Protein AF-A0A3C1ESV6-F1 (afdb_monomer_lite)

Secondary structure (DSSP, 8-state):
--HHHHHHHHHHHHHHHS-S-----TT-S---SS--SS--TTSB--TTSTT-PPTTHHHHHHHHHHHTEEEETTEEEETTSSSTTT-BPBHHHHHHHHHHHHHHHHHHHHHHHHHSPPPHHHHHHHHHHHHHHGGGS-HHHHHHHHHT--S------TTSS-----PPPPP-PPPPHHHHHHHHHHTTEEE-S-HHHHHHHHHHHHHHHTSHHHHHHHHHHHHHT--EEEEEE--TT-EEEEETTEEEEES--EEEEE-SSSEEEEEEGGGGGS-HHHHHHHHHHHHIIIIIIIIHHHHHHHHTT-HHIIIIIBTHHHHHHHHHHHHHHHHTT-----HHHHHHHH-HHHHHHHHHHH-HHHHH-B-TTTGGGHHHHHHHHHHHHHHHHHHHHHHHHHHHHHHHHHHHHHHTS---GGGGHHHHHHHHIIIIIIHHHHHHHHHHHHHHHHHHHHHHHSHHHHHHHHHHHHHHTSHHHHHHHHHHHHHHHHHHHHTTTS----TTHHHHHHHHHHHHHHHHHHHH-THHHH-HHHHHHHHHHHHTT-

Radius of gyration: 28.33 Å; chains: 1; bounding box: 72×69×82 Å

Foldseek 3Di:
DDPVVVVVVVVVVVVLVPFDPPLFFPPLLDDPPDPPPDFDQFHFDFQLPPPHDDPPLVVQVCPPPNRQWDDDPGWTFRNPDPDRVPDTDGPNRSLVSVAVVLVVLLVVLVVVVVVHQDDPVSLVVLVCCLVGVVVVDDPVSNVSSVVSCVPPPDPPDPPPDDDDDDDDDDDDDDDDPLVVLLVLLVVQEAEDDDPVSSVLLSVLLSLLCVFPLSVVLSVVCSVLSAHEYEYEDADSRWDWDADPNWTDIRHDQWAWDDDPRHIYIYGHNCLVVTDPVNSSLQNSLSCQLHCRQQVSLLSVCVVLVQNCLLPQAAPLSNLSSNLRSLSSNLRSVHDNQDPLLVCCLVPVVVSLLVCLLQRLRSLQHDALVCLVVSLVSLVVSLVVLVVLLVCLVVVLVVLVVVLLLLLLCCPVVVDDNVLCPVSVVVSCCSNVPVSVSSNVSSVSNNVSSVVLSVQCPDPNVVVVSVVSNVSSPDCSSVVSVVSSVVSSVSSCVSCVPPPPVNVCVVVVVSVVVSVVVSVVCCVVPVVSPPDPVNSVVSVVVVVVVD

Sequence (546 aa):
MGRRLRRLLSGIALAALCGAPGRGCGLCQAPPKFPPLELGPDDPFDARTPPGFLPGELDDLLLADDRRYRRQVCYFLDTKAPDPHKHLATTARIQGLLRDRAQHVISSLREKLKSGPISAEDRKHGLLLYWFRGPMLENAERDFLASLNRAKPSMPSLSALGETKQTALPAPVQPSPGEQLAERFLRQVELAGDAGQQAELQASIRLMLLTPTGEKLAKEFIASGVKARIAFIPFANSMLIEQNGKKMFNGTGGHCVWTKDRLEIGVNQDYLRTDRDYRLSRLPSTLGHELLGHGLGDFNANKAGVLDAYVNYYRGNEANAGLVGWSIAAELGSEMTDFLMWSYLKDPEDYYRQEQLIRPYYAQTLSPETIKDASSILEERLERSQSALMEIPRRIAAWENWRDIIAHFIVVHKMNSQSFDTRIADIDVMVKRSLPAQSAQLKTVIAGLEKNIAYLRGKDGAAELKRIEKQFRDDFFKRQAVQIEARRAHLESVIRDMSLDIPNRSNLAAWRELQEMYRKDREEFPEHWSQTENISLRRAAARDLL

pLDDT: mean 82.0, std 19.34, range [23.25, 98.44]

Structure (mmCIF, N/CA/C/O backbone):
data_AF-A0A3C1ESV6-F1
#
_entry.id   AF-A0A3C1ESV6-F1
#
loop_
_atom_site.group_PDB
_atom_site.id
_atom_site.type_symbol
_atom_site.label_atom_id
_atom_site.label_alt_id
_atom_site.label_comp_id
_atom_site.label_asym_id
_atom_site.label_entity_id
_atom_site.label_seq_id
_atom_site.pdbx_PDB_ins_code
_atom_site.Cartn_x
_atom_site.Cartn_y
_atom_site.Cartn_z
_atom_site.occupancy
_atom_site.B_iso_or_equiv
_atom_site.auth_seq_id
_atom_site.auth_comp_id
_atom_site.auth_asym_id
_atom_site.auth_atom_id
_atom_site.pdbx_PDB_model_num
ATOM 1 N N . MET A 1 1 ? -15.900 13.576 -36.404 1.00 48.88 1 MET A N 1
ATOM 2 C CA . MET A 1 1 ? -14.855 12.757 -35.736 1.00 48.88 1 MET A CA 1
ATOM 3 C C . MET A 1 1 ? -15.265 11.286 -35.763 1.00 48.88 1 MET A C 1
ATOM 5 O O . MET A 1 1 ? -16.229 10.918 -35.103 1.00 48.88 1 MET A O 1
ATOM 9 N N . GLY A 1 2 ? -14.616 10.459 -36.589 1.00 51.28 2 GLY A N 1
ATOM 10 C CA . GLY A 1 2 ? -15.068 9.088 -36.869 1.00 51.28 2 GLY A CA 1
ATOM 11 C C . GLY A 1 2 ? -14.866 8.106 -35.706 1.00 51.28 2 GLY A C 1
ATOM 12 O O . GLY A 1 2 ? -13.895 8.210 -34.956 1.00 51.28 2 GLY A O 1
ATOM 13 N N . ARG A 1 3 ? -15.752 7.101 -35.587 1.00 36.59 3 ARG A N 1
ATOM 14 C CA . ARG A 1 3 ? -15.688 6.028 -34.564 1.00 36.59 3 ARG A CA 1
ATOM 15 C C . ARG A 1 3 ? -14.326 5.316 -34.500 1.00 36.59 3 ARG A C 1
ATOM 17 O O . ARG A 1 3 ? -13.934 4.877 -33.424 1.00 36.59 3 ARG A O 1
ATOM 24 N N . ARG A 1 4 ? -13.588 5.232 -35.616 1.00 38.75 4 ARG A N 1
ATOM 25 C CA . ARG A 1 4 ? -12.229 4.659 -35.660 1.00 38.75 4 ARG A CA 1
ATOM 26 C C . ARG A 1 4 ? -11.187 5.540 -34.963 1.00 38.75 4 ARG A C 1
ATOM 28 O O . ARG A 1 4 ? -10.369 5.006 -34.228 1.00 38.75 4 ARG A O 1
ATOM 35 N N . LEU A 1 5 ? -11.279 6.865 -35.093 1.00 36.62 5 LEU A N 1
ATOM 36 C CA . LEU A 1 5 ? -10.363 7.805 -34.436 1.00 36.62 5 LEU A CA 1
ATOM 37 C C . LEU A 1 5 ? -10.620 7.879 -32.920 1.00 36.62 5 LEU A C 1
ATOM 39 O O . LEU A 1 5 ? -9.674 7.942 -32.146 1.00 36.62 5 LEU A O 1
ATOM 43 N N . ARG A 1 6 ? -11.885 7.758 -32.474 1.00 40.19 6 ARG A N 1
ATOM 44 C CA . ARG A 1 6 ? -12.205 7.604 -31.038 1.00 40.19 6 ARG A CA 1
ATOM 45 C C . ARG A 1 6 ? -11.648 6.301 -30.455 1.00 40.19 6 ARG A C 1
ATOM 47 O O . ARG A 1 6 ? -11.086 6.339 -29.374 1.00 40.19 6 ARG A O 1
ATOM 54 N N . ARG A 1 7 ? -11.729 5.172 -31.172 1.00 40.81 7 ARG A N 1
ATOM 55 C CA . ARG A 1 7 ? -11.145 3.892 -30.716 1.00 40.81 7 ARG A CA 1
ATOM 56 C C . ARG A 1 7 ? -9.613 3.912 -30.687 1.00 40.81 7 ARG A C 1
ATOM 58 O O . ARG A 1 7 ? -9.033 3.349 -29.766 1.00 40.81 7 ARG A O 1
ATOM 65 N N . LEU A 1 8 ? -8.972 4.589 -31.644 1.00 37.97 8 LEU A N 1
ATOM 66 C CA . LEU A 1 8 ? -7.515 4.757 -31.660 1.00 37.97 8 LEU A CA 1
ATOM 67 C C . LEU A 1 8 ? -7.041 5.640 -30.493 1.00 37.97 8 LEU A C 1
ATOM 69 O O . LEU A 1 8 ? -6.106 5.277 -29.788 1.00 37.97 8 LEU A O 1
ATOM 73 N N . LEU A 1 9 ? -7.738 6.751 -30.229 1.00 35.66 9 LEU A N 1
ATOM 74 C CA . LEU A 1 9 ? -7.409 7.668 -29.132 1.00 35.66 9 LEU A CA 1
ATOM 75 C C . LEU A 1 9 ? -7.723 7.074 -27.746 1.00 35.66 9 LEU A C 1
ATOM 77 O O . LEU A 1 9 ? -6.945 7.272 -26.817 1.00 35.66 9 LEU A O 1
ATOM 81 N N . SER A 1 10 ? -8.784 6.269 -27.607 1.00 39.06 10 SER A N 1
ATOM 82 C CA . SER A 1 10 ? -9.041 5.490 -26.385 1.00 39.06 10 SER A CA 1
ATOM 83 C C . SER A 1 10 ? -8.002 4.382 -26.165 1.00 39.06 10 SER A C 1
ATOM 85 O O . SER A 1 10 ? -7.639 4.116 -25.024 1.00 39.06 10 SER A O 1
ATOM 87 N N . GLY A 1 11 ? -7.471 3.774 -27.233 1.00 35.06 11 GLY A N 1
ATOM 88 C CA . GLY A 1 11 ? -6.372 2.804 -27.152 1.00 35.06 11 GLY A CA 1
ATOM 89 C C . GLY A 1 11 ? -5.031 3.433 -26.755 1.00 35.06 11 GLY A C 1
ATOM 90 O O . GLY A 1 11 ? -4.278 2.834 -25.992 1.00 35.06 11 GLY A O 1
ATOM 91 N N . ILE A 1 12 ? -4.759 4.662 -27.206 1.00 36.22 12 ILE A N 1
ATOM 92 C CA . ILE A 1 12 ? -3.539 5.420 -26.875 1.00 36.22 12 ILE A CA 1
ATOM 93 C C . ILE A 1 12 ? -3.591 5.974 -25.443 1.00 36.22 12 ILE A C 1
ATOM 95 O O . ILE A 1 12 ? -2.578 5.943 -24.745 1.00 36.22 12 ILE A O 1
ATOM 99 N N . ALA A 1 13 ? -4.765 6.391 -24.956 1.00 37.34 13 ALA A N 1
ATOM 100 C CA . ALA A 1 13 ? -4.952 6.730 -23.544 1.00 37.34 13 ALA A CA 1
ATOM 101 C C . ALA A 1 13 ? -4.756 5.504 -22.630 1.00 37.34 13 ALA A C 1
ATOM 103 O O . ALA A 1 13 ? -4.118 5.624 -21.588 1.00 37.34 13 ALA A O 1
ATOM 104 N N . LEU A 1 14 ? -5.204 4.311 -23.051 1.00 36.47 14 LEU A N 1
ATOM 105 C CA . LEU A 1 14 ? -4.972 3.061 -22.316 1.00 36.47 14 LEU A CA 1
ATOM 106 C C . LEU A 1 14 ? -3.497 2.623 -22.344 1.00 36.47 14 LEU A C 1
ATOM 108 O O . LEU A 1 14 ? -2.987 2.140 -21.339 1.00 36.47 14 LEU A O 1
ATOM 112 N N . ALA A 1 15 ? -2.792 2.806 -23.465 1.00 37.72 15 ALA A N 1
ATOM 113 C CA . ALA A 1 15 ? -1.379 2.439 -23.592 1.00 37.72 15 ALA A CA 1
ATOM 114 C C . ALA A 1 15 ? -0.441 3.402 -22.838 1.00 37.72 15 ALA A C 1
ATOM 116 O O . ALA A 1 15 ? 0.538 2.957 -22.247 1.00 37.72 15 ALA A O 1
ATOM 117 N N . ALA A 1 16 ? -0.771 4.698 -22.775 1.00 36.91 16 ALA A N 1
ATOM 118 C CA . ALA A 1 16 ? -0.017 5.690 -22.004 1.00 36.91 16 ALA A CA 1
ATOM 119 C C . ALA A 1 16 ? -0.262 5.609 -20.481 1.00 36.91 16 ALA A C 1
ATOM 121 O O . ALA A 1 16 ? 0.538 6.133 -19.709 1.00 36.91 16 ALA A O 1
ATOM 122 N N . LEU A 1 17 ? -1.330 4.928 -20.044 1.00 39.59 17 LEU A N 1
ATOM 123 C CA . LEU A 1 17 ? -1.610 4.612 -18.635 1.00 39.59 17 LEU A CA 1
ATOM 124 C C . LEU A 1 17 ? -1.023 3.257 -18.187 1.00 39.59 17 LEU A C 1
ATOM 126 O O . LEU A 1 17 ? -0.941 2.994 -16.994 1.00 39.59 17 LEU A O 1
ATOM 130 N N . CYS A 1 18 ? -0.560 2.411 -19.116 1.00 41.47 18 CYS A N 1
ATOM 131 C CA . CYS A 1 18 ? 0.005 1.083 -18.821 1.00 41.47 18 CYS A CA 1
ATOM 132 C C . CYS A 1 18 ? 1.541 1.069 -18.660 1.00 41.47 18 CYS A C 1
ATOM 134 O O . CYS A 1 18 ? 2.143 -0.001 -18.703 1.00 41.47 18 CYS A O 1
ATOM 136 N N . GLY A 1 19 ? 2.179 2.234 -18.515 1.00 30.75 19 GLY A N 1
ATOM 137 C CA . GLY A 1 19 ? 3.637 2.383 -18.592 1.00 30.75 19 GLY A CA 1
ATOM 138 C C . GLY A 1 19 ? 4.401 2.466 -17.269 1.00 30.75 19 GLY A C 1
ATOM 139 O O . GLY A 1 19 ? 5.618 2.577 -17.318 1.00 30.75 19 GLY A O 1
ATOM 140 N N . ALA A 1 20 ? 3.759 2.427 -16.098 1.00 36.12 20 ALA A N 1
ATOM 141 C CA . ALA A 1 20 ? 4.468 2.346 -14.816 1.00 36.12 20 ALA A CA 1
ATOM 142 C C . ALA A 1 20 ? 4.534 0.882 -14.346 1.00 36.12 20 ALA A C 1
ATOM 144 O O . ALA A 1 20 ? 3.509 0.196 -14.403 1.00 36.12 20 ALA A O 1
ATOM 145 N N . PRO A 1 21 ? 5.682 0.373 -13.857 1.00 34.34 21 PRO A N 1
ATOM 146 C CA . PRO A 1 21 ? 5.718 -0.921 -13.197 1.00 34.34 21 PRO A CA 1
ATOM 147 C C . PRO A 1 21 ? 4.883 -0.817 -11.921 1.00 34.34 21 PRO A C 1
ATOM 149 O O . PRO A 1 21 ? 5.357 -0.361 -10.881 1.00 34.34 21 PRO A O 1
ATOM 152 N N . GLY A 1 22 ? 3.623 -1.239 -12.001 1.00 33.34 22 GLY A N 1
ATOM 153 C CA . GLY A 1 22 ? 2.805 -1.489 -10.831 1.00 33.34 22 GLY A CA 1
ATOM 154 C C . GLY A 1 22 ? 3.498 -2.561 -10.000 1.00 33.34 22 GLY A C 1
ATOM 155 O O . GLY A 1 22 ? 3.372 -3.754 -10.273 1.00 33.34 22 GLY A O 1
ATOM 156 N N . ARG A 1 23 ? 4.252 -2.148 -8.978 1.00 36.72 23 ARG A N 1
ATOM 157 C CA . ARG A 1 23 ? 4.621 -3.014 -7.857 1.00 36.72 23 ARG A CA 1
ATOM 158 C C . ARG A 1 23 ? 3.343 -3.259 -7.057 1.00 36.72 23 ARG A C 1
ATOM 160 O O . ARG A 1 23 ? 3.108 -2.658 -6.017 1.00 36.72 23 ARG A O 1
ATOM 167 N N . GLY A 1 24 ? 2.480 -4.111 -7.605 1.00 33.50 24 GLY A N 1
ATOM 168 C CA . GLY A 1 24 ? 1.341 -4.660 -6.892 1.00 33.50 24 GLY A CA 1
ATOM 169 C C . GLY A 1 24 ? 1.841 -5.477 -5.703 1.00 33.50 24 GLY A C 1
ATOM 170 O O . GLY A 1 24 ? 2.791 -6.252 -5.822 1.00 33.50 24 GLY A O 1
ATOM 171 N N . CYS A 1 25 ? 1.208 -5.277 -4.551 1.00 32.78 25 CYS A N 1
ATOM 172 C CA . CYS A 1 25 ? 1.482 -6.007 -3.322 1.00 32.78 25 CYS A CA 1
ATOM 173 C C . CYS A 1 25 ? 1.368 -7.526 -3.552 1.00 32.78 25 CYS A C 1
ATOM 175 O O . CYS A 1 25 ? 0.292 -8.044 -3.850 1.00 32.78 25 CYS A O 1
ATOM 177 N N . GLY A 1 26 ? 2.474 -8.251 -3.359 1.00 33.94 26 GLY A N 1
ATOM 178 C CA . GLY A 1 26 ? 2.529 -9.714 -3.453 1.00 33.94 26 GLY A CA 1
ATOM 179 C C . GLY A 1 26 ? 1.804 -10.484 -2.333 1.00 33.94 26 GLY A C 1
ATOM 180 O O . GLY A 1 26 ? 1.956 -11.698 -2.274 1.00 33.94 26 GLY A O 1
ATOM 181 N N . LEU A 1 27 ? 1.040 -9.822 -1.444 1.00 32.16 27 LEU A N 1
ATOM 182 C CA . LEU A 1 27 ? 0.295 -10.456 -0.332 1.00 32.16 27 LEU A CA 1
ATOM 183 C C . LEU A 1 27 ? -1.214 -10.198 -0.315 1.00 32.16 27 LEU A C 1
ATOM 185 O O . LEU A 1 27 ? -1.898 -10.702 0.570 1.00 32.16 27 LEU A O 1
ATOM 189 N N . CYS A 1 28 ? -1.792 -9.515 -1.303 1.00 33.75 28 CYS A N 1
ATOM 190 C CA . CYS A 1 28 ? -3.253 -9.390 -1.368 1.00 33.75 28 CYS A CA 1
ATOM 191 C C . CYS A 1 28 ? -3.967 -10.686 -1.834 1.00 33.75 28 CYS A C 1
ATOM 193 O O . CYS A 1 28 ? -5.144 -10.636 -2.169 1.00 33.75 28 CYS A O 1
ATOM 195 N N . GLN A 1 29 ? -3.298 -11.851 -1.835 1.00 38.47 29 GLN A N 1
ATOM 196 C CA . GLN A 1 29 ? -3.867 -13.166 -2.187 1.00 38.47 29 GLN A CA 1
ATOM 197 C C . GLN A 1 29 ? -4.445 -13.950 -0.985 1.00 38.47 29 GLN A C 1
ATOM 199 O O . GLN A 1 29 ? -4.507 -15.172 -1.027 1.00 38.47 29 GLN A O 1
ATOM 204 N N . ALA A 1 30 ? -4.930 -13.241 0.042 1.00 32.12 30 ALA A N 1
ATOM 205 C CA . ALA A 1 30 ? -5.476 -13.763 1.303 1.00 32.12 30 ALA A CA 1
ATOM 206 C C . ALA A 1 30 ? -4.426 -14.392 2.248 1.00 32.12 30 ALA A C 1
ATOM 208 O O . ALA A 1 30 ? -4.078 -15.563 2.093 1.00 32.12 30 ALA A O 1
ATOM 209 N N . PRO A 1 31 ? -3.951 -13.674 3.286 1.00 26.86 31 PRO A N 1
ATOM 210 C CA . PRO A 1 31 ? -3.431 -14.363 4.459 1.00 26.86 31 PRO A CA 1
ATOM 211 C C . PRO A 1 31 ? -4.584 -15.135 5.137 1.00 26.86 31 PRO A C 1
ATOM 213 O O . PRO A 1 31 ? -5.741 -14.699 5.055 1.00 26.86 31 PRO A O 1
ATOM 216 N N . PRO A 1 32 ? -4.323 -16.271 5.814 1.00 23.25 32 PRO A N 1
ATOM 217 C CA . PRO A 1 32 ? -5.284 -16.807 6.772 1.00 23.25 32 PRO A CA 1
ATOM 218 C C . PRO A 1 32 ? -5.683 -15.685 7.739 1.00 23.25 32 PRO A C 1
ATOM 220 O O . PRO A 1 32 ? -4.877 -14.812 8.056 1.00 23.25 32 PRO A O 1
ATOM 223 N N . LYS A 1 33 ? -6.947 -15.690 8.179 1.00 29.34 33 LYS A N 1
ATOM 224 C CA . LYS A 1 33 ? -7.558 -14.620 8.996 1.00 29.34 33 LYS A CA 1
ATOM 225 C C . LYS A 1 33 ? -6.808 -14.305 10.305 1.00 29.34 33 LYS A C 1
ATOM 227 O O . LYS A 1 33 ? -7.142 -13.330 10.960 1.00 29.34 33 LYS A O 1
ATOM 232 N N . PHE A 1 34 ? -5.802 -15.101 10.650 1.00 26.48 34 PHE A N 1
ATOM 233 C CA . PHE A 1 34 ? -4.822 -14.930 11.713 1.00 26.48 34 PHE A CA 1
ATOM 234 C C . PHE A 1 34 ? -3.541 -15.659 11.255 1.00 26.48 34 PHE A C 1
ATOM 236 O O . PHE A 1 34 ? -3.671 -16.631 10.500 1.00 26.48 34 PHE A O 1
ATOM 243 N N . PRO A 1 35 ? -2.316 -15.326 11.709 1.00 30.09 35 PRO A N 1
ATOM 244 C CA . PRO A 1 35 ? -1.342 -16.404 11.839 1.00 30.09 35 PRO A CA 1
ATOM 245 C C . PRO A 1 35 ? -1.990 -17.454 12.760 1.00 30.09 35 PRO A C 1
ATOM 247 O O . PRO A 1 35 ? -2.574 -17.057 13.775 1.00 30.09 35 PRO A O 1
ATOM 250 N N . PRO A 1 36 ? -1.953 -18.767 12.466 1.00 29.27 36 PRO A N 1
ATOM 251 C CA . PRO A 1 36 ? -2.100 -19.709 13.560 1.00 29.27 36 PRO A CA 1
ATOM 252 C C . PRO A 1 36 ? -1.001 -19.324 14.550 1.00 29.27 36 PRO A C 1
ATOM 254 O O . PRO A 1 36 ? 0.185 -19.356 14.218 1.00 29.27 36 PRO A O 1
ATOM 257 N N . LEU A 1 37 ? -1.405 -18.845 15.729 1.00 42.25 37 LEU A N 1
ATOM 258 C CA . LEU A 1 37 ? -0.461 -18.526 16.796 1.00 42.25 37 LEU A CA 1
ATOM 259 C C . LEU A 1 37 ? 0.332 -19.784 17.199 1.00 42.25 37 LEU A C 1
ATOM 261 O O . LEU A 1 37 ? 1.387 -19.659 17.807 1.00 42.25 37 LEU A O 1
ATOM 265 N N . GLU A 1 38 ? -0.132 -20.970 16.793 1.00 46.31 38 GLU A N 1
ATOM 266 C CA . GLU A 1 38 ? 0.547 -22.253 16.909 1.00 46.31 38 GLU A CA 1
ATOM 267 C C . GLU A 1 38 ? 0.218 -23.089 15.657 1.00 46.31 38 GLU A C 1
ATOM 269 O O . GLU A 1 38 ? -0.929 -23.490 15.469 1.00 46.31 38 GLU A O 1
ATOM 274 N N . LEU A 1 39 ? 1.193 -23.319 14.766 1.00 56.91 39 LEU A N 1
ATOM 275 C CA . LEU A 1 39 ? 1.079 -24.411 13.792 1.00 56.91 39 LEU A CA 1
ATOM 276 C C . LEU A 1 39 ? 1.155 -25.720 14.578 1.00 56.91 39 LEU A C 1
ATOM 278 O O . LEU A 1 39 ? 2.118 -25.944 15.317 1.00 56.91 39 LEU A O 1
ATOM 282 N N . GLY A 1 40 ? 0.147 -26.570 14.425 1.00 68.06 40 GLY A N 1
ATOM 283 C CA . GLY A 1 40 ? 0.162 -27.912 14.974 1.00 68.06 40 GLY A CA 1
ATOM 284 C C . GLY A 1 40 ? 1.300 -28.740 14.365 1.00 68.06 40 GLY A C 1
ATOM 285 O O . GLY A 1 40 ? 1.740 -28.478 13.241 1.00 68.06 40 GLY A O 1
ATOM 286 N N . PRO A 1 41 ? 1.789 -29.772 15.072 1.00 76.62 41 PRO A N 1
ATOM 287 C CA . PRO A 1 41 ? 2.863 -30.636 14.577 1.00 76.62 41 PRO A CA 1
ATOM 288 C C . PRO A 1 41 ? 2.543 -31.274 13.214 1.00 76.62 41 PRO A C 1
ATOM 290 O O . PRO A 1 41 ? 3.452 -31.471 12.405 1.00 76.62 41 PRO A O 1
ATOM 293 N N . ASP A 1 42 ? 1.265 -31.530 12.936 1.00 83.06 42 ASP A N 1
ATOM 294 C CA . ASP A 1 42 ? 0.793 -32.168 11.704 1.00 83.06 42 ASP A CA 1
ATOM 295 C C . ASP A 1 42 ? 0.422 -31.175 10.591 1.00 83.06 42 ASP A C 1
ATOM 297 O O . ASP A 1 42 ? 0.146 -31.590 9.464 1.00 83.06 42 ASP A O 1
ATOM 301 N N . ASP A 1 43 ? 0.453 -29.865 10.859 1.00 81.56 43 ASP A N 1
ATOM 302 C CA . ASP A 1 43 ? 0.151 -28.857 9.842 1.00 81.56 43 ASP A CA 1
ATOM 303 C C . ASP A 1 43 ? 1.252 -28.810 8.773 1.00 81.56 43 ASP A C 1
ATOM 305 O O . ASP A 1 43 ? 2.435 -28.941 9.110 1.00 81.56 43 ASP A O 1
ATOM 309 N N . PRO A 1 44 ? 0.918 -28.568 7.490 1.00 84.81 44 PRO A N 1
ATOM 310 C CA . PRO A 1 44 ? 1.911 -28.405 6.437 1.00 84.81 44 PRO A CA 1
ATOM 311 C C . PRO A 1 44 ? 2.942 -27.330 6.779 1.00 84.81 44 PRO A C 1
ATOM 313 O O . PRO A 1 44 ? 2.593 -26.191 7.094 1.00 84.81 44 PRO A O 1
ATOM 316 N N . PHE A 1 45 ? 4.223 -27.673 6.659 1.00 84.81 45 PHE A N 1
ATOM 317 C CA . PHE A 1 45 ? 5.293 -26.716 6.891 1.00 84.81 45 PHE A CA 1
ATOM 318 C C . PHE A 1 45 ? 5.335 -25.683 5.762 1.00 84.81 45 PHE A C 1
ATOM 320 O O . PHE A 1 45 ? 5.689 -25.994 4.620 1.00 84.81 45 PHE A O 1
ATOM 327 N N . ASP A 1 46 ? 5.000 -24.439 6.092 1.00 83.38 46 ASP A N 1
ATOM 328 C CA . ASP A 1 46 ? 5.132 -23.304 5.186 1.00 83.38 46 ASP A CA 1
ATOM 329 C C . ASP A 1 46 ? 6.544 -22.707 5.297 1.00 83.38 46 ASP A C 1
ATOM 331 O O . ASP A 1 46 ? 6.917 -22.136 6.322 1.00 83.38 46 ASP A O 1
ATOM 335 N N . ALA A 1 47 ? 7.317 -22.796 4.214 1.00 79.44 47 ALA A N 1
ATOM 336 C CA . ALA A 1 47 ? 8.659 -22.230 4.057 1.00 79.44 47 ALA A CA 1
ATOM 337 C C . ALA A 1 47 ? 8.722 -20.706 4.255 1.00 79.44 47 ALA A C 1
ATOM 339 O O . ALA A 1 47 ? 9.813 -20.143 4.350 1.00 79.44 47 ALA A O 1
ATOM 340 N N . ARG A 1 48 ? 7.571 -20.024 4.257 1.00 72.19 48 ARG A N 1
ATOM 341 C CA . ARG A 1 48 ? 7.449 -18.586 4.521 1.00 72.19 48 ARG A CA 1
ATOM 342 C C . ARG A 1 48 ? 7.283 -18.279 6.008 1.00 72.19 48 ARG A C 1
ATOM 344 O O . ARG A 1 48 ? 7.385 -17.110 6.375 1.00 72.19 48 ARG A O 1
ATOM 351 N N . THR A 1 49 ? 7.018 -19.283 6.848 1.00 62.19 49 THR A N 1
ATOM 352 C CA . THR A 1 49 ? 6.875 -19.098 8.296 1.00 62.19 49 THR A CA 1
ATOM 353 C C . THR A 1 49 ? 8.189 -18.564 8.866 1.00 62.19 49 THR A C 1
ATOM 355 O O . THR A 1 49 ? 9.231 -19.204 8.689 1.00 62.19 49 THR A O 1
ATOM 358 N N . PRO A 1 50 ? 8.183 -17.397 9.538 1.00 50.78 50 PRO A N 1
ATOM 359 C CA . PRO A 1 50 ? 9.379 -16.866 10.168 1.00 50.78 50 PRO A CA 1
ATOM 360 C C . PRO A 1 50 ? 9.981 -17.878 11.156 1.00 50.78 50 PRO A C 1
ATOM 362 O O . PRO A 1 50 ? 9.239 -18.550 11.870 1.00 50.78 50 PRO A O 1
ATOM 365 N N . PRO A 1 51 ? 11.315 -17.992 11.226 1.00 54.53 51 PRO A N 1
ATOM 366 C CA . PRO A 1 51 ? 12.305 -17.138 10.567 1.00 54.53 51 PRO A CA 1
ATOM 367 C C . PRO A 1 51 ? 12.739 -17.602 9.161 1.00 54.53 51 PRO A 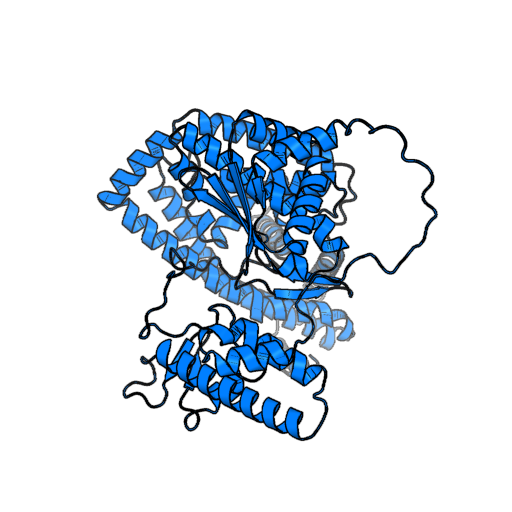C 1
ATOM 369 O O . PRO A 1 51 ? 13.715 -17.077 8.631 1.00 54.53 51 PRO A O 1
ATOM 372 N N . GLY A 1 52 ? 12.042 -18.562 8.544 1.00 75.06 52 GLY A N 1
ATOM 373 C CA . GLY A 1 52 ? 12.449 -19.167 7.272 1.00 75.06 52 GLY A CA 1
ATOM 374 C C . GLY A 1 52 ? 13.704 -20.039 7.404 1.00 75.06 52 GLY A C 1
ATOM 375 O O . GLY A 1 52 ? 14.074 -20.442 8.510 1.00 75.06 52 GLY A O 1
ATOM 376 N N . PHE A 1 53 ? 14.353 -20.344 6.275 1.00 85.25 53 PHE A N 1
ATOM 377 C CA . PHE A 1 53 ? 15.597 -21.124 6.216 1.00 85.25 53 PHE A CA 1
ATOM 378 C C . PHE A 1 53 ? 16.837 -20.243 6.419 1.00 85.25 53 PHE A C 1
ATOM 380 O O . PHE A 1 53 ? 16.963 -19.181 5.807 1.00 85.25 53 PHE A O 1
ATOM 387 N N . LEU A 1 54 ? 17.774 -20.711 7.240 1.00 83.38 54 LEU A N 1
ATOM 388 C CA . LEU A 1 54 ? 19.133 -20.184 7.328 1.00 83.38 54 LEU A CA 1
ATOM 389 C C . LEU A 1 54 ? 19.951 -20.614 6.094 1.00 83.38 54 LEU A C 1
ATOM 391 O O . LEU A 1 54 ? 19.551 -21.540 5.380 1.00 83.38 54 LEU A O 1
ATOM 395 N N . PRO A 1 55 ? 21.095 -19.959 5.810 1.00 80.38 55 PRO A N 1
ATOM 396 C CA . PRO A 1 55 ? 21.937 -20.317 4.670 1.00 80.38 55 PRO A CA 1
ATOM 397 C C . PRO A 1 55 ? 22.273 -21.817 4.633 1.00 80.38 55 PRO A C 1
ATOM 399 O O . PRO A 1 55 ? 22.788 -22.363 5.605 1.00 80.38 55 PRO A O 1
ATOM 402 N N . GLY A 1 56 ? 21.975 -22.469 3.506 1.00 83.75 56 GLY A N 1
ATOM 403 C CA . GLY A 1 56 ? 22.230 -23.896 3.271 1.00 83.75 56 GLY A CA 1
ATOM 404 C C . GLY A 1 56 ? 21.137 -24.857 3.753 1.00 83.75 56 GLY A C 1
ATOM 405 O O . GLY A 1 56 ? 21.020 -25.944 3.200 1.00 83.75 56 GLY A O 1
ATOM 406 N N . GLU A 1 57 ? 20.267 -24.468 4.694 1.00 89.56 57 GLU A N 1
ATOM 407 C CA . GLU A 1 57 ? 19.269 -25.398 5.254 1.00 89.56 57 GLU A CA 1
ATOM 408 C C . GLU A 1 57 ? 18.232 -25.870 4.230 1.00 89.56 57 GLU A C 1
ATOM 410 O O . GLU A 1 57 ? 17.764 -27.002 4.309 1.00 89.56 57 GLU A O 1
ATOM 415 N N . LEU A 1 58 ? 17.860 -25.018 3.268 1.00 89.62 58 LEU A N 1
ATOM 416 C CA . LEU A 1 58 ? 16.946 -25.423 2.201 1.00 89.62 58 LEU A CA 1
ATOM 417 C C . LEU A 1 58 ? 17.583 -26.494 1.309 1.00 89.62 58 LEU A C 1
ATOM 419 O O . LEU A 1 58 ? 16.921 -27.471 0.969 1.00 89.62 58 LEU A O 1
ATOM 423 N N . ASP A 1 59 ? 18.847 -26.311 0.934 1.00 89.00 59 ASP A N 1
ATOM 424 C CA . ASP A 1 59 ? 19.558 -27.262 0.082 1.00 89.00 59 ASP A CA 1
ATOM 425 C C . ASP A 1 59 ? 19.754 -28.588 0.821 1.00 89.00 59 ASP A C 1
ATOM 427 O O . ASP A 1 59 ? 19.461 -29.649 0.273 1.00 89.00 59 ASP A O 1
ATOM 431 N N . ASP A 1 60 ? 20.131 -28.527 2.100 1.00 86.69 60 ASP A N 1
ATOM 432 C CA . ASP A 1 60 ? 20.249 -29.701 2.965 1.00 86.69 60 ASP A CA 1
ATOM 433 C C . ASP A 1 60 ? 18.911 -30.438 3.096 1.00 86.69 60 ASP A C 1
ATOM 435 O O . ASP A 1 60 ? 18.865 -31.660 2.976 1.00 86.69 60 ASP A O 1
ATOM 439 N N . LEU A 1 61 ? 17.804 -29.711 3.273 1.00 90.44 61 LEU A N 1
ATOM 440 C CA . LEU A 1 61 ? 16.468 -30.297 3.358 1.00 90.44 61 LEU A CA 1
ATOM 441 C C . LEU A 1 61 ? 16.053 -30.989 2.052 1.00 90.44 61 LEU A C 1
ATOM 443 O O . LEU A 1 61 ? 15.459 -32.066 2.084 1.00 90.44 61 LEU A O 1
ATOM 447 N N . LEU A 1 62 ? 16.360 -30.388 0.901 1.00 88.69 62 LEU A N 1
ATOM 448 C CA . LEU A 1 62 ? 16.073 -30.975 -0.412 1.00 88.69 62 LEU A CA 1
ATOM 449 C C . LEU A 1 62 ? 16.957 -32.193 -0.718 1.00 88.69 62 LEU A C 1
ATOM 451 O O . LEU A 1 62 ? 16.583 -33.033 -1.538 1.00 88.69 62 LEU A O 1
ATOM 455 N N . LEU A 1 63 ? 18.115 -32.301 -0.067 1.00 89.25 63 LEU A N 1
ATOM 456 C CA . LEU A 1 63 ? 19.015 -33.450 -0.159 1.00 89.25 63 LEU A CA 1
ATOM 457 C C . LEU A 1 63 ? 18.743 -34.514 0.918 1.00 89.25 63 LEU A C 1
ATOM 459 O O . LEU A 1 63 ? 19.144 -35.666 0.741 1.00 89.25 63 LEU A O 1
ATOM 463 N N . ALA A 1 64 ? 18.040 -34.160 1.995 1.00 85.38 64 ALA A N 1
ATOM 464 C CA . ALA A 1 64 ? 17.737 -35.042 3.114 1.00 85.38 64 ALA A CA 1
ATOM 465 C C . ALA A 1 64 ? 16.876 -36.250 2.709 1.00 85.38 64 ALA A C 1
ATOM 467 O O . ALA A 1 64 ? 16.099 -36.210 1.748 1.00 85.38 64 ALA A O 1
ATOM 468 N N . ASP A 1 65 ? 17.010 -37.332 3.485 1.00 83.12 65 ASP A N 1
ATOM 469 C CA . ASP A 1 65 ? 16.265 -38.586 3.321 1.00 83.12 65 ASP A CA 1
ATOM 470 C C . ASP A 1 65 ? 16.290 -39.135 1.879 1.00 83.12 65 ASP A C 1
ATOM 472 O O . ASP A 1 65 ? 15.293 -39.678 1.394 1.00 83.12 65 ASP A O 1
ATOM 476 N N . ASP A 1 66 ? 17.423 -38.989 1.180 1.00 88.62 66 ASP A N 1
ATOM 477 C CA . ASP A 1 66 ? 17.571 -39.373 -0.230 1.00 88.62 66 ASP A CA 1
ATOM 478 C C . ASP A 1 66 ? 16.523 -38.658 -1.110 1.00 88.62 66 ASP A C 1
ATOM 480 O O . ASP A 1 66 ? 15.654 -39.261 -1.743 1.00 88.62 66 ASP A O 1
ATOM 484 N N . ARG A 1 67 ? 16.575 -37.316 -1.064 1.00 87.31 67 ARG A N 1
ATOM 485 C CA . ARG A 1 67 ? 15.719 -36.390 -1.831 1.00 87.31 67 ARG A CA 1
ATOM 486 C C . ARG A 1 67 ? 14.220 -36.640 -1.646 1.00 87.31 67 ARG A C 1
ATOM 488 O O . ARG A 1 67 ? 13.420 -36.476 -2.574 1.00 87.31 67 ARG A O 1
ATOM 495 N N . ARG A 1 68 ? 13.828 -37.018 -0.426 1.00 92.00 68 ARG A N 1
ATOM 496 C CA . ARG A 1 68 ? 12.425 -37.254 -0.055 1.00 92.00 68 ARG A CA 1
ATOM 497 C C . ARG A 1 68 ? 11.564 -36.003 -0.196 1.00 92.00 68 ARG A C 1
ATOM 499 O O . ARG A 1 68 ? 10.368 -36.119 -0.429 1.00 92.00 68 ARG A O 1
ATOM 506 N N . TYR A 1 69 ? 12.135 -34.810 -0.061 1.00 92.19 69 TYR A N 1
ATOM 507 C CA . TYR A 1 69 ? 11.359 -33.575 -0.109 1.00 92.19 69 TYR A CA 1
ATOM 508 C C . TYR A 1 69 ? 11.587 -32.826 -1.413 1.00 92.19 69 TYR A C 1
ATOM 510 O O . TYR A 1 69 ? 12.718 -32.562 -1.817 1.00 92.19 69 TYR A O 1
ATOM 518 N N . ARG A 1 70 ? 10.489 -32.422 -2.055 1.00 90.38 70 ARG A N 1
ATOM 519 C CA . ARG A 1 70 ? 10.521 -31.522 -3.212 1.00 90.38 70 ARG A CA 1
ATOM 520 C C . ARG A 1 70 ? 9.760 -30.252 -2.886 1.00 90.38 70 ARG A C 1
ATOM 522 O O . ARG A 1 70 ? 8.576 -30.303 -2.565 1.00 90.38 70 ARG A O 1
ATOM 529 N N . ARG A 1 71 ? 10.409 -29.098 -3.027 1.00 88.00 71 ARG A N 1
ATOM 530 C CA . ARG A 1 71 ? 9.737 -27.809 -2.847 1.00 88.00 71 ARG A CA 1
ATOM 531 C C . ARG A 1 71 ? 8.664 -27.609 -3.922 1.00 88.00 71 ARG A C 1
ATOM 533 O O . ARG A 1 71 ? 8.951 -27.685 -5.115 1.00 88.00 71 ARG A O 1
ATOM 540 N N . GLN A 1 72 ? 7.446 -27.296 -3.494 1.00 81.75 72 GLN A N 1
ATOM 541 C CA . GLN A 1 72 ? 6.349 -26.852 -4.346 1.00 81.75 72 GLN A CA 1
ATOM 542 C C . GLN A 1 72 ? 5.859 -25.497 -3.832 1.00 81.75 72 GLN A C 1
ATOM 544 O O . GLN A 1 72 ? 5.123 -25.402 -2.852 1.00 81.75 72 GLN A O 1
ATOM 549 N N . VAL A 1 73 ? 6.282 -24.428 -4.511 1.00 82.62 73 VAL A N 1
ATOM 550 C CA . VAL A 1 73 ? 6.002 -23.038 -4.120 1.00 82.62 73 VAL A CA 1
ATOM 551 C C . VAL A 1 73 ? 6.561 -22.729 -2.717 1.00 82.62 73 VAL A C 1
ATOM 553 O O . VAL A 1 73 ? 7.765 -22.492 -2.571 1.00 82.62 73 VAL A O 1
ATOM 556 N N . CYS A 1 74 ? 5.706 -22.736 -1.693 1.00 80.81 74 CYS A N 1
ATOM 557 C CA . CYS A 1 74 ? 6.032 -22.450 -0.295 1.00 80.81 74 CYS A CA 1
ATOM 558 C C . CYS A 1 74 ? 5.910 -23.675 0.621 1.00 80.81 74 CYS A C 1
ATOM 560 O O . CYS A 1 74 ? 6.276 -23.573 1.780 1.00 80.81 74 CYS A O 1
ATOM 562 N N . TYR A 1 75 ? 5.474 -24.826 0.111 1.00 88.25 75 TYR A N 1
ATOM 563 C CA . TYR A 1 75 ? 5.418 -26.075 0.871 1.00 88.25 75 TYR A CA 1
ATOM 564 C C . TYR A 1 75 ? 6.433 -27.086 0.331 1.00 88.25 75 TYR A C 1
ATOM 566 O O . TYR A 1 75 ? 7.065 -26.877 -0.712 1.00 88.25 75 TYR A O 1
ATOM 574 N N . PHE A 1 76 ? 6.562 -28.210 1.028 1.00 88.00 76 PHE A N 1
ATOM 575 C CA . PHE A 1 76 ? 7.355 -29.356 0.597 1.00 88.00 76 PHE A CA 1
ATOM 576 C C . PHE A 1 76 ? 6.432 -30.539 0.355 1.00 88.00 76 PHE A C 1
ATOM 578 O O . PHE A 1 76 ? 5.624 -30.862 1.215 1.00 88.00 76 PHE A O 1
ATOM 585 N N . LEU A 1 77 ? 6.553 -31.179 -0.802 1.00 88.62 77 LEU A N 1
ATOM 586 C CA . LEU A 1 77 ? 5.956 -32.484 -1.059 1.00 88.62 77 LEU A CA 1
ATOM 587 C C . LEU A 1 77 ? 6.838 -33.567 -0.442 1.00 88.62 77 LEU A C 1
ATOM 589 O O . LEU A 1 77 ? 8.056 -33.531 -0.636 1.00 88.62 77 LEU A O 1
ATOM 593 N N . ASP A 1 78 ? 6.226 -34.543 0.221 1.00 90.06 78 ASP A N 1
ATOM 594 C CA . ASP A 1 78 ? 6.878 -35.799 0.584 1.00 90.06 78 ASP A CA 1
ATOM 595 C C . ASP A 1 78 ? 6.790 -36.773 -0.601 1.00 90.06 78 ASP A C 1
ATOM 597 O O . ASP A 1 78 ? 5.759 -37.398 -0.853 1.00 90.06 78 ASP A O 1
ATOM 601 N N . THR A 1 79 ? 7.882 -36.892 -1.355 1.00 88.19 79 THR A N 1
ATOM 602 C CA . THR A 1 79 ? 7.962 -37.712 -2.570 1.00 88.19 79 THR A CA 1
ATOM 603 C C . THR A 1 79 ? 7.937 -39.212 -2.294 1.00 88.19 79 THR A C 1
ATOM 605 O O . THR A 1 79 ? 7.727 -39.987 -3.226 1.00 88.19 79 THR A O 1
ATOM 608 N N . LYS A 1 80 ? 8.125 -39.622 -1.033 1.00 86.56 80 LYS A N 1
ATOM 609 C CA . LYS A 1 80 ? 8.106 -41.026 -0.601 1.00 86.56 80 LYS A CA 1
ATOM 610 C C . LYS A 1 80 ? 6.806 -41.403 0.120 1.00 86.56 80 LYS A C 1
ATOM 612 O O . LYS A 1 80 ? 6.672 -42.543 0.562 1.00 86.56 80 LYS A O 1
ATOM 617 N N . ALA A 1 81 ? 5.848 -40.483 0.238 1.00 86.62 81 ALA A N 1
ATOM 618 C CA . ALA A 1 81 ? 4.514 -40.794 0.740 1.00 86.62 81 ALA A CA 1
ATOM 619 C C . ALA A 1 81 ? 3.696 -41.617 -0.284 1.00 86.62 81 ALA A C 1
ATOM 621 O O . ALA A 1 81 ? 3.971 -41.536 -1.481 1.00 86.62 81 ALA A O 1
ATOM 622 N N . PRO A 1 82 ? 2.656 -42.368 0.141 1.00 80.50 82 PRO A N 1
ATOM 623 C CA . PRO A 1 82 ? 1.841 -43.191 -0.764 1.00 80.50 82 PRO A CA 1
ATOM 624 C C . PRO A 1 82 ? 1.169 -42.416 -1.911 1.00 80.50 82 PRO A C 1
ATOM 626 O O . PRO A 1 82 ? 0.966 -42.969 -2.988 1.00 80.50 82 PRO A O 1
ATOM 629 N N . ASP A 1 83 ? 0.846 -41.134 -1.693 1.00 79.06 83 ASP A N 1
ATOM 630 C CA . ASP A 1 83 ? 0.392 -40.200 -2.736 1.00 79.06 83 ASP A CA 1
ATOM 631 C C . ASP A 1 83 ? 1.253 -38.917 -2.687 1.00 79.06 83 ASP A C 1
ATOM 633 O O . ASP A 1 83 ? 0.901 -37.963 -1.979 1.00 79.06 83 ASP A O 1
ATOM 637 N N . PRO A 1 84 ? 2.389 -38.881 -3.412 1.00 72.19 84 PRO A N 1
ATOM 638 C CA . PRO A 1 84 ? 3.353 -37.776 -3.398 1.00 72.19 84 PRO A CA 1
ATOM 639 C C . PRO A 1 84 ? 2.805 -36.412 -3.815 1.00 72.19 84 PRO A C 1
ATOM 641 O O . PRO A 1 84 ? 3.439 -35.390 -3.569 1.00 72.19 84 PRO A O 1
ATOM 644 N N . HIS A 1 85 ? 1.658 -36.378 -4.498 1.00 69.31 85 HIS A N 1
ATOM 645 C CA . HIS A 1 85 ? 1.048 -35.142 -4.985 1.00 69.31 85 HIS A CA 1
ATOM 646 C C . HIS A 1 85 ? 0.075 -34.523 -3.977 1.00 69.31 85 HIS A C 1
ATOM 648 O O . HIS A 1 85 ? -0.342 -33.380 -4.167 1.00 69.31 85 HIS A O 1
ATOM 654 N N . LYS A 1 86 ? -0.280 -35.260 -2.917 1.00 71.25 86 LYS A N 1
ATOM 655 C CA . LYS A 1 86 ? -1.218 -34.820 -1.873 1.00 71.25 86 LYS A CA 1
ATOM 656 C C . LYS A 1 86 ? -0.616 -34.779 -0.471 1.00 71.25 86 LYS A C 1
ATOM 658 O O . LYS A 1 86 ? -1.240 -34.221 0.426 1.00 71.25 86 LYS A O 1
ATOM 663 N N . HIS A 1 87 ? 0.578 -35.335 -0.275 1.00 81.69 87 HIS A N 1
ATOM 664 C CA . HIS A 1 87 ? 1.254 -35.329 1.020 1.00 81.69 87 HIS A CA 1
ATOM 665 C C . HIS A 1 87 ? 2.260 -34.185 1.109 1.00 81.69 87 HIS A C 1
ATOM 667 O O . HIS A 1 87 ? 3.344 -34.230 0.523 1.00 81.69 87 HIS A O 1
ATOM 673 N N . LEU A 1 88 ? 1.883 -33.154 1.863 1.00 88.00 88 LEU A N 1
ATOM 674 C CA . LEU A 1 88 ? 2.791 -32.090 2.269 1.00 88.00 88 LEU A CA 1
ATOM 675 C C . LEU A 1 88 ? 3.595 -32.535 3.492 1.00 88.00 88 LEU A C 1
ATOM 677 O O . LEU A 1 88 ? 3.072 -33.212 4.375 1.00 88.00 88 LEU A O 1
ATOM 681 N N . ALA A 1 89 ? 4.862 -32.139 3.553 1.00 89.06 89 ALA A N 1
ATOM 682 C CA . ALA A 1 89 ? 5.686 -32.345 4.729 1.00 89.06 89 ALA A CA 1
ATOM 683 C C . ALA A 1 89 ? 5.121 -31.531 5.898 1.00 89.06 89 ALA A C 1
ATOM 685 O O . ALA A 1 89 ? 4.823 -30.341 5.756 1.00 89.06 89 ALA A O 1
ATOM 686 N N . THR A 1 90 ? 4.987 -32.179 7.049 1.00 89.75 90 THR A N 1
ATOM 687 C CA . THR A 1 90 ? 4.423 -31.562 8.248 1.00 89.75 90 THR A CA 1
ATOM 688 C C . THR A 1 90 ? 5.445 -30.694 8.973 1.00 89.75 90 THR A C 1
ATOM 690 O O . THR A 1 90 ? 6.663 -30.847 8.816 1.00 89.75 90 THR A O 1
ATOM 693 N N . THR A 1 91 ? 4.944 -29.789 9.807 1.00 85.50 91 THR A N 1
ATOM 694 C CA . THR A 1 91 ? 5.746 -28.876 10.618 1.00 85.50 91 THR A CA 1
ATOM 695 C C . THR A 1 91 ? 6.674 -29.646 11.546 1.00 85.50 91 THR A C 1
ATOM 697 O O . THR A 1 91 ? 7.874 -29.382 11.541 1.00 85.50 91 THR A O 1
ATOM 700 N N . ALA A 1 92 ? 6.179 -30.666 12.251 1.00 88.19 92 ALA A N 1
ATOM 701 C CA . ALA A 1 92 ? 7.006 -31.509 13.110 1.00 88.19 92 ALA A CA 1
ATOM 702 C C . ALA A 1 92 ? 8.135 -32.197 12.336 1.00 88.19 92 ALA A C 1
ATOM 704 O O . ALA A 1 92 ? 9.270 -32.251 12.817 1.00 88.19 92 ALA A O 1
ATOM 705 N N . ARG A 1 93 ? 7.855 -32.687 11.118 1.00 89.81 93 ARG A N 1
ATOM 706 C CA . ARG A 1 93 ? 8.868 -33.377 10.315 1.00 89.81 93 ARG A CA 1
ATOM 707 C C . ARG A 1 93 ? 9.983 -32.432 9.884 1.00 89.81 93 ARG A C 1
ATOM 709 O O . ARG A 1 93 ? 11.153 -32.758 10.073 1.00 89.81 93 ARG A O 1
ATOM 716 N N . ILE A 1 94 ? 9.634 -31.270 9.337 1.00 90.81 94 ILE A N 1
ATOM 717 C CA . ILE A 1 94 ? 10.631 -30.297 8.880 1.00 90.81 94 ILE A CA 1
ATOM 718 C C . ILE A 1 94 ? 11.394 -29.689 10.062 1.00 90.81 94 ILE A C 1
ATOM 720 O O . ILE A 1 94 ? 12.613 -29.561 9.991 1.00 90.81 94 ILE A O 1
ATOM 724 N N . GLN A 1 95 ? 10.725 -29.381 11.177 1.00 89.94 95 GLN A N 1
ATOM 725 C CA . GLN A 1 95 ? 11.398 -28.894 12.385 1.00 89.94 95 GLN A CA 1
ATOM 726 C C . GLN A 1 95 ? 12.389 -29.914 12.957 1.00 89.94 95 GLN A C 1
ATOM 728 O O . GLN A 1 95 ? 13.448 -29.513 13.433 1.00 89.94 95 GLN A O 1
ATOM 733 N N . GLY A 1 96 ? 12.082 -31.215 12.881 1.00 91.81 96 GLY A N 1
ATOM 734 C CA . GLY A 1 96 ? 13.026 -32.278 13.232 1.00 91.81 96 GLY A CA 1
ATOM 735 C C . GLY A 1 96 ? 14.298 -32.219 12.384 1.00 91.81 96 GLY A C 1
ATOM 736 O O . GLY A 1 96 ? 15.393 -32.145 12.927 1.00 91.81 96 GLY A O 1
ATOM 737 N N . LEU A 1 97 ? 14.158 -32.121 11.060 1.00 91.56 97 LEU A N 1
ATOM 738 C CA . LEU A 1 97 ? 15.303 -32.037 10.142 1.00 91.56 97 LEU A CA 1
ATOM 739 C C . LEU A 1 97 ? 16.143 -30.767 10.359 1.00 91.56 97 LEU A C 1
ATOM 741 O O . LEU A 1 97 ? 17.372 -30.812 10.320 1.00 91.56 97 LEU A O 1
ATOM 745 N N . LEU A 1 98 ? 15.491 -29.632 10.626 1.00 92.00 98 LEU A N 1
ATOM 746 C CA . LEU A 1 98 ? 16.174 -28.378 10.956 1.00 92.00 98 LEU A CA 1
ATOM 747 C C . LEU A 1 98 ? 16.921 -28.464 12.292 1.00 92.00 98 LEU A C 1
ATOM 749 O O . LEU A 1 98 ? 18.019 -27.920 12.416 1.00 92.00 98 LEU A O 1
ATOM 753 N N . ARG A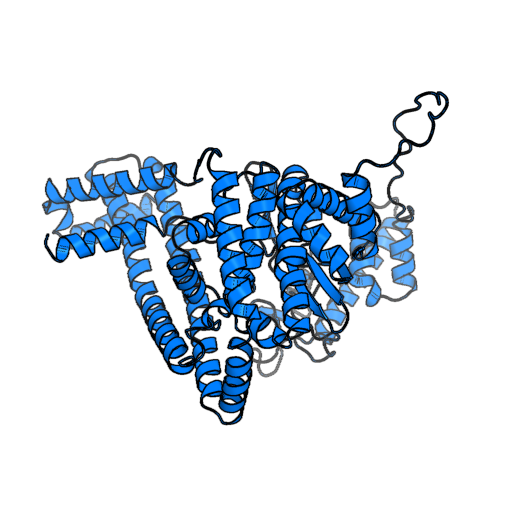 1 99 ? 16.352 -29.161 13.281 1.00 92.75 99 ARG A N 1
ATOM 754 C CA . ARG A 1 99 ? 17.015 -29.431 14.560 1.00 92.75 99 ARG A CA 1
ATOM 755 C C . ARG A 1 99 ? 18.255 -30.293 14.356 1.00 92.75 99 ARG A C 1
ATOM 757 O O . ARG A 1 99 ? 19.330 -29.874 14.773 1.00 92.75 99 ARG A O 1
ATOM 764 N N . ASP A 1 100 ? 18.135 -31.418 13.654 1.00 92.62 100 ASP A N 1
ATOM 765 C CA . ASP A 1 100 ? 19.259 -32.322 13.371 1.00 92.62 100 ASP A CA 1
ATOM 766 C C . ASP A 1 100 ? 20.395 -31.579 12.652 1.00 92.62 100 ASP A C 1
ATOM 768 O O . ASP A 1 100 ? 21.579 -31.708 12.985 1.00 92.62 100 ASP A O 1
ATOM 772 N N . ARG A 1 101 ? 20.035 -30.709 11.700 1.00 91.25 101 ARG A N 1
ATOM 773 C CA . ARG A 1 101 ? 21.000 -29.854 11.011 1.00 91.25 101 ARG A CA 1
ATOM 774 C C . ARG A 1 101 ? 21.677 -28.868 11.957 1.00 91.25 101 ARG A C 1
ATOM 776 O O . ARG A 1 101 ? 22.906 -28.759 11.940 1.00 91.25 101 ARG A O 1
ATOM 783 N N . ALA A 1 102 ? 20.909 -28.167 12.786 1.00 92.06 102 ALA A N 1
ATOM 784 C CA . ALA A 1 102 ? 21.454 -27.244 13.771 1.00 92.06 102 ALA A CA 1
ATOM 785 C C . ALA A 1 102 ? 22.436 -27.957 14.719 1.00 92.06 102 ALA A C 1
ATOM 787 O O . ALA A 1 102 ? 23.531 -27.444 14.951 1.00 92.06 102 ALA A O 1
ATOM 788 N N . GLN A 1 103 ? 22.114 -29.170 15.176 1.00 94.19 103 GLN A N 1
ATOM 789 C CA . GLN A 1 103 ? 22.993 -29.993 16.015 1.00 94.19 103 GLN A CA 1
ATOM 790 C C . GLN A 1 103 ? 24.295 -30.384 15.309 1.00 94.19 103 GLN A C 1
ATOM 792 O O . GLN A 1 103 ? 25.378 -30.320 15.904 1.00 94.19 103 GLN A O 1
ATOM 797 N N . HIS A 1 104 ? 24.224 -30.730 14.022 1.00 93.25 104 HIS A N 1
ATOM 798 C CA . HIS A 1 104 ? 25.410 -31.023 13.222 1.00 93.25 104 HIS A CA 1
ATOM 799 C C . HIS A 1 104 ? 26.326 -29.797 13.095 1.00 93.25 104 HIS A C 1
ATOM 801 O O . HIS A 1 104 ? 27.536 -29.892 13.312 1.00 93.25 104 HIS A O 1
ATOM 807 N N . VAL A 1 105 ? 25.759 -28.622 12.803 1.00 92.50 105 VAL A N 1
ATOM 808 C CA . VAL A 1 105 ? 26.538 -27.376 12.716 1.00 92.50 105 VAL A CA 1
ATOM 809 C C . VAL A 1 105 ? 27.135 -27.012 14.078 1.00 92.50 105 VAL A C 1
ATOM 811 O O . VAL A 1 105 ? 28.311 -26.663 14.152 1.00 92.50 105 VAL A O 1
ATOM 814 N N . ILE A 1 106 ? 26.381 -27.162 15.169 1.00 95.75 106 ILE A N 1
ATOM 815 C CA . ILE A 1 106 ? 26.871 -26.951 16.541 1.00 95.75 106 ILE A CA 1
ATOM 816 C C . ILE A 1 106 ? 28.056 -27.866 16.854 1.00 95.75 106 ILE A C 1
ATOM 818 O O . ILE A 1 106 ? 29.051 -27.411 17.420 1.00 95.75 106 ILE A O 1
ATOM 822 N N . SER A 1 107 ? 27.980 -29.135 16.459 1.00 95.75 107 SER A N 1
ATOM 823 C CA . SER A 1 107 ? 29.064 -30.104 16.643 1.00 95.75 107 SER A CA 1
ATOM 824 C C . SER A 1 107 ? 30.320 -29.688 15.876 1.00 95.75 107 SER A C 1
ATOM 826 O O . SER A 1 107 ? 31.400 -29.623 16.464 1.00 95.75 107 SER A O 1
ATOM 828 N N . SER A 1 108 ? 30.169 -29.270 14.616 1.00 95.62 108 SER A N 1
ATOM 829 C CA . SER A 1 108 ? 31.277 -28.726 13.822 1.00 95.62 108 SER A CA 1
ATOM 830 C C . SER A 1 108 ? 31.885 -27.468 14.460 1.00 95.62 108 SER A C 1
ATOM 832 O O . SER A 1 108 ? 33.105 -27.345 14.558 1.00 95.62 108 SER A O 1
ATOM 834 N N . LEU A 1 109 ? 31.060 -26.550 14.974 1.00 95.12 109 LEU A N 1
ATOM 835 C CA . LEU A 1 109 ? 31.533 -25.358 15.687 1.00 95.12 109 LEU A CA 1
ATOM 836 C C . LEU A 1 109 ? 32.303 -25.719 16.968 1.00 95.12 109 LEU A C 1
ATOM 838 O O . LEU A 1 109 ? 33.311 -25.077 17.269 1.00 95.12 109 LEU A O 1
ATOM 842 N N . ARG A 1 110 ? 31.873 -26.752 17.710 1.00 96.81 110 ARG A N 1
ATOM 843 C CA . ARG A 1 110 ? 32.590 -27.264 18.894 1.00 96.81 110 ARG A CA 1
ATOM 844 C C . ARG A 1 110 ? 33.958 -27.823 18.520 1.00 96.81 110 ARG A C 1
ATOM 846 O O . ARG A 1 110 ? 34.932 -27.546 19.215 1.00 96.81 110 ARG A O 1
ATOM 853 N N . GLU A 1 111 ? 34.044 -28.595 17.444 1.00 95.81 111 GLU A N 1
ATOM 854 C CA . GLU A 1 111 ? 35.310 -29.150 16.953 1.00 95.81 111 GLU A CA 1
ATOM 855 C C . GLU A 1 111 ? 36.266 -28.055 16.484 1.00 95.81 111 GLU A C 1
ATOM 857 O O . GLU A 1 111 ? 37.420 -28.025 16.916 1.00 95.81 111 GLU A O 1
ATOM 862 N N . LYS A 1 112 ? 35.772 -27.093 15.694 1.00 95.62 112 LYS A N 1
ATOM 863 C CA . LYS A 1 112 ? 36.564 -25.931 15.275 1.00 95.62 112 LYS A CA 1
ATOM 864 C C . LYS A 1 112 ? 37.095 -25.161 16.481 1.00 95.62 112 LYS A C 1
ATOM 866 O O . LYS A 1 112 ? 38.281 -24.849 16.520 1.00 95.62 112 LYS A O 1
ATOM 871 N N . LEU A 1 113 ? 36.257 -24.932 17.495 1.00 93.62 113 LEU A N 1
ATOM 872 C CA . LEU A 1 113 ? 36.662 -24.242 18.720 1.00 93.62 113 LEU A CA 1
ATOM 873 C C . LEU A 1 113 ? 37.723 -25.017 19.521 1.00 93.62 113 LEU A C 1
ATOM 875 O O . LEU A 1 113 ? 38.600 -24.397 20.117 1.00 93.62 113 LEU A O 1
ATOM 879 N N . LYS A 1 114 ? 37.676 -26.358 19.525 1.00 94.56 114 LYS A N 1
ATOM 880 C CA . LYS A 1 114 ? 38.737 -27.197 20.115 1.00 94.56 114 LYS A CA 1
ATOM 881 C C . LYS A 1 114 ? 40.051 -27.090 19.338 1.00 94.56 114 LYS A C 1
ATOM 883 O O . LYS A 1 114 ? 41.112 -27.149 19.948 1.00 94.56 114 LYS A O 1
ATOM 888 N N . SER A 1 115 ? 39.981 -26.939 18.014 1.00 92.12 115 SER A N 1
ATOM 889 C CA . SER A 1 115 ? 41.159 -26.829 17.141 1.00 92.12 115 SER A CA 1
ATOM 890 C C . SER A 1 115 ? 41.813 -25.442 17.133 1.00 92.12 115 SER A C 1
ATOM 892 O O . SER A 1 115 ? 42.955 -25.310 16.701 1.00 92.12 115 SER A O 1
ATOM 894 N N . GLY A 1 116 ? 41.117 -24.406 17.614 1.00 90.19 116 GLY A N 1
ATOM 895 C CA . GLY A 1 116 ? 41.620 -23.036 17.631 1.00 90.19 116 GLY A CA 1
ATOM 896 C C . GLY A 1 116 ? 40.505 -21.984 17.665 1.00 90.19 116 GLY A C 1
ATOM 897 O O . GLY A 1 116 ? 39.331 -22.304 17.857 1.00 90.19 116 GLY A O 1
ATOM 898 N N . PRO A 1 117 ? 40.842 -20.693 17.498 1.00 89.88 117 PRO A N 1
ATOM 899 C CA . PRO A 1 117 ? 39.838 -19.639 17.426 1.00 89.88 117 PRO A CA 1
ATOM 900 C C . PRO A 1 117 ? 38.949 -19.814 16.186 1.00 89.88 117 PRO A C 1
ATOM 902 O O . PRO A 1 117 ? 39.438 -19.933 15.066 1.00 89.88 117 PRO A O 1
ATOM 905 N N . ILE A 1 118 ? 37.631 -19.777 16.381 1.00 90.75 118 ILE A N 1
ATOM 906 C CA . ILE A 1 118 ? 36.657 -19.828 15.282 1.00 90.75 118 ILE A CA 1
ATOM 907 C C . ILE A 1 118 ? 36.564 -18.491 14.531 1.00 90.75 118 ILE A C 1
ATOM 909 O O . ILE A 1 118 ? 36.731 -17.416 15.127 1.00 90.75 118 ILE A O 1
ATOM 913 N N . SER A 1 119 ? 36.252 -18.562 13.235 1.00 89.19 119 SER A N 1
ATOM 914 C CA . SER A 1 119 ? 36.172 -17.401 12.340 1.00 8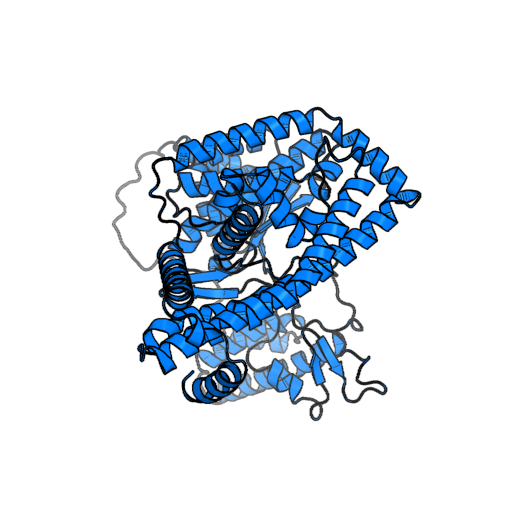9.19 119 SER A CA 1
ATOM 915 C C . SER A 1 119 ? 34.977 -16.480 12.644 1.00 89.19 119 SER A C 1
ATOM 917 O O . SER A 1 119 ? 34.047 -16.843 13.367 1.00 89.19 119 SER A O 1
ATOM 919 N N . ALA A 1 120 ? 34.975 -15.269 12.076 1.00 79.00 120 ALA A N 1
ATOM 920 C CA . ALA A 1 120 ? 33.831 -14.355 12.176 1.00 79.00 120 ALA A CA 1
ATOM 921 C C . ALA A 1 120 ? 32.566 -14.922 11.500 1.00 79.00 120 ALA A C 1
ATOM 923 O O . ALA A 1 120 ? 31.463 -14.742 12.015 1.00 79.00 120 ALA A O 1
ATOM 924 N N . GLU A 1 121 ? 32.733 -15.653 10.394 1.00 79.31 121 GLU A N 1
ATOM 925 C CA . GLU A 1 121 ? 31.653 -16.353 9.687 1.00 79.31 121 GLU A CA 1
ATOM 926 C C . GLU A 1 121 ? 31.036 -17.444 10.579 1.00 79.31 121 GLU A C 1
ATOM 928 O O . GLU A 1 121 ? 29.817 -17.514 10.726 1.00 79.31 121 GLU A O 1
ATOM 933 N N . ASP A 1 122 ? 31.875 -18.232 11.263 1.00 87.75 122 ASP A N 1
ATOM 934 C CA . ASP A 1 122 ? 31.438 -19.270 12.207 1.00 87.75 122 ASP A CA 1
ATOM 935 C C . ASP A 1 122 ? 30.671 -18.674 13.398 1.00 87.75 122 ASP A C 1
ATOM 937 O O . ASP A 1 122 ? 29.648 -19.215 13.821 1.00 87.75 122 ASP A O 1
ATOM 941 N N . ARG A 1 123 ? 31.119 -17.524 13.921 1.00 82.31 123 ARG A N 1
ATOM 942 C CA . ARG A 1 123 ? 30.412 -16.798 14.994 1.00 82.31 123 ARG A CA 1
ATOM 943 C C . ARG A 1 123 ? 29.063 -16.266 14.530 1.00 82.31 123 ARG A C 1
ATOM 945 O O . ARG A 1 123 ? 28.074 -16.417 15.243 1.00 82.31 123 ARG A O 1
ATOM 952 N N . LYS A 1 124 ? 29.006 -15.684 13.329 1.00 78.12 124 LYS A N 1
ATOM 953 C CA . LYS A 1 124 ? 27.759 -15.226 12.702 1.00 78.12 124 LYS A CA 1
ATOM 954 C C . LYS A 1 124 ? 26.787 -16.390 12.518 1.00 78.12 124 LYS A C 1
ATOM 956 O O . LYS A 1 124 ? 25.617 -16.251 12.857 1.00 78.12 124 LYS A O 1
ATOM 961 N N . HIS A 1 125 ? 27.265 -17.541 12.050 1.00 82.31 125 HIS A N 1
ATOM 962 C CA . HIS A 1 125 ? 26.444 -18.742 11.911 1.00 82.31 125 HIS A CA 1
ATOM 963 C C . HIS A 1 125 ? 25.933 -19.229 13.279 1.00 82.31 125 HIS A C 1
ATOM 965 O O . HIS A 1 125 ? 24.737 -19.460 13.442 1.00 82.31 125 HIS A O 1
ATOM 971 N N . GLY A 1 126 ? 26.800 -19.283 14.295 1.00 83.62 126 GLY A N 1
ATOM 972 C CA . GLY A 1 126 ? 26.403 -19.616 15.666 1.00 83.62 126 GLY A CA 1
ATOM 973 C C . GLY A 1 126 ? 25.353 -18.658 16.243 1.00 83.62 126 GLY A C 1
ATOM 974 O O . GLY A 1 126 ? 24.404 -19.095 16.891 1.00 83.62 126 GLY A O 1
ATOM 975 N N . LEU A 1 127 ? 25.466 -17.357 15.958 1.00 78.81 127 LEU A N 1
ATOM 976 C CA . LEU A 1 127 ? 24.484 -16.350 16.362 1.00 78.81 127 LEU A CA 1
ATOM 977 C C . LEU A 1 127 ? 23.129 -16.551 15.664 1.00 78.81 127 LEU A C 1
ATOM 979 O O . LEU A 1 127 ? 22.088 -16.466 16.311 1.00 78.81 127 LEU A O 1
ATOM 983 N N . LEU A 1 128 ? 23.128 -16.852 14.362 1.00 74.88 128 LEU A N 1
ATOM 984 C CA . LEU A 1 128 ? 21.900 -17.153 13.620 1.00 74.88 128 LEU A CA 1
ATOM 985 C C . LEU A 1 128 ? 21.202 -18.402 14.176 1.00 74.88 128 LEU A C 1
ATOM 987 O O . LEU A 1 128 ? 19.994 -18.370 14.400 1.00 74.88 128 LEU A O 1
ATOM 991 N N . LEU A 1 129 ? 21.952 -19.469 14.471 1.00 82.81 129 LEU A N 1
ATOM 992 C CA . LEU A 1 129 ? 21.405 -20.670 15.110 1.00 82.81 129 LEU A CA 1
ATOM 993 C C . LEU A 1 129 ? 20.822 -20.360 16.491 1.00 82.81 129 LEU A C 1
ATOM 995 O O . LEU A 1 129 ? 19.722 -20.810 16.802 1.00 82.81 129 LEU A O 1
ATOM 999 N N . TYR A 1 130 ? 21.512 -19.547 17.296 1.00 81.50 130 TYR A N 1
ATOM 1000 C CA . TYR A 1 130 ? 21.038 -19.163 18.625 1.00 81.50 130 TYR A CA 1
ATOM 1001 C C . TYR A 1 130 ? 19.668 -18.479 18.567 1.00 81.50 130 TYR A C 1
ATOM 1003 O O . TYR A 1 130 ? 18.754 -18.862 19.295 1.00 81.50 130 TYR A O 1
ATOM 1011 N N . TRP A 1 131 ? 19.508 -17.501 17.673 1.00 66.12 131 TRP A N 1
ATOM 1012 C CA . TRP A 1 131 ? 18.270 -16.727 17.570 1.00 66.12 131 TRP A CA 1
ATOM 1013 C C . TRP A 1 131 ? 17.136 -17.485 16.890 1.00 66.12 131 TRP A C 1
ATOM 1015 O O . TRP A 1 131 ? 15.993 -17.409 17.334 1.00 66.12 131 TRP A O 1
ATOM 1025 N N . PHE A 1 132 ? 17.438 -18.211 15.815 1.00 75.88 132 PHE A N 1
ATOM 1026 C CA . PHE A 1 132 ? 16.413 -18.752 14.924 1.00 75.88 132 PHE A CA 1
ATOM 1027 C C . PHE A 1 132 ? 16.143 -20.244 15.115 1.00 75.88 132 PHE A C 1
ATOM 1029 O O . PHE A 1 132 ? 15.090 -20.729 14.697 1.00 75.88 132 PHE A O 1
ATOM 1036 N N . ARG A 1 133 ? 17.066 -20.978 15.740 1.00 87.62 133 ARG A N 1
ATOM 1037 C CA . ARG A 1 133 ? 16.911 -22.403 16.078 1.00 87.62 133 ARG A CA 1
ATOM 1038 C C . ARG A 1 133 ? 16.950 -22.659 17.579 1.00 87.62 133 ARG A C 1
ATOM 1040 O O . ARG A 1 133 ? 16.528 -23.726 17.996 1.00 87.62 133 ARG A O 1
ATOM 1047 N N . GLY A 1 134 ? 17.349 -21.679 18.394 1.00 79.06 134 GLY A N 1
ATOM 1048 C CA . GLY A 1 134 ? 17.396 -21.770 19.856 1.00 79.06 134 GLY A CA 1
ATOM 1049 C C . GLY A 1 134 ? 16.175 -22.429 20.512 1.00 79.06 134 GLY A C 1
ATOM 1050 O O . GLY A 1 134 ? 16.376 -23.311 21.337 1.00 79.06 134 GLY A O 1
ATOM 1051 N N . PRO A 1 135 ? 14.924 -22.090 20.141 1.00 82.50 135 PRO A N 1
ATOM 1052 C CA . PRO A 1 135 ? 13.734 -22.736 20.707 1.00 82.50 135 PRO A CA 1
ATOM 1053 C C . PRO A 1 135 ? 13.609 -24.248 20.439 1.00 82.50 135 PRO A C 1
ATOM 1055 O O . PRO A 1 135 ? 12.842 -24.918 21.119 1.00 82.50 135 PRO A O 1
ATOM 1058 N N . MET A 1 136 ? 14.332 -24.784 19.451 1.00 83.31 136 MET A N 1
ATOM 1059 C CA . MET A 1 136 ? 14.326 -26.203 19.070 1.00 83.31 136 MET A CA 1
ATOM 1060 C C . MET A 1 136 ? 15.477 -27.002 19.697 1.00 83.31 136 MET A C 1
ATOM 1062 O O . MET A 1 136 ? 15.528 -28.215 19.509 1.00 83.31 136 MET A O 1
ATOM 1066 N N . LEU A 1 137 ? 16.408 -26.327 20.374 1.00 86.75 137 LEU A N 1
ATOM 1067 C CA . LEU A 1 137 ? 17.665 -26.887 20.869 1.00 86.75 137 LEU A CA 1
ATOM 1068 C C . LEU A 1 137 ? 17.625 -27.118 22.382 1.00 86.75 137 LEU A C 1
ATOM 1070 O O . LEU A 1 137 ? 16.908 -26.434 23.116 1.00 86.75 137 LEU A O 1
ATOM 1074 N N . GLU A 1 138 ? 18.452 -28.044 22.858 1.00 89.31 138 GLU A N 1
ATOM 1075 C CA . GLU A 1 138 ? 18.632 -28.286 24.287 1.00 89.31 138 GLU A CA 1
ATOM 1076 C C . GLU A 1 138 ? 19.392 -27.134 24.965 1.00 89.31 138 GLU A C 1
ATOM 1078 O O . GLU A 1 138 ? 20.173 -26.410 24.340 1.00 89.31 138 GLU A O 1
ATOM 1083 N N . ASN A 1 139 ? 19.225 -26.972 26.283 1.00 86.56 139 ASN A N 1
ATOM 1084 C CA . ASN A 1 139 ? 19.873 -25.885 27.032 1.00 86.56 139 ASN A CA 1
ATOM 1085 C C . ASN A 1 139 ? 21.402 -25.880 26.856 1.00 86.56 139 ASN A C 1
ATOM 1087 O O . ASN A 1 139 ? 21.980 -24.829 26.607 1.00 86.56 139 ASN A O 1
ATOM 1091 N N . ALA A 1 140 ? 22.053 -27.049 26.863 1.00 91.94 140 ALA A N 1
ATOM 1092 C CA . ALA A 1 140 ? 23.503 -27.153 26.673 1.00 91.94 140 ALA A CA 1
ATOM 1093 C C . ALA A 1 140 ? 23.978 -26.685 25.281 1.00 91.94 140 ALA A C 1
ATOM 1095 O O . ALA A 1 140 ? 25.106 -26.211 25.113 1.00 91.94 140 ALA A O 1
ATOM 1096 N N . GLU A 1 141 ? 23.140 -26.832 24.258 1.00 93.62 141 GLU A N 1
ATOM 1097 C CA . GLU A 1 141 ? 23.410 -26.370 22.896 1.00 93.62 141 GLU A CA 1
ATOM 1098 C C . GLU A 1 141 ? 23.226 -24.856 22.797 1.00 93.62 141 GLU A C 1
ATOM 1100 O O . GLU A 1 141 ? 24.081 -24.159 22.247 1.00 93.62 141 GLU A O 1
ATOM 1105 N N . ARG A 1 142 ? 22.154 -24.337 23.403 1.00 86.19 142 ARG A N 1
ATOM 1106 C CA . ARG A 1 142 ? 21.883 -22.899 23.489 1.00 86.19 142 ARG A CA 1
ATOM 1107 C C . ARG A 1 142 ? 22.965 -22.158 24.268 1.00 86.19 142 ARG A C 1
ATOM 1109 O O . ARG A 1 142 ? 23.443 -21.131 23.790 1.00 86.19 142 ARG A O 1
ATOM 1116 N N . ASP A 1 143 ? 23.386 -22.692 25.410 1.00 86.88 143 ASP A N 1
ATOM 1117 C CA . ASP A 1 143 ? 24.448 -22.127 26.247 1.00 86.88 143 ASP A CA 1
ATOM 1118 C C . ASP A 1 143 ? 25.784 -22.117 25.503 1.00 86.88 143 ASP A C 1
ATOM 1120 O O . ASP A 1 143 ? 26.518 -21.126 25.525 1.00 86.88 143 ASP A O 1
ATOM 1124 N N . PHE A 1 144 ? 26.081 -23.194 24.769 1.00 94.62 144 PHE A N 1
ATOM 1125 C CA . PHE A 1 144 ? 27.246 -23.235 23.897 1.00 94.62 144 PHE A CA 1
ATOM 1126 C C . PHE A 1 144 ? 27.187 -22.138 22.825 1.00 94.62 144 PHE A C 1
ATOM 1128 O O . PHE A 1 144 ? 28.141 -21.371 22.701 1.00 94.62 144 PHE A O 1
ATOM 1135 N N . LEU A 1 145 ? 26.078 -22.011 22.091 1.00 88.69 145 LEU A N 1
ATOM 1136 C CA . LEU A 1 145 ? 25.915 -20.980 21.060 1.00 88.69 145 LEU A CA 1
ATOM 1137 C C . LEU A 1 145 ? 25.988 -19.554 21.633 1.00 88.69 145 LEU A C 1
ATOM 1139 O O . LEU A 1 145 ? 26.592 -18.669 21.021 1.00 88.69 145 LEU A O 1
ATOM 1143 N N . ALA A 1 146 ? 25.442 -19.337 22.832 1.00 81.25 146 ALA A N 1
ATOM 1144 C CA . ALA A 1 146 ? 25.591 -18.085 23.565 1.00 81.25 146 ALA A CA 1
ATOM 1145 C C . ALA A 1 146 ? 27.067 -17.809 23.911 1.00 81.25 146 ALA A C 1
ATOM 1147 O O . ALA A 1 146 ? 27.542 -16.687 23.744 1.00 81.25 146 ALA A O 1
ATOM 1148 N N . SER A 1 147 ? 27.831 -18.834 24.312 1.00 87.75 147 SER A N 1
ATOM 1149 C CA . SER A 1 147 ? 29.254 -18.706 24.671 1.00 87.75 147 SER A CA 1
ATOM 1150 C C . SER A 1 147 ? 30.163 -18.312 23.496 1.00 87.75 147 SER A C 1
ATOM 1152 O O . SER A 1 147 ? 31.204 -17.683 23.711 1.00 87.75 147 SER A O 1
ATOM 1154 N N . LEU A 1 148 ? 29.768 -18.618 22.250 1.00 82.75 148 LEU A N 1
ATOM 1155 C CA . LEU A 1 148 ? 30.483 -18.170 21.043 1.00 82.75 148 LEU A CA 1
ATOM 1156 C C . LEU A 1 148 ? 30.401 -16.648 20.860 1.00 82.75 148 LEU A C 1
ATOM 1158 O O . LEU A 1 148 ? 31.234 -16.048 20.177 1.00 82.75 148 LEU A O 1
ATOM 1162 N N . ASN A 1 149 ? 29.438 -16.019 21.531 1.00 72.69 149 ASN A N 1
ATOM 1163 C CA . ASN A 1 149 ? 29.149 -14.599 21.483 1.00 72.69 149 ASN A CA 1
ATOM 1164 C C . ASN A 1 149 ? 29.452 -13.967 22.854 1.00 72.69 149 ASN A C 1
ATOM 1166 O O . ASN A 1 149 ? 28.569 -13.464 23.538 1.00 72.69 149 ASN A O 1
ATOM 1170 N N . ARG A 1 150 ? 30.731 -13.999 23.275 1.00 53.56 150 ARG A N 1
ATOM 1171 C CA . ARG A 1 150 ? 31.202 -13.474 24.584 1.00 53.56 150 ARG A CA 1
ATOM 1172 C C . ARG A 1 150 ? 30.891 -11.994 24.837 1.00 53.56 150 ARG A C 1
ATOM 1174 O O . ARG A 1 150 ? 30.941 -11.554 25.984 1.00 53.56 150 ARG A O 1
ATOM 1181 N N . ALA A 1 151 ? 30.558 -11.235 23.799 1.00 44.94 151 ALA A N 1
ATOM 1182 C CA . ALA A 1 151 ? 29.822 -10.001 23.988 1.00 44.94 151 ALA A CA 1
ATOM 1183 C C . ALA A 1 151 ? 28.366 -10.384 24.275 1.00 44.94 151 ALA A C 1
ATOM 1185 O O . ALA A 1 151 ? 27.622 -10.703 23.348 1.00 44.94 151 ALA A O 1
ATOM 1186 N N . LYS A 1 152 ? 27.938 -10.298 25.549 1.00 36.16 152 LYS A N 1
ATOM 1187 C CA . LYS A 1 152 ? 26.528 -9.973 25.831 1.00 36.16 152 LYS A CA 1
ATOM 1188 C C . LYS A 1 152 ? 26.130 -8.922 24.788 1.00 36.16 152 LYS A C 1
ATOM 1190 O O . LYS A 1 152 ? 26.896 -7.965 24.653 1.00 36.16 152 LYS A O 1
ATOM 1195 N N . PRO A 1 153 ? 25.028 -9.057 24.037 1.00 33.38 153 PRO A N 1
ATOM 1196 C CA . PRO A 1 153 ? 24.586 -7.985 23.164 1.00 33.38 153 PRO A CA 1
ATOM 1197 C C . PRO A 1 153 ? 24.096 -6.833 24.051 1.00 33.38 153 PRO A C 1
ATOM 1199 O O . PRO A 1 153 ? 22.909 -6.639 24.272 1.00 33.38 153 PRO A O 1
ATOM 1202 N N . SER A 1 154 ? 25.029 -6.086 24.629 1.00 30.67 154 SER A N 1
ATOM 1203 C CA . SER A 1 154 ? 24.870 -4.669 24.859 1.00 30.67 154 SER A CA 1
ATOM 1204 C C . SER A 1 154 ? 25.063 -4.008 23.503 1.00 30.67 154 SER A C 1
ATOM 1206 O O . SER A 1 154 ? 26.048 -4.284 22.813 1.00 30.67 154 SER A O 1
ATOM 1208 N N . MET A 1 155 ? 24.128 -3.135 23.134 1.00 28.02 155 MET A N 1
ATOM 1209 C CA . MET A 1 155 ? 24.345 -2.121 22.104 1.00 28.02 155 MET A CA 1
ATOM 1210 C C . MET A 1 155 ? 25.764 -1.533 22.239 1.00 28.02 155 MET A C 1
ATOM 1212 O O . MET A 1 155 ? 26.199 -1.304 23.374 1.00 28.02 155 MET A O 1
ATOM 1216 N N . PRO A 1 156 ? 26.495 -1.279 21.139 1.00 27.12 156 PRO A N 1
ATOM 1217 C CA . PRO A 1 156 ? 27.755 -0.556 21.232 1.00 27.12 156 PRO A CA 1
ATOM 1218 C C . PRO A 1 156 ? 27.480 0.795 21.902 1.00 27.12 156 PRO A C 1
ATOM 1220 O O . PRO A 1 156 ? 26.648 1.569 21.425 1.00 27.12 156 PRO A O 1
ATOM 1223 N N . SER A 1 157 ? 28.122 1.055 23.045 1.00 27.36 157 SER A N 1
ATOM 1224 C CA . SER A 1 157 ? 27.981 2.341 23.719 1.00 27.36 157 SER A CA 1
ATOM 1225 C C . SER A 1 157 ? 28.678 3.413 22.882 1.00 27.36 157 SER A C 1
ATOM 1227 O O . SER A 1 157 ? 29.831 3.275 22.472 1.00 27.36 157 SER A O 1
ATOM 1229 N N . LEU A 1 158 ? 27.959 4.507 22.644 1.00 33.19 158 LEU A N 1
ATOM 1230 C CA . LEU A 1 158 ? 28.416 5.742 22.001 1.00 33.19 158 LEU A CA 1
ATOM 1231 C C . LEU A 1 158 ? 29.370 6.554 22.903 1.00 33.19 158 LEU A C 1
ATOM 1233 O O . LEU A 1 158 ? 29.308 7.777 22.937 1.00 33.19 158 LEU A O 1
ATOM 1237 N N . SER A 1 159 ? 30.228 5.896 23.684 1.00 31.50 159 SER A N 1
ATOM 1238 C CA . SER A 1 159 ? 31.104 6.566 24.662 1.00 31.50 159 SER A CA 1
ATOM 1239 C C . SER A 1 159 ? 32.555 6.684 24.197 1.00 31.50 159 SER A C 1
ATOM 1241 O O . SER A 1 159 ? 33.354 7.340 24.853 1.00 31.50 159 SER A O 1
ATOM 1243 N N . ALA A 1 160 ? 32.908 6.076 23.065 1.00 31.75 160 ALA A N 1
ATOM 1244 C CA . ALA A 1 160 ? 34.246 6.150 22.495 1.00 31.75 160 ALA A CA 1
ATOM 1245 C C . ALA A 1 160 ? 34.220 6.968 21.202 1.00 31.75 160 ALA A C 1
ATOM 1247 O O . ALA A 1 160 ? 34.409 6.408 20.134 1.00 31.75 160 ALA A O 1
ATOM 1248 N N . LEU A 1 161 ? 33.913 8.265 21.310 1.00 27.98 161 LEU A N 1
ATOM 1249 C CA . LEU A 1 161 ? 34.265 9.328 20.357 1.00 27.98 161 LEU A CA 1
ATOM 1250 C C . LEU A 1 161 ? 33.860 10.678 20.980 1.00 27.98 161 LEU A C 1
ATOM 1252 O O . LEU A 1 161 ? 32.691 11.053 20.961 1.00 27.98 161 LEU A O 1
ATOM 1256 N N . GLY A 1 162 ? 34.841 11.399 21.533 1.00 28.17 162 GLY A N 1
ATOM 1257 C CA . GLY A 1 162 ? 34.715 12.817 21.886 1.00 28.17 162 GLY A CA 1
ATOM 1258 C C . GLY A 1 162 ? 34.769 13.137 23.379 1.00 28.17 162 GLY A C 1
ATOM 1259 O O . GLY A 1 162 ? 33.765 13.534 23.963 1.00 28.17 162 GLY A O 1
ATOM 1260 N N . GLU A 1 163 ? 35.959 13.083 23.983 1.00 31.73 163 GLU A N 1
ATOM 1261 C CA . GLU A 1 163 ? 36.247 13.925 25.147 1.00 31.73 163 GLU A CA 1
ATOM 1262 C C . GLU A 1 163 ? 36.148 15.395 24.713 1.00 31.73 163 GLU A C 1
ATOM 1264 O O . GLU A 1 163 ? 37.072 15.971 24.142 1.00 31.73 163 GLU A O 1
ATOM 1269 N N . THR A 1 164 ? 35.001 16.014 24.973 1.00 30.08 164 THR A N 1
ATOM 1270 C CA . THR A 1 164 ? 34.895 17.469 25.059 1.00 30.08 164 THR A CA 1
ATOM 1271 C C . THR A 1 164 ? 34.677 17.826 26.517 1.00 30.08 164 THR A C 1
ATOM 1273 O O . THR A 1 164 ? 33.766 17.329 27.176 1.00 30.08 164 THR A O 1
ATOM 1276 N N . LYS A 1 165 ? 35.588 18.655 27.033 1.00 31.03 165 LYS A N 1
ATOM 1277 C CA . LYS A 1 165 ? 35.569 19.213 28.385 1.00 31.03 165 LYS A CA 1
ATOM 1278 C C . LYS A 1 165 ? 34.162 19.693 28.747 1.00 31.03 165 LYS A C 1
ATOM 1280 O O . LYS A 1 165 ? 33.636 20.601 28.106 1.00 31.03 165 LYS A O 1
ATOM 1285 N N . GLN A 1 166 ? 33.611 19.115 29.815 1.00 30.28 166 GLN A N 1
ATOM 1286 C CA . GLN A 1 166 ? 32.456 19.637 30.537 1.00 30.28 166 GLN A CA 1
ATOM 1287 C C . GLN A 1 166 ? 32.710 21.103 30.897 1.00 30.28 166 GLN A C 1
ATOM 1289 O O . GLN A 1 166 ? 33.480 21.426 31.800 1.00 30.28 166 GLN A O 1
ATOM 1294 N N . THR A 1 167 ? 32.059 21.992 30.160 1.00 33.12 167 THR A N 1
ATOM 1295 C CA . THR A 1 167 ? 31.727 23.335 30.626 1.00 33.12 167 THR A CA 1
ATOM 1296 C C . THR A 1 167 ? 30.332 23.261 31.238 1.00 33.12 167 THR A C 1
ATOM 1298 O O . THR A 1 167 ? 29.504 22.450 30.823 1.00 33.12 167 THR A O 1
ATOM 1301 N N . ALA A 1 168 ? 30.127 24.024 32.310 1.00 37.16 168 ALA A N 1
ATOM 1302 C CA . ALA A 1 168 ? 28.961 23.938 33.178 1.00 37.16 168 ALA A CA 1
ATOM 1303 C C . ALA A 1 168 ? 27.637 23.989 32.392 1.00 37.16 168 ALA A C 1
ATOM 1305 O O . ALA A 1 168 ? 27.472 24.814 31.493 1.00 37.16 168 ALA A O 1
ATOM 1306 N N . LEU A 1 169 ? 26.704 23.100 32.752 1.00 34.12 169 LEU A N 1
ATOM 1307 C CA . LEU A 1 169 ? 25.379 23.009 32.140 1.00 34.12 169 LEU A CA 1
ATOM 1308 C C . LEU A 1 169 ? 24.620 24.338 32.312 1.00 34.12 169 LEU A C 1
ATOM 1310 O O . LEU A 1 169 ? 24.443 24.782 33.451 1.00 34.12 169 LEU A O 1
ATOM 1314 N N . PRO A 1 170 ? 24.136 24.965 31.225 1.00 42.72 170 PRO A N 1
ATOM 1315 C CA . PRO A 1 170 ? 23.139 26.017 31.334 1.00 42.72 170 PRO A CA 1
ATOM 1316 C C . PRO A 1 170 ? 21.827 25.440 31.890 1.00 42.72 170 PRO A C 1
ATOM 1318 O O . PRO A 1 170 ? 21.557 24.241 31.787 1.00 42.72 170 PRO A O 1
ATOM 1321 N N . ALA A 1 171 ? 21.023 26.308 32.506 1.00 47.78 171 ALA A N 1
ATOM 1322 C CA . ALA A 1 171 ? 19.717 25.977 33.074 1.00 47.78 171 ALA A CA 1
ATOM 1323 C C . ALA A 1 171 ? 18.828 25.189 32.082 1.00 47.78 171 ALA A C 1
ATOM 1325 O O . ALA A 1 171 ? 18.955 25.392 30.872 1.00 47.78 171 ALA A O 1
ATOM 1326 N N . PRO A 1 172 ? 17.919 24.315 32.565 1.00 52.19 172 PRO A N 1
ATOM 1327 C CA . PRO A 1 172 ? 17.064 23.501 31.705 1.00 52.19 172 PRO A CA 1
ATOM 1328 C C . PRO A 1 172 ? 16.265 24.390 30.747 1.00 52.19 172 PRO A C 1
ATOM 1330 O O . PRO A 1 172 ? 15.378 25.141 31.157 1.00 52.19 172 PRO A O 1
ATOM 1333 N N . VAL A 1 173 ? 16.611 24.313 29.461 1.00 62.66 173 VAL A N 1
ATOM 1334 C CA . VAL A 1 173 ? 15.879 24.968 28.379 1.00 62.66 173 VAL A CA 1
ATOM 1335 C C . VAL A 1 173 ? 14.508 24.306 28.311 1.00 62.66 173 VAL A C 1
ATOM 1337 O O . VAL A 1 173 ? 14.409 23.083 28.218 1.00 62.66 173 VAL A O 1
ATOM 1340 N N . GLN A 1 174 ? 13.449 25.108 28.415 1.00 70.75 174 GLN A N 1
ATOM 1341 C CA . GLN A 1 174 ? 12.085 24.614 28.249 1.00 70.75 174 GLN A CA 1
ATOM 1342 C C . GLN A 1 174 ? 11.958 23.947 26.871 1.00 70.75 174 GLN A C 1
ATOM 1344 O O . GLN A 1 174 ? 12.381 24.558 25.884 1.00 70.75 174 GLN A O 1
ATOM 1349 N N . PRO A 1 175 ? 11.393 22.729 26.781 1.00 78.94 175 PRO A N 1
ATOM 1350 C CA . PRO A 1 175 ? 11.218 22.053 25.504 1.00 78.94 175 PRO A CA 1
ATOM 1351 C C . PRO A 1 175 ? 10.390 22.932 24.568 1.00 78.94 175 PRO A C 1
ATOM 1353 O O . PRO A 1 175 ? 9.403 23.552 24.981 1.00 78.94 175 PRO A O 1
ATOM 1356 N N . SER A 1 176 ? 10.792 22.988 23.302 1.00 85.31 176 SER A N 1
ATOM 1357 C CA . SER A 1 176 ? 10.057 23.696 22.256 1.00 85.31 176 SER A CA 1
ATOM 1358 C C . SER A 1 176 ? 8.606 23.188 22.165 1.00 85.31 176 SER A C 1
ATOM 1360 O O . SER A 1 176 ? 8.327 22.040 22.528 1.00 85.31 176 SER A O 1
ATOM 1362 N N . PRO A 1 177 ? 7.651 23.987 21.650 1.00 85.88 177 PRO A N 1
ATOM 1363 C CA . PRO A 1 177 ? 6.266 23.536 21.488 1.00 85.88 177 PRO A CA 1
ATOM 1364 C C . PRO A 1 177 ? 6.128 22.199 20.735 1.00 85.88 177 PRO A C 1
ATOM 1366 O O . PRO A 1 177 ? 5.280 21.377 21.087 1.00 85.88 177 PRO A O 1
ATOM 1369 N N . GLY A 1 178 ? 6.992 21.945 19.744 1.00 84.44 178 GLY A N 1
ATOM 1370 C CA . GLY A 1 178 ? 7.040 20.674 19.014 1.00 84.44 178 GLY A CA 1
ATOM 1371 C C . GLY A 1 178 ? 7.532 19.499 19.867 1.00 84.44 178 GLY A C 1
ATOM 1372 O O . GLY A 1 178 ? 6.962 18.410 19.807 1.00 84.44 178 GLY A O 1
ATOM 1373 N N . GLU A 1 179 ? 8.535 19.710 20.723 1.00 88.44 179 GLU A N 1
ATOM 1374 C CA . GLU A 1 179 ? 9.003 18.686 21.667 1.00 88.44 179 GLU A CA 1
ATOM 1375 C C . GLU A 1 179 ? 7.938 18.349 22.711 1.00 88.44 179 GLU A C 1
ATOM 1377 O O . GLU A 1 179 ? 7.701 17.171 22.976 1.00 88.44 179 GLU A O 1
ATOM 1382 N N . GLN A 1 180 ? 7.224 19.356 23.223 1.00 93.75 180 GLN A N 1
ATOM 1383 C CA . GLN A 1 180 ? 6.098 19.145 24.137 1.00 93.75 180 GLN A CA 1
ATOM 1384 C C . GLN A 1 180 ? 4.970 18.341 23.478 1.00 93.75 180 GLN A C 1
ATOM 1386 O O . GLN A 1 180 ? 4.375 17.466 24.114 1.00 93.75 180 GLN A O 1
ATOM 1391 N N . LEU A 1 181 ? 4.665 18.609 22.201 1.00 95.38 181 LEU A N 1
ATOM 1392 C CA . LEU A 1 181 ? 3.685 17.824 21.452 1.00 95.38 181 LEU A CA 1
ATOM 1393 C C . LEU A 1 181 ? 4.140 16.369 21.306 1.00 95.38 181 LEU A C 1
ATOM 1395 O O . LEU A 1 181 ? 3.357 15.465 21.591 1.00 95.38 181 LEU A O 1
ATOM 1399 N N . ALA A 1 182 ? 5.396 16.142 20.914 1.00 95.19 182 ALA A N 1
ATOM 1400 C CA . ALA A 1 182 ? 5.949 14.801 20.753 1.00 95.19 182 ALA A CA 1
ATOM 1401 C C . ALA A 1 182 ? 5.935 14.003 22.061 1.00 95.19 182 ALA A C 1
ATOM 1403 O O . ALA A 1 182 ? 5.540 12.841 22.062 1.00 95.19 182 ALA A O 1
ATOM 1404 N N . GLU A 1 183 ? 6.296 14.619 23.186 1.00 96.31 183 GLU A N 1
ATOM 1405 C CA . GLU A 1 183 ? 6.230 13.971 24.498 1.00 96.31 183 GLU A CA 1
ATOM 1406 C C . GLU A 1 183 ? 4.800 13.599 24.887 1.00 96.31 183 GLU A C 1
ATOM 1408 O O . GLU A 1 183 ? 4.549 12.482 25.341 1.00 96.31 183 GLU A O 1
ATOM 1413 N N . ARG A 1 184 ? 3.839 14.510 24.694 1.00 97.38 184 ARG A N 1
ATOM 1414 C CA . ARG A 1 184 ? 2.423 14.232 24.977 1.00 97.38 184 ARG A CA 1
ATOM 1415 C C . ARG A 1 184 ? 1.867 13.132 24.082 1.00 97.38 184 ARG A C 1
ATOM 1417 O O . ARG A 1 184 ? 1.109 12.300 24.570 1.00 97.38 184 ARG A O 1
ATOM 1424 N N . PHE A 1 185 ? 2.253 13.126 22.809 1.00 97.75 185 PHE A N 1
ATOM 1425 C CA . PHE A 1 185 ? 1.871 12.095 21.853 1.00 97.75 185 PHE A CA 1
ATOM 1426 C C . PHE A 1 185 ? 2.430 10.731 22.270 1.00 97.75 185 PHE A C 1
ATOM 1428 O O . PHE A 1 185 ? 1.680 9.771 22.416 1.00 97.75 185 PHE A O 1
ATOM 1435 N N . LEU A 1 186 ? 3.730 10.659 22.572 1.00 97.81 186 LEU A N 1
ATOM 1436 C CA . LEU A 1 186 ? 4.407 9.423 22.973 1.00 97.81 186 LEU A CA 1
ATOM 1437 C C . LEU A 1 186 ? 3.891 8.848 24.303 1.00 97.81 186 LEU A C 1
ATOM 1439 O O . LEU A 1 186 ? 3.971 7.645 24.507 1.00 97.81 186 LEU A O 1
ATOM 1443 N N . ARG A 1 187 ? 3.277 9.647 25.188 1.00 97.81 187 ARG A N 1
ATOM 1444 C CA . ARG A 1 187 ? 2.588 9.114 26.386 1.00 97.81 187 ARG A CA 1
ATOM 1445 C C . ARG A 1 187 ? 1.367 8.246 26.064 1.00 97.81 187 ARG A C 1
ATOM 1447 O O . ARG A 1 187 ? 0.925 7.495 26.928 1.00 97.81 187 ARG A O 1
ATOM 1454 N N . GLN A 1 188 ? 0.803 8.366 24.863 1.00 97.88 188 GLN A N 1
ATOM 1455 C CA . GLN A 1 188 ? -0.321 7.549 24.394 1.00 97.88 188 GLN A CA 1
ATOM 1456 C C . GLN A 1 188 ? 0.117 6.419 23.450 1.00 97.88 188 GLN A C 1
ATOM 1458 O O . GLN A 1 188 ? -0.724 5.642 22.992 1.00 97.88 188 GLN A O 1
ATOM 1463 N N . VAL A 1 189 ? 1.420 6.314 23.167 1.00 98.12 189 VAL A N 1
ATOM 1464 C CA . VAL A 1 189 ? 1.979 5.366 22.204 1.00 98.12 189 VAL A CA 1
ATOM 1465 C C . VAL A 1 189 ? 3.023 4.479 22.881 1.00 98.12 189 VAL A C 1
ATOM 1467 O O . VAL A 1 189 ? 4.090 4.934 23.278 1.00 98.12 189 VAL A O 1
ATOM 1470 N N . GLU A 1 190 ? 2.735 3.186 22.973 1.00 98.12 190 GLU A N 1
ATOM 1471 C CA . GLU A 1 190 ? 3.699 2.164 23.375 1.00 98.12 190 GLU A CA 1
ATOM 1472 C C . GLU A 1 190 ? 4.615 1.829 22.185 1.00 98.12 190 GLU A C 1
ATOM 1474 O O . GLU A 1 190 ? 4.146 1.359 21.148 1.00 98.12 190 GLU A O 1
ATOM 1479 N N . LEU A 1 191 ? 5.926 2.050 22.318 1.00 98.31 191 LEU A N 1
ATOM 1480 C CA . LEU A 1 191 ? 6.915 1.630 21.319 1.00 98.31 191 LEU A CA 1
ATOM 1481 C C . LEU A 1 191 ? 7.494 0.271 21.718 1.00 98.31 191 LEU A C 1
ATOM 1483 O O . LEU A 1 191 ? 8.178 0.158 22.733 1.00 98.31 191 LEU A O 1
ATOM 1487 N N . ALA A 1 192 ? 7.227 -0.759 20.920 1.00 97.31 192 ALA A N 1
ATOM 1488 C CA . ALA A 1 192 ? 7.739 -2.105 21.138 1.00 97.31 192 ALA A CA 1
ATOM 1489 C C . ALA A 1 192 ? 9.012 -2.368 20.316 1.00 97.31 192 ALA A C 1
ATOM 1491 O O . ALA A 1 192 ? 9.233 -1.768 19.263 1.00 97.31 192 ALA A O 1
ATOM 1492 N N . GLY A 1 193 ? 9.831 -3.308 20.794 1.00 96.25 193 GLY A N 1
ATOM 1493 C CA . GLY A 1 193 ? 11.113 -3.674 20.186 1.00 96.25 193 GLY A CA 1
ATOM 1494 C C . GLY A 1 193 ? 12.302 -3.395 21.101 1.00 96.25 193 GLY A C 1
ATOM 1495 O O . GLY A 1 193 ? 12.126 -3.001 22.256 1.00 96.25 193 GLY A O 1
ATOM 1496 N N . ASP A 1 194 ? 13.512 -3.616 20.591 1.00 96.94 194 ASP A N 1
ATOM 1497 C CA . ASP A 1 194 ? 14.745 -3.253 21.295 1.00 96.94 194 ASP A CA 1
ATOM 1498 C C . ASP A 1 194 ? 14.969 -1.726 21.341 1.00 96.94 194 ASP A C 1
ATOM 1500 O O . ASP A 1 194 ? 14.250 -0.942 20.717 1.00 96.94 194 ASP A O 1
ATOM 1504 N N . ALA A 1 195 ? 15.980 -1.278 22.092 1.00 95.44 195 ALA A N 1
ATOM 1505 C CA . ALA A 1 195 ? 16.266 0.148 22.264 1.00 95.44 195 ALA A CA 1
ATOM 1506 C C . ALA A 1 195 ? 16.571 0.878 20.940 1.00 95.44 195 ALA A C 1
ATOM 1508 O O . ALA A 1 195 ? 16.239 2.055 20.802 1.00 95.44 195 ALA A O 1
ATOM 1509 N N . GLY A 1 196 ? 17.184 0.202 19.964 1.00 94.62 196 GLY A N 1
ATOM 1510 C CA . GLY A 1 196 ? 17.467 0.781 18.650 1.00 94.62 196 GLY A CA 1
ATOM 1511 C C . GLY A 1 196 ? 16.195 0.950 17.823 1.00 94.62 196 GLY A C 1
ATOM 1512 O O . GLY A 1 196 ? 15.971 2.005 17.232 1.00 94.62 196 GLY A O 1
ATOM 1513 N N . GLN A 1 197 ? 15.324 -0.058 17.843 1.00 96.62 197 GLN A N 1
ATOM 1514 C CA . GLN A 1 197 ? 14.008 -0.018 17.205 1.00 96.62 197 GLN A CA 1
ATOM 1515 C C . GLN A 1 197 ? 13.124 1.090 17.786 1.00 96.62 197 GLN A C 1
ATOM 1517 O O . GLN A 1 197 ? 12.563 1.891 17.036 1.00 96.62 197 GLN A O 1
ATOM 1522 N N . GLN A 1 198 ? 13.041 1.179 19.115 1.00 98.00 198 GLN A N 1
ATOM 1523 C CA . GLN A 1 198 ? 12.284 2.228 19.801 1.00 98.00 198 GLN A CA 1
ATOM 1524 C C . GLN A 1 198 ? 12.828 3.622 19.473 1.00 98.00 198 GLN A C 1
ATOM 1526 O O . GLN A 1 198 ? 12.047 4.529 19.187 1.00 98.00 198 GLN A O 1
ATOM 1531 N N . ALA A 1 199 ? 14.154 3.792 19.450 1.00 94.81 199 ALA A N 1
ATOM 1532 C CA . ALA A 1 199 ? 14.780 5.060 19.084 1.00 94.81 199 ALA A CA 1
ATOM 1533 C C . ALA A 1 199 ? 14.454 5.475 17.639 1.00 94.81 199 ALA A C 1
ATOM 1535 O O . ALA A 1 199 ? 14.169 6.646 17.388 1.00 94.81 199 ALA A O 1
ATOM 1536 N N . GLU A 1 200 ? 14.442 4.531 16.694 1.00 96.31 200 GLU A N 1
ATOM 1537 C CA . GLU A 1 200 ? 14.100 4.803 15.293 1.00 96.31 200 GLU A CA 1
ATOM 1538 C C . GLU A 1 200 ? 12.618 5.177 15.121 1.00 96.31 200 GLU A C 1
ATOM 1540 O O . GLU A 1 200 ? 12.300 6.138 14.411 1.00 96.31 200 GLU A O 1
ATOM 1545 N N . LEU A 1 201 ? 11.706 4.478 15.810 1.00 97.94 201 LEU A N 1
ATOM 1546 C CA . LEU A 1 201 ? 10.284 4.836 15.830 1.00 97.94 201 LEU A CA 1
ATOM 1547 C C . LEU A 1 201 ? 10.075 6.219 16.452 1.00 97.94 201 LEU A C 1
ATOM 1549 O O . LEU A 1 201 ? 9.376 7.051 15.879 1.00 97.94 201 LEU A O 1
ATOM 1553 N N . GLN A 1 202 ? 10.723 6.502 17.583 1.00 97.69 202 GLN A N 1
ATOM 1554 C CA . GLN A 1 202 ? 10.649 7.804 18.241 1.00 97.69 202 GLN A CA 1
ATOM 1555 C C . GLN A 1 202 ? 11.168 8.930 17.337 1.00 97.69 202 GLN A C 1
ATOM 1557 O O . GLN A 1 202 ? 10.535 9.984 17.252 1.00 97.69 202 GLN A O 1
ATOM 1562 N N . ALA A 1 203 ? 12.298 8.727 16.654 1.00 92.62 203 ALA A N 1
ATOM 1563 C CA . ALA A 1 203 ? 12.840 9.699 15.710 1.00 92.62 203 ALA A CA 1
ATOM 1564 C C . ALA A 1 203 ? 11.875 9.945 14.539 1.00 92.62 203 ALA A C 1
ATOM 1566 O O . ALA A 1 203 ? 11.607 11.093 14.186 1.00 92.62 203 ALA A O 1
ATOM 1567 N N . SER A 1 204 ? 11.290 8.880 13.991 1.00 97.12 204 SER A N 1
ATOM 1568 C CA . SER A 1 204 ? 10.353 8.967 12.866 1.00 97.12 204 SER A CA 1
ATOM 1569 C C . SER A 1 204 ? 9.026 9.624 13.246 1.00 97.12 204 SER A C 1
ATOM 1571 O O . SER A 1 204 ? 8.504 10.428 12.477 1.00 97.12 204 SER A O 1
ATOM 1573 N N . ILE A 1 205 ? 8.508 9.354 14.449 1.00 98.00 205 ILE A N 1
ATOM 1574 C CA . ILE A 1 205 ? 7.344 10.058 15.005 1.00 98.00 205 ILE A CA 1
ATOM 1575 C C . ILE A 1 205 ? 7.660 11.544 15.142 1.00 98.00 205 ILE A C 1
ATOM 1577 O O . ILE A 1 205 ? 6.864 12.371 14.721 1.00 98.00 205 ILE A O 1
ATOM 1581 N N . ARG A 1 206 ? 8.828 11.914 15.677 1.00 95.69 206 ARG A N 1
ATOM 1582 C CA . ARG A 1 206 ? 9.198 13.332 15.798 1.00 95.69 206 ARG A CA 1
ATOM 1583 C C . ARG A 1 206 ? 9.227 14.024 14.439 1.00 95.69 206 ARG A C 1
ATOM 1585 O O . ARG A 1 206 ? 8.639 15.089 14.325 1.00 95.69 206 ARG A O 1
ATOM 1592 N N . LEU A 1 207 ? 9.814 13.402 13.414 1.00 92.50 207 LEU A N 1
ATOM 1593 C CA . LEU A 1 207 ? 9.793 13.935 12.046 1.00 92.50 207 LEU A CA 1
ATOM 1594 C C . LEU A 1 207 ? 8.370 14.085 11.505 1.00 92.50 207 LEU A C 1
ATOM 1596 O O . LEU A 1 207 ? 8.030 15.141 10.985 1.00 92.50 207 LEU A O 1
ATOM 1600 N N . MET A 1 208 ? 7.523 13.070 11.685 1.00 97.12 208 MET A N 1
ATOM 1601 C CA . MET A 1 208 ? 6.108 13.140 11.318 1.00 97.12 208 MET A CA 1
ATOM 1602 C C . MET A 1 208 ? 5.422 14.347 11.979 1.00 97.12 208 MET A C 1
ATOM 1604 O O . MET A 1 208 ? 4.690 15.074 11.315 1.00 97.12 208 MET A O 1
ATOM 1608 N N . LEU A 1 209 ? 5.684 14.599 13.263 1.00 95.94 209 LEU A N 1
ATOM 1609 C CA . LEU A 1 209 ? 5.082 15.694 14.031 1.00 95.94 209 LEU A CA 1
ATOM 1610 C C . LEU A 1 209 ? 5.622 17.091 13.692 1.00 95.94 209 LEU A C 1
ATOM 1612 O O . LEU A 1 209 ? 4.991 18.070 14.079 1.00 95.94 209 LEU A O 1
ATOM 1616 N N . LEU A 1 210 ? 6.749 17.200 12.979 1.00 90.44 210 LEU A N 1
ATOM 1617 C CA . LEU A 1 210 ? 7.234 18.483 12.448 1.00 90.44 210 LEU A CA 1
ATOM 1618 C C . LEU A 1 210 ? 6.415 18.969 11.246 1.00 90.44 210 LEU A C 1
ATOM 1620 O O . LEU A 1 210 ? 6.531 20.126 10.850 1.00 90.44 210 LEU A O 1
ATOM 1624 N N . THR A 1 211 ? 5.613 18.089 10.649 1.00 94.44 211 THR A N 1
ATOM 1625 C CA . THR A 1 211 ? 4.792 18.417 9.485 1.00 94.44 211 THR A CA 1
ATOM 1626 C C . THR A 1 211 ? 3.460 19.049 9.910 1.00 94.44 211 THR A C 1
ATOM 1628 O O . THR A 1 211 ? 2.885 18.608 10.911 1.00 94.44 211 THR A O 1
ATOM 1631 N N . PRO A 1 212 ? 2.914 20.040 9.176 1.00 95.69 212 PRO A N 1
ATOM 1632 C CA . PRO A 1 212 ? 1.603 20.618 9.485 1.00 95.69 212 PRO A CA 1
ATOM 1633 C C . PRO A 1 212 ? 0.480 19.575 9.604 1.00 95.69 212 PRO A C 1
ATOM 1635 O O . PRO A 1 212 ? -0.370 19.667 10.499 1.00 95.69 212 PRO A O 1
ATOM 1638 N N . THR A 1 213 ? 0.481 18.557 8.738 1.00 97.69 213 THR A N 1
ATOM 1639 C CA . THR A 1 213 ? -0.501 17.468 8.776 1.00 97.69 213 THR A CA 1
ATOM 1640 C C . THR A 1 213 ? -0.324 16.607 10.024 1.00 97.69 213 THR A C 1
ATOM 1642 O O . THR A 1 213 ? -1.297 16.358 10.746 1.00 97.69 213 THR A O 1
ATOM 1645 N N . GLY A 1 214 ? 0.909 16.178 10.310 1.00 97.69 214 GLY A N 1
ATOM 1646 C CA . GLY A 1 214 ? 1.226 15.366 11.481 1.00 97.69 214 GLY A CA 1
ATOM 1647 C C . GLY A 1 214 ? 0.935 16.091 12.793 1.00 97.69 214 GLY A C 1
ATOM 1648 O O . GLY A 1 214 ? 0.312 15.510 13.678 1.00 97.69 214 GLY A O 1
ATOM 1649 N N . GLU A 1 215 ? 1.287 17.374 12.903 1.00 97.75 215 GLU A N 1
ATOM 1650 C CA . GLU A 1 215 ? 1.012 18.204 14.079 1.00 97.75 215 GLU A CA 1
ATOM 1651 C C . GLU A 1 215 ? -0.497 18.296 14.365 1.00 97.75 215 GLU A C 1
ATOM 1653 O O . GLU A 1 215 ? -0.950 18.058 15.491 1.00 97.75 215 GLU A O 1
ATOM 1658 N N . LYS A 1 216 ? -1.295 18.617 13.337 1.00 97.94 216 LYS A N 1
ATOM 1659 C CA . LYS A 1 216 ? -2.753 18.750 13.451 1.00 97.94 216 LYS A CA 1
ATOM 1660 C C . LYS A 1 216 ? -3.402 17.444 13.904 1.00 97.94 216 LYS A C 1
ATOM 1662 O O . LYS A 1 216 ? -4.188 17.448 14.853 1.00 97.94 216 LYS A O 1
ATOM 1667 N N . LEU A 1 217 ? -3.080 16.336 13.239 1.00 98.31 217 LEU A N 1
ATOM 1668 C CA . LEU A 1 217 ? -3.691 15.038 13.530 1.00 98.31 217 LEU A CA 1
ATOM 1669 C C . LEU A 1 217 ? -3.191 14.444 14.849 1.00 98.31 217 LEU A C 1
ATOM 1671 O O . LEU A 1 217 ? -3.954 13.779 15.540 1.00 98.31 217 LEU A O 1
ATOM 1675 N N . ALA A 1 218 ? -1.960 14.739 15.265 1.00 98.25 218 ALA A N 1
ATOM 1676 C CA . ALA A 1 218 ? -1.471 14.352 16.582 1.00 98.25 218 ALA A CA 1
ATOM 1677 C C . ALA A 1 218 ? -2.199 15.068 17.720 1.00 98.25 218 ALA A C 1
ATOM 1679 O O . ALA A 1 218 ? -2.476 14.459 18.751 1.00 98.25 218 ALA A O 1
ATOM 1680 N N . LYS A 1 219 ? -2.562 16.344 17.541 1.00 98.25 219 LYS A N 1
ATOM 1681 C CA . LYS A 1 219 ? -3.416 17.052 18.507 1.00 98.25 219 LYS A CA 1
ATOM 1682 C C . LYS A 1 219 ? -4.796 16.401 18.611 1.00 98.25 219 LYS A C 1
ATOM 1684 O O . LYS A 1 219 ? -5.297 16.251 19.723 1.00 98.25 219 LYS A O 1
ATOM 1689 N N . GLU A 1 220 ? -5.380 15.985 17.486 1.00 97.69 220 GLU A N 1
ATOM 1690 C CA . GLU A 1 220 ? -6.650 15.246 17.463 1.00 97.69 220 GLU A CA 1
ATOM 1691 C C . GLU A 1 220 ? -6.520 13.883 18.156 1.00 97.69 220 GLU A C 1
ATOM 1693 O O . GLU A 1 220 ? -7.320 13.571 19.036 1.00 97.69 220 GLU A O 1
ATOM 1698 N N . PHE A 1 221 ? -5.467 13.123 17.843 1.00 97.94 221 PHE A N 1
ATOM 1699 C CA . PHE A 1 221 ? -5.135 11.856 18.494 1.00 97.94 221 PHE A CA 1
ATOM 1700 C C . PHE A 1 221 ? -5.057 12.035 20.017 1.00 97.94 221 PHE A C 1
ATOM 1702 O O . PHE A 1 221 ? -5.816 11.404 20.752 1.00 97.94 221 PHE A O 1
ATOM 1709 N N . ILE A 1 222 ? -4.259 12.999 20.492 1.00 97.75 222 ILE A N 1
ATOM 1710 C CA . ILE A 1 222 ? -4.114 13.297 21.924 1.00 97.75 222 ILE A CA 1
ATOM 1711 C C . ILE A 1 222 ? -5.453 13.658 22.569 1.00 97.75 222 ILE A C 1
ATOM 1713 O O . ILE A 1 222 ? -5.770 13.143 23.643 1.00 97.75 222 ILE A O 1
ATOM 1717 N N . ALA A 1 223 ? -6.230 14.537 21.930 1.00 97.50 223 ALA A N 1
ATOM 1718 C CA . ALA A 1 223 ? -7.522 14.994 22.438 1.00 97.50 223 ALA A CA 1
ATOM 1719 C C . ALA A 1 223 ? -8.580 13.880 22.466 1.00 97.50 223 ALA A C 1
ATOM 1721 O O . ALA A 1 223 ? -9.459 13.889 23.326 1.00 97.50 223 ALA A O 1
ATOM 1722 N N . SER A 1 224 ? -8.491 12.917 21.547 1.00 95.06 224 SER A N 1
ATOM 1723 C CA . SER A 1 224 ? -9.407 11.779 21.469 1.00 95.06 224 SER A CA 1
ATOM 1724 C C . SER A 1 224 ? -9.175 10.738 22.572 1.00 95.06 224 SER A C 1
ATOM 1726 O O . SER A 1 224 ? -10.085 9.974 22.891 1.00 95.06 224 SER A O 1
ATOM 1728 N N . GLY A 1 225 ? -7.979 10.728 23.177 1.00 95.19 225 GLY A N 1
ATOM 1729 C CA . GLY A 1 225 ? -7.585 9.760 24.203 1.00 95.19 225 GLY A CA 1
ATOM 1730 C C . GLY A 1 225 ? -7.304 8.356 23.661 1.00 95.19 225 GLY A C 1
ATOM 1731 O O . GLY A 1 225 ? -7.198 7.415 24.450 1.00 95.19 225 GLY A O 1
ATOM 1732 N N . VAL A 1 226 ? -7.200 8.206 22.337 1.00 94.81 226 VAL A N 1
ATOM 1733 C CA . VAL A 1 226 ? -6.816 6.949 21.695 1.00 94.81 226 VAL A CA 1
ATOM 1734 C C . VAL A 1 226 ? -5.418 6.519 22.153 1.00 94.81 226 VAL A C 1
ATOM 1736 O O . VAL A 1 226 ? -4.554 7.339 22.456 1.00 94.81 226 VAL A O 1
ATOM 1739 N N . LYS A 1 227 ? -5.200 5.207 22.233 1.00 97.44 227 LYS A N 1
ATOM 1740 C CA . LYS A 1 227 ? -3.906 4.609 22.565 1.00 97.44 227 LYS A CA 1
ATOM 1741 C C . LYS A 1 227 ? -3.427 3.765 21.401 1.00 97.44 227 LYS A C 1
ATOM 1743 O O . LYS A 1 227 ? -4.248 3.162 20.709 1.00 97.44 227 LYS A O 1
ATOM 1748 N N . ALA A 1 228 ? -2.117 3.684 21.217 1.00 98.12 228 ALA A N 1
ATOM 1749 C CA . ALA A 1 228 ? -1.519 2.836 20.198 1.00 98.12 228 ALA A CA 1
ATOM 1750 C C . ALA A 1 228 ? -0.320 2.059 20.731 1.00 98.12 228 ALA A C 1
ATOM 1752 O O . ALA A 1 228 ? 0.353 2.492 21.664 1.00 98.12 228 ALA A O 1
ATOM 1753 N N . ARG A 1 229 ? -0.031 0.935 20.086 1.00 98.25 229 ARG A N 1
ATOM 1754 C CA . ARG A 1 229 ? 1.218 0.197 20.196 1.00 98.25 229 ARG A CA 1
ATOM 1755 C C . ARG A 1 229 ? 1.830 0.076 18.810 1.00 98.25 229 ARG A C 1
ATOM 1757 O O . ARG A 1 229 ? 1.132 -0.275 17.866 1.00 98.25 229 ARG A O 1
ATOM 1764 N N . ILE A 1 230 ? 3.116 0.386 18.684 1.00 98.44 230 ILE A N 1
ATOM 1765 C CA . ILE A 1 230 ? 3.830 0.396 17.405 1.00 98.44 230 ILE A CA 1
ATOM 1766 C C . ILE A 1 230 ? 5.038 -0.524 17.506 1.00 98.44 230 ILE A C 1
ATOM 1768 O O . ILE A 1 230 ? 5.825 -0.412 18.447 1.00 98.44 230 ILE A O 1
ATOM 1772 N N . ALA A 1 231 ? 5.197 -1.418 16.535 1.00 97.69 231 ALA A N 1
ATOM 1773 C CA . ALA A 1 231 ? 6.314 -2.353 16.480 1.00 97.69 231 ALA A CA 1
ATOM 1774 C C . ALA A 1 231 ? 6.845 -2.504 15.054 1.00 97.69 231 ALA A C 1
ATOM 1776 O O . ALA A 1 231 ? 6.074 -2.483 14.094 1.00 97.69 231 ALA A O 1
ATOM 1777 N N . PHE A 1 232 ? 8.149 -2.748 14.917 1.00 97.88 232 PHE A N 1
ATOM 1778 C CA . PHE A 1 232 ? 8.679 -3.330 13.688 1.00 97.88 232 PHE A CA 1
ATOM 1779 C C . PHE A 1 232 ? 8.359 -4.825 13.646 1.00 97.88 232 PHE A C 1
ATOM 1781 O O . PHE A 1 232 ? 8.645 -5.547 14.601 1.00 97.88 232 PHE A O 1
ATOM 1788 N N . ILE A 1 233 ? 7.790 -5.294 12.540 1.00 93.94 233 ILE A N 1
ATOM 1789 C CA . ILE A 1 233 ? 7.398 -6.692 12.345 1.00 93.94 233 ILE A CA 1
ATOM 1790 C C . ILE A 1 233 ? 7.837 -7.207 10.964 1.00 93.94 233 ILE A C 1
ATOM 1792 O O . ILE A 1 233 ? 7.979 -6.417 10.022 1.00 93.94 233 ILE A O 1
ATOM 1796 N N . PRO A 1 234 ? 8.049 -8.524 10.802 1.00 88.94 234 PRO A N 1
ATOM 1797 C CA . PRO A 1 234 ? 8.316 -9.121 9.499 1.00 88.94 234 PRO A CA 1
ATOM 1798 C C . PRO A 1 234 ? 7.088 -9.055 8.584 1.00 88.94 234 PRO A C 1
ATOM 1800 O O . PRO A 1 234 ? 5.988 -9.437 8.976 1.00 88.94 234 PRO A O 1
ATOM 1803 N N . PHE A 1 235 ? 7.299 -8.658 7.327 1.00 77.38 235 PHE A N 1
ATOM 1804 C CA . PHE A 1 235 ? 6.314 -8.794 6.253 1.00 77.38 235 PHE A CA 1
ATOM 1805 C C . PHE A 1 235 ? 6.823 -9.811 5.233 1.00 77.38 235 PHE A C 1
ATOM 1807 O O . PHE A 1 235 ? 7.880 -9.623 4.635 1.00 77.38 235 PHE A O 1
ATOM 1814 N N . ALA A 1 236 ? 6.067 -10.888 5.011 1.00 69.81 236 ALA A N 1
ATOM 1815 C CA . ALA A 1 236 ? 6.515 -12.022 4.196 1.00 69.81 236 ALA A CA 1
ATOM 1816 C C . ALA A 1 236 ? 6.783 -11.685 2.710 1.00 69.81 236 ALA A C 1
ATOM 1818 O O . ALA A 1 236 ? 7.487 -12.428 2.035 1.00 69.81 236 ALA A O 1
ATOM 1819 N N . ASN A 1 237 ? 6.235 -10.582 2.187 1.00 64.75 237 ASN A N 1
ATOM 1820 C CA . ASN A 1 237 ? 6.496 -10.077 0.829 1.00 64.75 237 ASN A CA 1
ATOM 1821 C C . ASN A 1 237 ? 7.505 -8.940 0.767 1.00 64.75 237 ASN A C 1
ATOM 1823 O O . ASN A 1 237 ? 7.690 -8.369 -0.309 1.00 64.75 237 ASN A O 1
ATOM 1827 N N . SER A 1 238 ? 8.101 -8.566 1.892 1.00 75.44 238 SER A N 1
ATOM 1828 C CA . SER A 1 238 ? 9.115 -7.535 1.880 1.00 75.44 238 SER A CA 1
ATOM 1829 C C . SER A 1 238 ? 10.410 -8.098 1.312 1.00 75.44 238 SER A C 1
ATOM 1831 O O . SER A 1 238 ? 10.879 -9.165 1.707 1.00 75.44 238 SER A O 1
ATOM 1833 N N . MET A 1 239 ? 10.969 -7.389 0.338 1.00 76.62 239 MET A N 1
ATOM 1834 C CA . MET A 1 239 ? 12.229 -7.739 -0.297 1.00 76.62 239 MET A CA 1
ATOM 1835 C C . MET A 1 239 ? 13.123 -6.511 -0.335 1.00 76.62 239 MET A C 1
ATOM 1837 O O . MET A 1 239 ? 12.767 -5.500 -0.944 1.00 76.62 239 MET A O 1
ATOM 1841 N N . LEU A 1 240 ? 14.305 -6.617 0.268 1.00 85.12 240 LEU A N 1
ATOM 1842 C CA . LEU A 1 240 ? 15.353 -5.626 0.071 1.00 85.12 240 LEU A CA 1
ATOM 1843 C C . LEU A 1 240 ? 15.819 -5.644 -1.378 1.00 85.12 240 LEU A C 1
ATOM 1845 O O . LEU A 1 240 ? 16.063 -6.702 -1.956 1.00 85.12 240 LEU A O 1
ATOM 1849 N N . ILE A 1 241 ? 15.960 -4.457 -1.943 1.00 81.31 241 ILE A N 1
ATOM 1850 C CA . ILE A 1 241 ? 16.485 -4.245 -3.282 1.00 81.31 241 ILE A CA 1
ATOM 1851 C C . ILE A 1 241 ? 17.519 -3.130 -3.236 1.00 81.31 241 ILE A C 1
ATOM 1853 O O . ILE A 1 241 ? 17.480 -2.253 -2.371 1.00 81.31 241 ILE A O 1
ATOM 1857 N N . GLU A 1 242 ? 18.416 -3.150 -4.207 1.00 79.81 242 GLU A N 1
ATOM 1858 C CA . GLU A 1 242 ? 19.337 -2.055 -4.450 1.00 79.81 242 GLU A CA 1
ATOM 1859 C C . GLU A 1 242 ? 18.927 -1.354 -5.743 1.00 79.81 242 GLU A C 1
ATOM 1861 O O . GLU A 1 242 ? 18.743 -1.997 -6.778 1.00 79.81 242 GLU A O 1
ATOM 1866 N N . GLN A 1 243 ? 18.728 -0.042 -5.675 1.00 70.69 243 GLN A N 1
ATOM 1867 C CA . GLN A 1 243 ? 18.375 0.779 -6.826 1.00 70.69 243 GLN A CA 1
ATOM 1868 C C . GLN A 1 243 ? 19.276 2.010 -6.826 1.00 70.69 243 GLN A C 1
ATOM 1870 O O . GLN A 1 243 ? 19.279 2.779 -5.868 1.00 70.69 243 GLN A O 1
ATOM 1875 N N . ASN A 1 244 ? 20.058 2.187 -7.894 1.00 74.88 244 ASN A N 1
ATOM 1876 C CA . ASN A 1 244 ? 21.043 3.268 -8.026 1.00 74.88 244 ASN A CA 1
ATOM 1877 C C . ASN A 1 244 ? 22.038 3.329 -6.847 1.00 74.88 244 ASN A C 1
ATOM 1879 O O . ASN A 1 244 ? 22.322 4.405 -6.326 1.00 74.88 244 ASN A O 1
ATOM 1883 N N . GLY A 1 245 ? 22.517 2.167 -6.385 1.00 76.69 245 GLY A N 1
ATOM 1884 C CA . GLY A 1 245 ? 23.437 2.060 -5.246 1.00 76.69 245 GLY A CA 1
ATOM 1885 C C . GLY A 1 245 ? 22.799 2.315 -3.878 1.00 76.69 245 GLY A C 1
ATOM 1886 O O . GLY A 1 245 ? 23.509 2.325 -2.876 1.00 76.69 245 GLY A O 1
ATOM 1887 N N . LYS A 1 246 ? 21.476 2.533 -3.820 1.00 80.75 246 LYS A N 1
ATOM 1888 C CA . LYS A 1 246 ? 20.742 2.754 -2.572 1.00 80.75 246 LYS A CA 1
ATOM 1889 C C . LYS A 1 246 ? 19.962 1.518 -2.155 1.00 80.75 246 LYS A C 1
ATOM 1891 O O . LYS A 1 246 ? 19.204 0.961 -2.955 1.00 80.75 246 LYS A O 1
ATOM 1896 N N . LYS A 1 247 ? 20.090 1.117 -0.890 1.00 88.50 247 LYS A N 1
ATOM 1897 C CA . LYS A 1 247 ? 19.294 0.030 -0.308 1.00 88.50 247 LYS A CA 1
ATOM 1898 C C . LYS A 1 247 ? 17.919 0.544 0.074 1.00 88.50 247 LYS A C 1
ATOM 1900 O O . LYS A 1 247 ? 17.773 1.436 0.907 1.00 88.50 247 LYS A O 1
ATOM 1905 N N . MET A 1 248 ? 16.901 -0.078 -0.490 1.00 89.00 248 MET A N 1
ATOM 1906 C CA . MET A 1 248 ? 15.496 0.165 -0.184 1.00 89.00 248 MET A CA 1
ATOM 1907 C C . MET A 1 248 ? 14.778 -1.180 -0.049 1.00 89.00 248 MET A C 1
ATOM 1909 O O . MET A 1 248 ? 15.390 -2.234 -0.225 1.00 89.00 248 MET A O 1
ATOM 1913 N N . PHE A 1 249 ? 13.480 -1.176 0.238 1.00 87.38 249 PHE A N 1
ATOM 1914 C CA . PHE A 1 249 ? 12.680 -2.391 0.117 1.00 87.38 249 PHE A CA 1
ATOM 1915 C C . PHE A 1 249 ? 11.517 -2.200 -0.849 1.00 87.38 249 PHE A C 1
ATOM 1917 O O . PHE A 1 249 ? 11.078 -1.090 -1.155 1.00 87.38 249 PHE A O 1
ATOM 1924 N N . ASN A 1 250 ? 11.035 -3.327 -1.350 1.00 78.25 250 ASN A N 1
ATOM 1925 C CA . ASN A 1 250 ? 9.782 -3.454 -2.061 1.00 78.25 250 ASN A CA 1
ATOM 1926 C C . ASN A 1 250 ? 8.851 -4.337 -1.227 1.00 78.25 250 ASN A C 1
ATOM 1928 O O . ASN A 1 250 ? 9.187 -5.488 -0.964 1.00 78.25 250 ASN A O 1
ATOM 1932 N N . GLY A 1 251 ? 7.709 -3.804 -0.804 1.00 80.94 251 GLY A N 1
ATOM 1933 C CA . GLY A 1 251 ? 6.773 -4.494 0.077 1.00 80.94 251 GLY A CA 1
ATOM 1934 C C . GLY A 1 251 ? 5.775 -3.528 0.705 1.00 80.94 251 GLY A C 1
ATOM 1935 O O . GLY A 1 251 ? 5.788 -2.332 0.415 1.00 80.94 251 GLY A O 1
ATOM 1936 N N . THR A 1 252 ? 4.912 -4.055 1.568 1.00 84.56 252 THR A N 1
ATOM 1937 C CA . THR A 1 252 ? 3.997 -3.243 2.380 1.00 84.56 252 THR A CA 1
ATOM 1938 C C . THR A 1 252 ? 4.791 -2.415 3.397 1.00 84.56 252 THR A C 1
ATOM 1940 O O . THR A 1 252 ? 5.752 -2.922 3.971 1.00 84.56 252 THR A O 1
ATOM 1943 N N . GLY A 1 253 ? 4.417 -1.149 3.610 1.00 88.94 253 GLY A N 1
ATOM 1944 C CA . GLY A 1 253 ? 5.086 -0.265 4.576 1.00 88.94 253 GLY A CA 1
ATOM 1945 C C . GLY A 1 253 ? 4.663 -0.530 6.022 1.00 88.94 253 GLY A C 1
ATOM 1946 O O . GLY A 1 253 ? 5.513 -0.588 6.913 1.00 88.94 253 GLY A O 1
ATOM 1947 N N . GLY A 1 254 ? 3.369 -0.748 6.247 1.00 93.31 254 GLY A N 1
ATOM 1948 C CA . GLY A 1 254 ? 2.819 -1.087 7.548 1.00 93.31 254 GLY A CA 1
ATOM 1949 C C . GLY A 1 254 ? 1.400 -1.644 7.457 1.00 93.31 254 GLY A C 1
ATOM 1950 O O . GLY A 1 254 ? 0.916 -1.972 6.375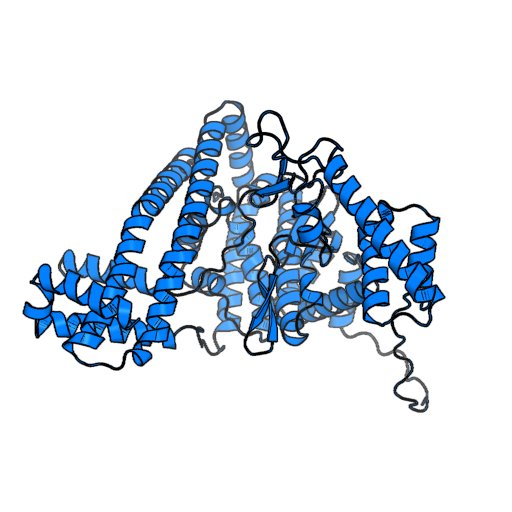 1.00 93.31 254 GLY A O 1
ATOM 1951 N N . HIS A 1 255 ? 0.776 -1.836 8.610 1.00 92.00 255 HIS A N 1
ATOM 1952 C CA . HIS A 1 255 ? -0.653 -2.076 8.727 1.00 92.00 255 HIS A CA 1
ATOM 1953 C C . HIS A 1 255 ? -1.164 -1.549 10.070 1.00 92.00 255 HIS A C 1
ATOM 1955 O O . HIS A 1 255 ? -0.422 -1.513 11.059 1.00 92.00 255 HIS A O 1
ATOM 1961 N N . CYS A 1 256 ? -2.451 -1.227 10.112 1.00 93.62 256 CYS A N 1
ATOM 1962 C CA . CYS A 1 256 ? -3.178 -0.836 11.309 1.00 93.62 256 CYS A CA 1
ATOM 1963 C C . CYS A 1 256 ? -4.280 -1.850 11.624 1.00 93.62 256 CYS A C 1
ATOM 1965 O O . CYS A 1 256 ? -5.017 -2.280 10.737 1.00 93.62 256 CYS A O 1
ATOM 1967 N N . VAL A 1 257 ? -4.408 -2.218 12.900 1.00 90.44 257 VAL A N 1
ATOM 1968 C CA . VAL A 1 257 ? -5.552 -2.980 13.407 1.00 90.44 257 VAL A CA 1
ATOM 1969 C C . VAL A 1 257 ? -6.097 -2.312 14.662 1.00 90.44 257 VAL A C 1
ATOM 1971 O O . VAL A 1 257 ? -5.376 -2.085 15.635 1.00 90.44 257 VAL A O 1
ATOM 1974 N N . TRP A 1 258 ? -7.404 -2.056 14.671 1.00 87.62 258 TRP A N 1
ATOM 1975 C CA . TRP A 1 258 ? -8.124 -1.713 15.889 1.00 87.62 258 TRP A CA 1
ATOM 1976 C C . TRP A 1 258 ? -8.331 -2.956 16.762 1.00 87.62 258 TRP A C 1
ATOM 1978 O O . TRP A 1 258 ? -8.995 -3.917 16.365 1.00 87.62 258 TRP A O 1
ATOM 1988 N N . THR A 1 259 ? -7.794 -2.928 17.979 1.00 88.81 259 THR A N 1
ATOM 1989 C CA . THR A 1 259 ? -8.144 -3.877 19.044 1.00 88.81 259 THR A CA 1
ATOM 1990 C C . THR A 1 259 ? -9.157 -3.234 19.990 1.00 88.81 259 THR A C 1
ATOM 1992 O O . THR A 1 259 ? -9.416 -2.039 19.905 1.00 88.81 259 THR A O 1
ATOM 1995 N N . LYS A 1 260 ? -9.764 -4.010 20.897 1.00 81.69 260 LYS A N 1
ATOM 1996 C CA . LYS A 1 260 ? -10.868 -3.533 21.755 1.00 81.69 260 LYS A CA 1
ATOM 1997 C C . LYS A 1 260 ? -10.571 -2.213 22.485 1.00 81.69 260 LYS A C 1
ATOM 1999 O O . LYS A 1 260 ? -11.501 -1.438 22.695 1.00 81.69 260 LYS A O 1
ATOM 2004 N N . ASP A 1 261 ? -9.322 -1.971 22.875 1.00 88.38 261 ASP A N 1
ATOM 2005 C CA . ASP A 1 261 ? -8.911 -0.834 23.703 1.00 88.38 261 ASP A CA 1
ATOM 2006 C C . ASP A 1 261 ? -7.770 0.019 23.118 1.00 88.38 261 ASP A C 1
ATOM 2008 O O . ASP A 1 261 ? -7.494 1.098 23.651 1.00 88.38 261 ASP A O 1
ATOM 2012 N N . ARG A 1 262 ? -7.113 -0.417 22.034 1.00 93.31 262 ARG A N 1
ATOM 2013 C CA . ARG A 1 262 ? -5.998 0.320 21.415 1.00 93.31 262 ARG A CA 1
ATOM 2014 C C . ARG A 1 262 ? -5.771 -0.024 19.944 1.00 93.31 262 ARG A C 1
ATOM 2016 O O . ARG A 1 262 ? -6.207 -1.060 19.448 1.00 93.31 262 ARG A O 1
ATOM 2023 N N . LEU A 1 263 ? -5.004 0.821 19.274 1.00 95.88 263 LEU A N 1
ATOM 2024 C CA . LEU A 1 263 ? -4.452 0.567 17.947 1.00 95.88 263 LEU A CA 1
ATOM 2025 C C . LEU A 1 263 ? -3.203 -0.312 18.042 1.00 95.88 263 LEU A C 1
ATOM 2027 O O . LEU A 1 263 ? -2.325 -0.041 18.858 1.00 95.88 263 LEU A O 1
ATOM 2031 N N . GLU A 1 264 ? -3.087 -1.321 17.186 1.00 96.88 264 GLU A N 1
ATOM 2032 C CA . GLU A 1 264 ? -1.844 -2.064 16.961 1.00 96.88 264 GLU A CA 1
ATOM 2033 C C . GLU A 1 264 ? -1.323 -1.713 15.564 1.00 96.88 264 GLU A C 1
ATOM 2035 O O . GLU A 1 264 ? -1.981 -1.980 14.556 1.00 96.88 264 GLU A O 1
ATOM 2040 N N . ILE A 1 265 ? -0.147 -1.088 15.514 1.00 96.88 265 ILE A N 1
ATOM 2041 C CA . ILE A 1 265 ? 0.511 -0.657 14.282 1.00 96.88 265 ILE A CA 1
ATOM 2042 C C . ILE A 1 265 ? 1.744 -1.525 14.049 1.00 96.88 265 ILE A C 1
ATOM 2044 O O . ILE A 1 265 ? 2.732 -1.465 14.789 1.00 96.88 265 ILE A O 1
ATOM 2048 N N . GLY A 1 266 ? 1.692 -2.320 12.987 1.00 96.44 266 GLY A N 1
ATOM 2049 C CA . GLY A 1 266 ? 2.825 -3.092 12.506 1.00 96.44 266 GLY A CA 1
ATOM 2050 C C . GLY A 1 266 ? 3.550 -2.331 11.408 1.00 96.44 266 GLY A C 1
ATOM 2051 O O . GLY A 1 266 ? 2.985 -2.114 10.345 1.00 96.44 266 GLY A O 1
ATOM 2052 N N . VAL A 1 267 ? 4.806 -1.959 11.626 1.00 97.44 267 VAL A N 1
ATOM 2053 C CA . VAL A 1 267 ? 5.654 -1.308 10.620 1.00 97.44 267 VAL A CA 1
ATOM 2054 C C . VAL A 1 267 ? 6.646 -2.316 10.061 1.00 97.44 267 VAL A C 1
ATOM 2056 O O . VAL A 1 267 ? 7.156 -3.167 10.786 1.00 97.44 267 VAL A O 1
ATOM 2059 N N . ASN A 1 268 ? 6.946 -2.249 8.769 1.00 96.00 268 ASN A N 1
ATOM 2060 C CA . ASN A 1 268 ? 7.833 -3.215 8.142 1.00 96.00 268 ASN A CA 1
ATOM 2061 C C . ASN A 1 268 ? 9.268 -3.129 8.685 1.00 96.00 268 ASN A C 1
ATOM 2063 O O . ASN A 1 268 ? 9.954 -2.120 8.531 1.00 96.00 268 ASN A O 1
ATOM 2067 N N . GLN A 1 269 ? 9.744 -4.213 9.301 1.00 97.31 269 GLN A N 1
ATOM 2068 C CA . GLN A 1 269 ? 11.085 -4.286 9.884 1.00 97.31 269 GLN A CA 1
ATOM 2069 C C . GLN A 1 269 ? 12.213 -4.037 8.874 1.00 97.31 269 GLN A C 1
ATOM 2071 O O . GLN A 1 269 ? 13.306 -3.636 9.273 1.00 97.31 269 GLN A O 1
ATOM 2076 N N . ASP A 1 270 ? 11.977 -4.241 7.573 1.00 95.81 270 ASP A N 1
ATOM 2077 C CA . ASP A 1 270 ? 13.004 -4.021 6.557 1.00 95.81 270 ASP A CA 1
ATOM 2078 C C . ASP A 1 270 ? 13.397 -2.546 6.412 1.00 95.81 270 ASP A C 1
ATOM 2080 O O . ASP A 1 270 ? 14.500 -2.290 5.934 1.00 95.81 270 ASP A O 1
ATOM 2084 N N . TYR A 1 271 ? 12.608 -1.582 6.918 1.00 96.31 271 TYR A N 1
ATOM 2085 C CA . TYR A 1 271 ? 13.059 -0.189 7.079 1.00 96.31 271 TYR A CA 1
ATOM 2086 C C . TYR A 1 271 ? 14.403 -0.101 7.819 1.00 96.31 271 TYR A C 1
ATOM 2088 O O . TYR A 1 271 ? 15.272 0.698 7.470 1.00 96.31 271 TYR A O 1
ATOM 2096 N N . LEU A 1 272 ? 14.625 -0.951 8.822 1.00 96.69 272 LEU A N 1
ATOM 2097 C CA . LEU A 1 272 ? 15.868 -0.959 9.601 1.00 96.69 272 LEU A CA 1
ATOM 2098 C C . LEU A 1 272 ? 17.085 -1.394 8.772 1.00 96.69 272 LEU A C 1
ATOM 2100 O O . LEU A 1 272 ? 18.222 -1.155 9.172 1.00 96.69 272 LEU A O 1
ATOM 2104 N N . ARG A 1 273 ? 16.846 -2.016 7.615 1.00 96.19 273 ARG A N 1
ATOM 2105 C CA . ARG A 1 273 ? 17.861 -2.574 6.716 1.00 96.19 273 ARG A CA 1
ATOM 2106 C C . ARG A 1 273 ? 18.031 -1.756 5.428 1.00 96.19 273 ARG A C 1
ATOM 2108 O O . ARG A 1 273 ? 18.859 -2.127 4.596 1.00 96.19 273 ARG A O 1
ATOM 2115 N N . THR A 1 274 ? 17.271 -0.673 5.254 1.00 93.75 274 THR A N 1
ATOM 2116 C CA . THR A 1 274 ? 17.441 0.282 4.150 1.00 93.75 274 THR A CA 1
ATOM 2117 C C . THR A 1 274 ? 18.440 1.374 4.500 1.00 93.75 274 THR A C 1
ATOM 2119 O O . THR A 1 274 ? 18.781 1.580 5.668 1.00 93.75 274 THR A O 1
ATOM 2122 N N . ASP A 1 275 ? 18.843 2.140 3.492 1.00 90.62 275 ASP A N 1
ATOM 2123 C CA . ASP A 1 275 ? 19.617 3.352 3.712 1.00 90.62 275 ASP A CA 1
ATOM 2124 C C . ASP A 1 275 ? 18.833 4.361 4.548 1.00 90.62 275 ASP A C 1
ATOM 2126 O O . ASP A 1 275 ? 17.597 4.437 4.501 1.00 90.62 275 ASP A O 1
ATOM 2130 N N . ARG A 1 276 ? 19.582 5.159 5.313 1.00 87.88 276 ARG A N 1
ATOM 2131 C CA . ARG A 1 276 ? 19.024 6.144 6.238 1.00 87.88 276 ARG A CA 1
ATOM 2132 C C . ARG A 1 276 ? 18.124 7.144 5.513 1.00 87.88 276 ARG A C 1
ATOM 2134 O O . ARG A 1 276 ? 17.009 7.358 5.965 1.00 87.88 276 ARG A O 1
ATOM 2141 N N . ASP A 1 277 ? 18.548 7.686 4.376 1.00 84.38 277 ASP A N 1
ATOM 2142 C CA . ASP A 1 277 ? 17.769 8.689 3.632 1.00 84.38 277 ASP A CA 1
ATOM 2143 C C . ASP A 1 277 ? 16.432 8.131 3.118 1.00 84.38 277 ASP A C 1
ATOM 2145 O O . ASP A 1 277 ? 15.395 8.797 3.177 1.00 84.38 277 ASP A O 1
ATOM 2149 N N . TYR A 1 278 ? 16.429 6.873 2.661 1.00 87.75 278 TYR A N 1
ATOM 2150 C CA . TYR A 1 278 ? 15.194 6.191 2.273 1.00 87.75 278 TYR A CA 1
ATOM 2151 C C . TYR A 1 278 ? 14.264 6.027 3.478 1.00 87.75 278 TYR A C 1
ATOM 2153 O O . TYR A 1 278 ? 13.072 6.320 3.398 1.00 87.75 278 TYR A O 1
ATOM 2161 N N . ARG A 1 279 ? 14.809 5.597 4.620 1.00 92.00 279 ARG A N 1
ATOM 2162 C CA . ARG A 1 279 ? 14.022 5.424 5.841 1.00 92.00 279 ARG A CA 1
ATOM 2163 C C . ARG A 1 279 ? 13.448 6.749 6.340 1.00 92.00 279 ARG A C 1
ATOM 2165 O O . ARG A 1 279 ? 12.248 6.813 6.582 1.00 92.00 279 ARG A O 1
ATOM 2172 N N . LEU A 1 280 ? 14.260 7.802 6.437 1.00 83.38 280 LEU A N 1
ATOM 2173 C CA . LEU A 1 280 ? 13.832 9.114 6.936 1.00 83.38 280 LEU A CA 1
ATOM 2174 C C . LEU A 1 280 ? 12.743 9.756 6.064 1.00 83.38 280 LEU A C 1
ATOM 2176 O O . LEU A 1 280 ? 11.895 10.464 6.595 1.00 83.38 280 LEU A O 1
ATOM 2180 N N . SER A 1 281 ? 12.726 9.483 4.757 1.00 81.69 281 SER A N 1
ATOM 2181 C CA . SER A 1 281 ? 11.687 9.997 3.849 1.00 81.69 281 SER A CA 1
ATOM 2182 C C . SER A 1 281 ? 10.395 9.169 3.852 1.00 81.69 281 SER A C 1
ATOM 2184 O O . SER A 1 281 ? 9.310 9.704 3.640 1.00 81.69 281 SER A O 1
ATOM 2186 N N . ARG A 1 282 ? 10.469 7.854 4.094 1.00 91.19 282 ARG A N 1
ATOM 2187 C CA . ARG A 1 282 ? 9.324 6.938 3.913 1.00 91.19 282 ARG A CA 1
ATOM 2188 C C . ARG A 1 282 ? 8.673 6.470 5.211 1.00 91.19 282 ARG A C 1
ATOM 2190 O O . ARG A 1 282 ? 7.459 6.263 5.239 1.00 91.19 282 ARG A O 1
ATOM 2197 N N . LEU A 1 283 ? 9.449 6.293 6.275 1.00 96.25 283 LEU A N 1
ATOM 2198 C CA . LEU A 1 283 ? 8.947 5.774 7.545 1.00 96.25 283 LEU A CA 1
ATOM 2199 C C . LEU A 1 283 ? 7.981 6.754 8.245 1.00 96.25 283 LEU A C 1
ATOM 2201 O O . LEU A 1 283 ? 6.907 6.305 8.643 1.00 96.25 283 LEU A O 1
ATOM 2205 N N . PRO A 1 284 ? 8.247 8.076 8.331 1.00 96.75 284 PRO A N 1
ATOM 2206 C CA . PRO A 1 284 ? 7.286 9.025 8.906 1.00 96.75 284 PRO A CA 1
ATOM 2207 C C . PRO A 1 284 ? 5.949 9.068 8.153 1.00 96.75 284 PRO A C 1
ATOM 2209 O O . PRO A 1 284 ? 4.889 9.092 8.770 1.00 96.75 284 PRO A O 1
ATOM 2212 N N . SER A 1 285 ? 5.997 9.020 6.818 1.00 96.31 285 SER A N 1
ATOM 2213 C CA . SER A 1 285 ? 4.811 8.957 5.954 1.00 96.31 285 SER A CA 1
ATOM 2214 C C . SER A 1 285 ? 3.994 7.685 6.198 1.00 96.31 285 SER A C 1
ATOM 2216 O O . SER A 1 285 ? 2.776 7.750 6.347 1.00 96.31 285 SER A O 1
ATOM 2218 N N . THR A 1 286 ? 4.671 6.541 6.325 1.00 97.69 286 THR A N 1
ATOM 2219 C CA . THR A 1 286 ? 4.033 5.255 6.644 1.00 97.69 286 THR A CA 1
ATOM 2220 C C . THR A 1 286 ? 3.390 5.281 8.026 1.00 97.69 286 THR A C 1
ATOM 2222 O O . THR A 1 286 ? 2.243 4.882 8.178 1.00 97.69 286 THR A O 1
ATOM 2225 N N . LEU A 1 287 ? 4.083 5.813 9.036 1.00 98.44 287 LEU A N 1
ATOM 2226 C CA . LEU A 1 287 ? 3.502 5.999 10.367 1.00 98.44 287 LEU A CA 1
ATOM 2227 C C . LEU A 1 287 ? 2.273 6.907 10.312 1.00 98.44 287 LEU A C 1
ATOM 2229 O O . LEU A 1 287 ? 1.258 6.579 10.912 1.00 98.44 287 LEU A O 1
ATOM 2233 N N . GLY A 1 288 ? 2.326 8.003 9.558 1.00 98.38 288 GLY A N 1
ATOM 2234 C CA . GLY A 1 288 ? 1.176 8.873 9.337 1.00 98.38 288 GLY A CA 1
ATOM 2235 C C . GLY A 1 288 ? -0.013 8.143 8.717 1.00 98.38 288 GLY A C 1
ATOM 2236 O O . GLY A 1 288 ? -1.130 8.265 9.214 1.00 98.38 288 GLY A O 1
ATOM 2237 N N . HIS A 1 289 ? 0.236 7.357 7.670 1.00 98.31 289 HIS A N 1
ATOM 2238 C CA . HIS A 1 289 ? -0.767 6.541 6.989 1.00 98.31 289 HIS A CA 1
ATOM 2239 C C . HIS A 1 289 ? -1.450 5.558 7.952 1.00 98.31 289 HIS A C 1
ATOM 2241 O O . HIS A 1 289 ? -2.670 5.595 8.106 1.00 98.31 289 HIS A O 1
ATOM 2247 N N . GLU A 1 290 ? -0.672 4.740 8.662 1.00 98.06 290 GLU A N 1
ATOM 2248 C CA . GLU A 1 290 ? -1.221 3.697 9.534 1.00 98.06 290 GLU A CA 1
ATOM 2249 C C . GLU A 1 290 ? -1.810 4.261 10.835 1.00 98.06 290 GLU A C 1
ATOM 2251 O O . GLU A 1 290 ? -2.916 3.911 11.230 1.00 98.06 290 GLU A O 1
ATOM 2256 N N . LEU A 1 291 ? -1.092 5.151 11.523 1.00 98.19 291 LEU A N 1
ATOM 2257 C CA . LEU A 1 291 ? -1.463 5.609 12.865 1.00 98.19 291 LEU A CA 1
ATOM 2258 C C . LEU A 1 291 ? -2.510 6.729 12.838 1.00 98.19 291 LEU A C 1
ATOM 2260 O O . LEU A 1 291 ? -3.476 6.697 13.599 1.00 98.19 291 LEU A O 1
ATOM 2264 N N . LEU A 1 292 ? -2.307 7.741 11.989 1.00 98.25 292 LEU A N 1
ATOM 2265 C CA . LEU A 1 292 ? -3.141 8.951 11.950 1.00 98.25 292 LEU A CA 1
ATOM 2266 C C . LEU A 1 292 ? -4.202 8.897 10.841 1.00 98.25 292 LEU A C 1
ATOM 2268 O O . LEU A 1 292 ? -5.237 9.556 10.939 1.00 98.25 292 LEU A O 1
ATOM 2272 N N . GLY A 1 293 ? -3.943 8.125 9.788 1.00 97.69 293 GLY A N 1
ATOM 2273 C CA . GLY A 1 293 ? -4.861 7.857 8.693 1.00 97.69 293 GLY A CA 1
ATOM 2274 C C . GLY A 1 293 ? -5.882 6.787 9.056 1.00 97.69 293 GLY A C 1
ATOM 2275 O O . GLY A 1 293 ? -7.045 7.113 9.305 1.00 97.69 293 GLY A O 1
ATOM 2276 N N . HIS A 1 294 ? -5.433 5.532 9.109 1.00 96.56 294 HIS A N 1
ATOM 2277 C CA . HIS A 1 294 ? -6.265 4.399 9.510 1.00 96.56 294 HIS A CA 1
ATOM 2278 C C . HIS A 1 294 ? -6.621 4.467 10.991 1.00 96.56 294 HIS A C 1
ATOM 2280 O O . HIS A 1 294 ? -7.796 4.540 11.328 1.00 96.56 294 HIS A O 1
ATOM 2286 N N . GLY A 1 295 ? -5.635 4.529 11.888 1.00 96.69 295 GLY A N 1
ATOM 2287 C CA . GLY A 1 295 ? -5.887 4.336 13.313 1.00 96.69 295 GLY A CA 1
ATOM 2288 C C . GLY A 1 295 ? -6.846 5.349 13.945 1.00 96.69 295 GLY A C 1
ATOM 2289 O O . GLY A 1 295 ? -7.803 4.975 14.625 1.00 96.69 295 GLY A O 1
ATOM 2290 N N . LEU A 1 296 ? -6.652 6.642 13.687 1.00 96.75 296 LEU A N 1
ATOM 2291 C CA . LEU A 1 296 ? -7.587 7.671 14.155 1.00 96.75 296 LEU A CA 1
ATOM 2292 C C . LEU A 1 296 ? -8.969 7.557 13.476 1.00 96.75 296 LEU A C 1
ATOM 2294 O O . LEU A 1 296 ? -9.993 7.814 14.113 1.00 96.75 296 LEU A O 1
ATOM 2298 N N . GLY A 1 297 ? -9.011 7.141 12.206 1.00 96.44 297 GLY A N 1
ATOM 2299 C CA . GLY A 1 297 ? -10.250 6.846 11.480 1.00 96.44 297 GLY A CA 1
ATOM 2300 C C . GLY A 1 297 ? -11.032 5.696 12.117 1.00 96.44 297 GLY A C 1
ATOM 2301 O O . GLY A 1 297 ? -12.210 5.860 12.437 1.00 96.44 297 GLY A O 1
ATOM 2302 N N . ASP A 1 298 ? -10.356 4.581 12.386 1.00 96.19 298 ASP A N 1
ATOM 2303 C CA . ASP A 1 298 ? -10.898 3.388 13.032 1.00 96.19 298 ASP A CA 1
ATOM 2304 C C . ASP A 1 298 ? -11.409 3.712 14.440 1.00 96.19 298 ASP A C 1
ATOM 2306 O O . ASP A 1 298 ? -12.540 3.370 14.785 1.00 96.19 298 ASP A O 1
ATOM 2310 N N . PHE A 1 299 ? -10.636 4.453 15.243 1.00 96.06 299 PHE A N 1
ATOM 2311 C CA . PHE A 1 299 ? -11.078 4.913 16.563 1.00 96.06 299 PHE A CA 1
ATOM 2312 C C . PHE A 1 299 ? -12.387 5.712 16.480 1.00 96.06 299 PHE A C 1
ATOM 2314 O O . PHE A 1 299 ? -13.347 5.448 17.214 1.00 96.06 299 PHE A O 1
ATOM 2321 N N . ASN A 1 300 ? -12.448 6.682 15.566 1.00 96.25 300 ASN A N 1
ATOM 2322 C CA . ASN A 1 300 ? -13.625 7.525 15.387 1.00 96.25 300 ASN A CA 1
ATOM 2323 C C . ASN A 1 300 ? -14.829 6.723 14.860 1.00 96.25 300 ASN A C 1
ATOM 2325 O O . ASN A 1 300 ? -15.957 6.950 15.307 1.00 96.25 300 ASN A O 1
ATOM 2329 N N . ALA A 1 301 ? -14.601 5.756 13.970 1.00 96.69 301 ALA A N 1
ATOM 2330 C CA . ALA A 1 301 ? -15.631 4.849 13.475 1.00 96.69 301 ALA A CA 1
ATOM 2331 C C . ALA A 1 301 ? -16.157 3.927 14.588 1.00 96.69 301 ALA A C 1
ATOM 2333 O O . ALA A 1 301 ? -17.365 3.713 14.699 1.00 96.69 301 ALA A O 1
ATOM 2334 N N . ASN A 1 302 ? -15.275 3.430 15.461 1.00 95.81 302 ASN A N 1
ATOM 2335 C CA . ASN A 1 302 ? -15.642 2.648 16.641 1.00 95.81 302 ASN A CA 1
ATOM 2336 C C . ASN A 1 302 ? -16.504 3.463 17.609 1.00 95.81 302 ASN A C 1
ATOM 2338 O O . ASN A 1 302 ? -17.565 3.000 18.024 1.00 95.81 302 ASN A O 1
ATOM 2342 N N . LYS A 1 303 ? -16.115 4.710 17.896 1.00 95.38 303 LYS A N 1
ATOM 2343 C CA . LYS A 1 303 ? -16.906 5.629 18.729 1.00 95.38 303 LYS A CA 1
ATOM 2344 C C . LYS A 1 303 ? -18.295 5.909 18.143 1.00 95.38 303 LYS A C 1
ATOM 2346 O O . LYS A 1 303 ? -19.251 6.063 18.897 1.00 95.38 303 LYS A O 1
ATOM 2351 N N . ALA A 1 304 ? -18.408 5.963 16.818 1.00 96.75 304 ALA A N 1
ATOM 2352 C CA . ALA A 1 304 ? -19.677 6.131 16.113 1.00 96.75 304 ALA A CA 1
ATOM 2353 C C . ALA A 1 304 ? -20.475 4.817 15.945 1.00 96.75 304 ALA A C 1
ATOM 2355 O O . ALA A 1 304 ? -21.590 4.843 15.436 1.00 96.75 304 ALA A O 1
ATOM 2356 N N . GLY A 1 305 ? -19.941 3.663 16.366 1.00 96.50 305 GLY A N 1
ATOM 2357 C CA . GLY A 1 305 ? -20.611 2.366 16.212 1.00 96.50 305 GLY A CA 1
ATOM 2358 C C . GLY A 1 305 ? -20.664 1.852 14.766 1.00 96.50 305 GLY A C 1
ATOM 2359 O O . GLY A 1 305 ? -21.512 1.019 14.440 1.00 96.50 305 GLY A O 1
ATOM 2360 N N . VAL A 1 306 ? -19.766 2.337 13.902 1.00 97.56 306 VAL A N 1
ATOM 2361 C CA . VAL A 1 306 ? -19.701 2.013 12.463 1.00 97.56 306 VAL A CA 1
ATOM 2362 C C . VAL A 1 306 ? -18.345 1.449 12.022 1.00 97.56 306 VAL A C 1
ATOM 2364 O O . VAL A 1 306 ? -18.069 1.386 10.825 1.00 97.56 306 VAL A O 1
ATOM 2367 N N . LEU A 1 307 ? -17.494 1.037 12.975 1.00 94.69 307 LEU A N 1
ATOM 2368 C CA . LEU A 1 307 ? -16.142 0.513 12.714 1.00 94.69 307 LEU A CA 1
ATOM 2369 C C . LEU A 1 307 ? -16.133 -0.560 11.633 1.00 94.69 307 LEU A C 1
ATOM 2371 O O . LEU A 1 307 ? -15.310 -0.533 10.728 1.00 94.69 307 LEU A O 1
ATOM 2375 N N . ASP A 1 308 ? -17.059 -1.501 11.727 1.00 92.12 308 ASP A N 1
ATOM 2376 C CA . ASP A 1 308 ? -17.074 -2.641 10.833 1.00 92.12 308 ASP A CA 1
ATOM 2377 C C . ASP A 1 308 ? -17.420 -2.245 9.383 1.00 92.12 308 ASP A C 1
ATOM 2379 O O . ASP A 1 308 ? -16.719 -2.652 8.457 1.00 92.12 308 ASP A O 1
ATOM 2383 N N . ALA A 1 309 ? -18.401 -1.355 9.173 1.00 94.56 309 ALA A N 1
ATOM 2384 C CA . ALA A 1 309 ? -18.639 -0.750 7.861 1.00 94.56 309 ALA A CA 1
ATOM 2385 C C . ALA A 1 309 ? -17.424 0.053 7.362 1.00 94.56 309 ALA A C 1
ATOM 2387 O O . ALA A 1 309 ? -17.086 -0.019 6.181 1.00 94.56 309 ALA A O 1
ATOM 2388 N N . TYR A 1 310 ? -16.746 0.791 8.246 1.00 95.19 310 TYR A N 1
ATOM 2389 C CA . TYR A 1 310 ? -15.594 1.621 7.888 1.00 95.19 310 TYR A CA 1
ATOM 2390 C C . TYR A 1 310 ? -14.365 0.805 7.462 1.00 95.19 310 TYR A C 1
ATOM 2392 O O . TYR A 1 310 ? -13.787 1.069 6.412 1.00 95.19 310 TYR A O 1
ATOM 2400 N N . VAL A 1 311 ? -13.984 -0.206 8.242 1.00 90.75 311 VAL A N 1
ATOM 2401 C CA . VAL A 1 311 ? -12.773 -1.007 8.003 1.00 90.75 311 VAL A CA 1
ATOM 2402 C C . VAL A 1 311 ? -12.967 -1.971 6.837 1.00 90.75 311 VAL A C 1
ATOM 2404 O O . VAL A 1 311 ? -12.127 -2.047 5.938 1.00 90.75 311 VAL A O 1
ATOM 2407 N N . ASN A 1 312 ? -14.087 -2.698 6.828 1.00 87.25 312 ASN A N 1
ATOM 2408 C CA . ASN A 1 312 ? -14.261 -3.838 5.929 1.00 87.25 312 ASN A CA 1
ATOM 2409 C C . ASN A 1 312 ? -14.935 -3.474 4.607 1.00 87.25 312 ASN A C 1
ATOM 2411 O O . ASN A 1 312 ? -14.749 -4.177 3.615 1.00 87.25 312 ASN A O 1
ATOM 2415 N N . TYR A 1 313 ? -15.711 -2.389 4.578 1.00 90.50 313 TYR A N 1
ATOM 2416 C CA . TYR A 1 313 ? -16.538 -2.065 3.422 1.00 90.50 313 TYR A CA 1
ATOM 2417 C C . TYR A 1 313 ? -16.283 -0.671 2.866 1.00 90.50 313 TYR A C 1
ATOM 2419 O O . TYR A 1 313 ? -16.552 -0.473 1.695 1.00 90.50 313 TYR A O 1
ATOM 2427 N N . TYR A 1 314 ? -15.771 0.309 3.606 1.00 93.88 314 TYR A N 1
ATOM 2428 C CA . TYR A 1 314 ? -15.691 1.673 3.084 1.00 93.88 314 TYR A CA 1
ATOM 2429 C C . TYR A 1 314 ? -14.397 1.955 2.316 1.00 93.88 314 TYR A C 1
ATOM 2431 O O . TYR A 1 314 ? -13.316 2.065 2.890 1.00 93.88 314 TYR A O 1
ATOM 2439 N N . ARG A 1 315 ? -14.517 2.209 1.006 1.00 90.38 315 ARG A N 1
ATOM 2440 C CA . ARG A 1 315 ? -13.365 2.543 0.138 1.00 90.38 315 ARG A CA 1
ATOM 2441 C C . ARG A 1 315 ? -12.600 3.807 0.554 1.00 90.38 315 ARG A C 1
ATOM 2443 O O . ARG A 1 315 ? -11.449 3.993 0.162 1.00 90.38 315 ARG A O 1
ATOM 2450 N N . GLY A 1 316 ? -13.250 4.706 1.295 1.00 93.69 316 GLY A N 1
ATOM 2451 C CA . GLY A 1 316 ? -12.651 5.967 1.719 1.00 93.69 316 GLY A CA 1
ATOM 2452 C C . GLY A 1 316 ? -11.648 5.818 2.862 1.00 93.69 316 GLY A C 1
ATOM 2453 O O . GLY A 1 316 ? -10.883 6.750 3.073 1.00 93.69 316 GLY A O 1
ATOM 2454 N N . ASN A 1 317 ? -11.603 4.678 3.564 1.00 94.81 317 ASN A N 1
ATOM 2455 C CA . ASN A 1 317 ? -10.625 4.446 4.633 1.00 94.81 317 ASN A CA 1
ATOM 2456 C C . ASN A 1 317 ? -9.181 4.533 4.095 1.00 94.81 317 ASN A C 1
ATOM 2458 O O . ASN A 1 317 ? -8.380 5.349 4.542 1.00 94.81 317 ASN A O 1
ATOM 2462 N N . GLU A 1 318 ? -8.890 3.792 3.028 1.00 91.94 318 GLU A N 1
ATOM 2463 C CA . GLU A 1 318 ? -7.584 3.821 2.365 1.00 91.94 318 GLU A CA 1
ATOM 2464 C C . GLU A 1 318 ? -7.240 5.180 1.749 1.00 91.94 318 GLU A C 1
ATOM 2466 O O . GLU A 1 318 ? -6.108 5.635 1.857 1.00 91.94 318 GLU A O 1
ATOM 2471 N N . ALA A 1 319 ? -8.198 5.870 1.121 1.00 94.56 319 ALA A N 1
ATOM 2472 C CA . ALA A 1 319 ? -7.926 7.208 0.586 1.00 94.56 319 ALA A CA 1
ATOM 2473 C C . ALA A 1 319 ? -7.627 8.212 1.700 1.00 94.56 319 ALA A C 1
ATOM 2475 O O . ALA A 1 319 ? -6.722 9.034 1.573 1.00 94.56 319 ALA A O 1
ATOM 2476 N N . ASN A 1 320 ? -8.355 8.124 2.813 1.00 97.25 320 ASN A N 1
ATOM 2477 C CA . ASN A 1 320 ? -8.114 8.930 3.998 1.00 97.25 320 ASN A CA 1
ATOM 2478 C C . ASN A 1 320 ? -6.694 8.719 4.542 1.00 97.25 320 ASN A C 1
ATOM 2480 O O . ASN A 1 320 ? -6.019 9.702 4.856 1.00 97.25 320 ASN A O 1
ATOM 2484 N N . ALA A 1 321 ? -6.240 7.465 4.619 1.00 97.12 321 ALA A N 1
ATOM 2485 C CA . ALA A 1 321 ? -4.897 7.115 5.067 1.00 97.12 321 ALA A CA 1
ATOM 2486 C C . ALA A 1 321 ? -3.809 7.491 4.054 1.00 97.12 321 ALA A C 1
ATOM 2488 O O . ALA A 1 321 ? -2.798 8.096 4.421 1.00 97.12 321 ALA A O 1
ATOM 2489 N N . GLY A 1 322 ? -4.039 7.210 2.770 1.00 96.00 322 GLY A N 1
ATOM 2490 C CA . GLY A 1 322 ? -3.174 7.582 1.652 1.00 96.00 322 GLY A CA 1
ATOM 2491 C C . GLY A 1 322 ? -2.889 9.077 1.645 1.00 96.00 322 GLY A C 1
ATOM 2492 O O . GLY A 1 322 ? -1.731 9.476 1.710 1.00 96.00 322 GLY A O 1
ATOM 2493 N N . LEU A 1 323 ? -3.935 9.905 1.690 1.00 98.19 323 LEU A N 1
ATOM 2494 C CA . LEU A 1 323 ? -3.803 11.362 1.723 1.00 98.19 323 LEU A CA 1
ATOM 2495 C C . LEU A 1 323 ? -2.987 11.858 2.923 1.00 98.19 323 LEU A C 1
ATOM 2497 O O . LEU A 1 323 ? -2.178 12.762 2.757 1.00 98.19 323 LEU A O 1
ATOM 2501 N N . VAL A 1 324 ? -3.136 11.255 4.108 1.00 98.44 324 VAL A N 1
ATOM 2502 C CA . VAL A 1 324 ? -2.318 11.623 5.279 1.00 98.44 324 VAL A CA 1
ATOM 2503 C C . VAL A 1 324 ? -0.856 11.267 5.070 1.00 98.44 324 VAL A C 1
ATOM 2505 O O . VAL A 1 324 ? 0.012 12.120 5.256 1.00 98.44 324 VAL A O 1
ATOM 2508 N N . GLY A 1 325 ? -0.578 10.029 4.659 1.00 97.75 325 GLY A N 1
ATOM 2509 C CA . GLY A 1 325 ? 0.785 9.581 4.396 1.00 97.75 325 GLY A CA 1
ATOM 2510 C C . GLY A 1 325 ? 1.462 10.424 3.314 1.00 97.75 325 GLY A C 1
ATOM 2511 O O . GLY A 1 325 ? 2.599 10.865 3.501 1.00 97.75 325 GLY A O 1
ATOM 2512 N N . TRP A 1 326 ? 0.766 10.698 2.209 1.00 96.69 326 TRP A N 1
ATOM 2513 C CA . TRP A 1 326 ? 1.277 11.508 1.105 1.00 96.69 326 TRP A CA 1
ATOM 2514 C C . TRP A 1 326 ? 1.498 12.970 1.502 1.00 96.69 326 TRP A C 1
ATOM 2516 O O . TRP A 1 326 ? 2.532 13.525 1.139 1.00 96.69 326 TRP A O 1
ATOM 2526 N N . SER A 1 327 ? 0.601 13.585 2.285 1.00 97.38 327 SER A N 1
ATOM 2527 C CA . SER A 1 327 ? 0.808 14.949 2.796 1.00 97.38 327 SER A CA 1
ATOM 2528 C C . SER A 1 327 ? 2.036 15.036 3.694 1.00 97.38 327 SER A C 1
ATOM 2530 O O . SER A 1 327 ? 2.862 15.916 3.488 1.00 97.38 327 SER A O 1
ATOM 2532 N N . ILE A 1 328 ? 2.220 14.088 4.617 1.00 95.38 328 ILE A N 1
ATOM 2533 C CA . ILE A 1 328 ? 3.407 14.045 5.485 1.00 95.38 328 ILE A CA 1
ATOM 2534 C C . ILE A 1 328 ? 4.686 13.866 4.656 1.00 95.38 328 ILE A C 1
ATOM 2536 O O . ILE A 1 328 ? 5.682 14.537 4.913 1.00 95.38 328 ILE A O 1
ATOM 2540 N N . ALA A 1 329 ? 4.673 12.996 3.639 1.00 92.81 329 ALA A N 1
ATOM 2541 C CA . ALA A 1 329 ? 5.819 12.828 2.743 1.00 92.81 329 ALA A CA 1
ATOM 2542 C C . ALA A 1 329 ? 6.168 14.134 2.008 1.00 92.81 329 ALA A C 1
ATOM 2544 O O . ALA A 1 329 ? 7.336 14.533 1.992 1.00 92.81 329 ALA A O 1
ATOM 2545 N N . ALA A 1 330 ? 5.161 14.800 1.436 1.00 89.88 330 ALA A N 1
ATOM 2546 C CA . ALA A 1 330 ? 5.328 16.043 0.691 1.00 89.88 330 ALA A CA 1
ATOM 2547 C C . ALA A 1 330 ? 5.817 17.194 1.587 1.00 89.88 330 ALA A C 1
ATOM 2549 O O . ALA A 1 330 ? 6.745 17.909 1.219 1.00 89.88 330 ALA A O 1
ATOM 2550 N N . GLU A 1 331 ? 5.256 17.330 2.791 1.00 90.62 331 GLU A N 1
ATOM 2551 C CA . GLU A 1 331 ? 5.633 18.350 3.782 1.00 90.62 331 GLU A CA 1
ATOM 2552 C C . GLU A 1 331 ? 7.065 18.166 4.313 1.00 90.62 331 GLU A C 1
ATOM 2554 O O . GLU A 1 331 ? 7.712 19.142 4.685 1.00 90.62 331 GLU A O 1
ATOM 2559 N N . LEU A 1 332 ? 7.592 16.937 4.300 1.00 86.56 332 LEU A N 1
ATOM 2560 C CA . LEU A 1 332 ? 9.002 16.645 4.592 1.00 86.56 332 LEU A CA 1
ATOM 2561 C C . LEU A 1 332 ? 9.939 16.885 3.396 1.00 86.56 332 LEU A C 1
ATOM 2563 O O . LEU A 1 332 ? 11.137 16.628 3.503 1.00 86.56 332 LEU A O 1
ATOM 2567 N N . GLY A 1 333 ? 9.418 17.338 2.252 1.00 84.62 333 GLY A N 1
ATOM 2568 C CA . GLY A 1 333 ? 10.199 17.547 1.032 1.00 84.62 333 GLY A CA 1
ATOM 2569 C C . GLY A 1 333 ? 10.620 16.248 0.342 1.00 84.62 333 GLY A C 1
ATOM 2570 O O . GLY A 1 333 ? 11.603 16.237 -0.398 1.00 84.62 333 GLY A O 1
ATOM 2571 N N . SER A 1 334 ? 9.910 15.142 0.589 1.00 84.88 334 SER A N 1
ATOM 2572 C CA . SER A 1 334 ? 10.191 13.877 -0.095 1.00 84.88 334 SER A CA 1
ATOM 2573 C C . SER A 1 334 ? 9.872 13.982 -1.586 1.00 84.88 334 SER A C 1
ATOM 2575 O O . SER A 1 334 ? 8.938 14.669 -1.996 1.00 84.88 334 SER A O 1
ATOM 2577 N N . GLU A 1 335 ? 10.615 13.244 -2.409 1.00 81.00 335 GLU A N 1
ATOM 2578 C CA . GLU A 1 335 ? 10.332 13.159 -3.839 1.00 81.00 335 GLU A CA 1
ATOM 2579 C C . GLU A 1 335 ? 8.998 12.429 -4.079 1.00 81.00 335 GLU A C 1
ATOM 2581 O O . GLU A 1 335 ? 8.835 11.247 -3.744 1.00 81.00 335 GLU A O 1
ATOM 2586 N N . MET A 1 336 ? 8.036 13.129 -4.683 1.00 82.00 336 MET A N 1
ATOM 2587 C CA . MET A 1 336 ? 6.672 12.636 -4.883 1.00 82.00 336 MET A CA 1
ATOM 2588 C C . MET A 1 336 ? 6.573 11.749 -6.130 1.00 82.00 336 MET A C 1
ATOM 2590 O O . MET A 1 336 ? 5.984 12.104 -7.148 1.00 82.00 336 MET A O 1
ATOM 2594 N N . THR A 1 337 ? 7.163 10.559 -6.039 1.00 75.50 337 THR A N 1
ATOM 2595 C CA . THR A 1 337 ? 7.243 9.567 -7.129 1.00 75.50 337 THR A CA 1
ATOM 2596 C C . THR A 1 337 ? 6.124 8.523 -7.112 1.00 75.50 337 THR A C 1
ATOM 2598 O O . THR A 1 337 ? 6.091 7.637 -7.966 1.00 75.50 337 THR A O 1
ATOM 2601 N N . ASP A 1 338 ? 5.209 8.596 -6.142 1.00 81.38 338 ASP A N 1
ATOM 2602 C CA . ASP A 1 338 ? 4.138 7.613 -5.977 1.00 81.38 338 ASP A CA 1
ATOM 2603 C C . ASP A 1 338 ? 3.062 7.767 -7.064 1.00 81.38 338 ASP A C 1
ATOM 2605 O O . ASP A 1 338 ? 2.283 8.721 -7.081 1.00 81.38 338 ASP A O 1
ATOM 2609 N N . PHE A 1 339 ? 3.011 6.800 -7.980 1.00 79.94 339 PHE A N 1
ATOM 2610 C CA . PHE A 1 339 ? 2.020 6.761 -9.052 1.00 79.94 339 PHE A CA 1
ATOM 2611 C C . PHE A 1 339 ? 0.578 6.685 -8.527 1.00 79.94 339 PHE A C 1
ATOM 2613 O O . PHE A 1 339 ? -0.312 7.276 -9.137 1.00 79.94 339 PHE A O 1
ATOM 2620 N N . LEU A 1 340 ? 0.338 5.990 -7.408 1.00 83.31 340 LEU A N 1
ATOM 2621 C CA . LEU A 1 340 ? -1.005 5.829 -6.846 1.00 83.31 340 LEU A CA 1
ATOM 2622 C C . LEU A 1 340 ? -1.555 7.167 -6.362 1.00 83.31 340 LEU A C 1
ATOM 2624 O O . LEU A 1 340 ? -2.695 7.507 -6.675 1.00 83.31 340 LEU A O 1
ATOM 2628 N N . MET A 1 341 ? -0.712 7.964 -5.703 1.00 89.75 341 MET A N 1
ATOM 2629 C CA . MET A 1 341 ? -1.051 9.332 -5.322 1.00 89.75 341 MET A CA 1
ATOM 2630 C C . MET A 1 341 ? -1.448 10.163 -6.542 1.00 89.75 341 MET A C 1
ATOM 2632 O O . MET A 1 341 ? -2.523 10.758 -6.562 1.00 89.75 341 MET A O 1
ATOM 2636 N N . TRP A 1 342 ? -0.607 10.193 -7.580 1.00 86.00 342 TRP A N 1
ATOM 2637 C CA . TRP A 1 342 ? -0.886 10.989 -8.778 1.00 86.00 342 TRP A CA 1
ATOM 2638 C C . TRP A 1 342 ? -2.153 10.537 -9.502 1.00 86.00 342 TRP A C 1
ATOM 2640 O O . TRP A 1 342 ? -2.923 11.374 -9.975 1.00 86.00 342 TRP A O 1
ATOM 2650 N N . SER A 1 343 ? -2.391 9.226 -9.576 1.00 84.38 343 SER A N 1
ATOM 2651 C CA . SER A 1 343 ? -3.623 8.681 -10.143 1.00 84.38 343 SER A CA 1
ATOM 2652 C C . SER A 1 343 ? -4.844 9.122 -9.334 1.00 84.38 343 SER A C 1
ATOM 2654 O O . SER A 1 343 ? -5.828 9.555 -9.930 1.00 84.38 343 SER A O 1
ATOM 2656 N N . TYR A 1 344 ? -4.764 9.069 -8.000 1.00 91.44 344 TYR A N 1
ATOM 2657 C CA . TYR A 1 344 ? -5.840 9.508 -7.113 1.00 91.44 344 TYR A CA 1
ATOM 2658 C C . TYR A 1 344 ? -6.131 11.006 -7.258 1.00 91.44 344 TYR A C 1
ATOM 2660 O O . TYR A 1 344 ? -7.280 11.397 -7.438 1.00 91.44 344 TYR A O 1
ATOM 2668 N N . LEU A 1 345 ? -5.101 11.856 -7.238 1.00 91.25 345 LEU A N 1
ATOM 2669 C CA . LEU A 1 345 ? -5.263 13.308 -7.371 1.00 91.25 345 LEU A CA 1
ATOM 2670 C C . LEU A 1 345 ? -5.827 13.722 -8.732 1.00 91.25 345 LEU A C 1
ATOM 2672 O O . LEU A 1 345 ? -6.555 14.709 -8.825 1.00 91.25 345 LEU A O 1
ATOM 2676 N N . LYS A 1 346 ? -5.513 12.973 -9.792 1.00 88.50 346 LYS A N 1
ATOM 2677 C CA . LYS A 1 346 ? -6.039 13.235 -11.132 1.00 88.50 346 LYS A CA 1
ATOM 2678 C C . LYS A 1 346 ? -7.522 12.881 -11.242 1.00 88.50 346 LYS A C 1
ATOM 2680 O O . LYS A 1 346 ? -8.302 13.694 -11.731 1.00 88.50 346 LYS A O 1
ATOM 2685 N N . ASP A 1 347 ? -7.891 11.668 -10.846 1.00 91.88 347 ASP A N 1
ATOM 2686 C CA . ASP A 1 347 ? -9.263 11.161 -10.918 1.00 91.88 347 ASP A CA 1
ATOM 2687 C C . ASP A 1 347 ? -9.457 10.053 -9.862 1.00 91.88 347 ASP A C 1
ATOM 2689 O O . ASP A 1 347 ? -9.079 8.900 -10.106 1.00 91.88 347 ASP A O 1
ATOM 2693 N N . PRO A 1 348 ? -10.039 10.372 -8.687 1.00 93.19 348 PRO A N 1
ATOM 2694 C CA . PRO A 1 348 ? -10.252 9.389 -7.627 1.00 93.19 348 PRO A CA 1
ATOM 2695 C C . PRO A 1 348 ? -11.123 8.205 -8.054 1.00 93.19 348 PRO A C 1
ATOM 2697 O O . PRO A 1 348 ? -10.882 7.074 -7.635 1.00 93.19 348 PRO A O 1
ATOM 2700 N N . GLU A 1 349 ? -12.133 8.433 -8.898 1.00 92.06 349 GLU A N 1
ATOM 2701 C CA . GLU A 1 349 ? -13.021 7.361 -9.348 1.00 92.06 349 GLU A CA 1
ATOM 2702 C C . GLU A 1 349 ? -12.304 6.428 -10.318 1.00 92.06 349 GLU A C 1
ATOM 2704 O O . GLU A 1 349 ? -12.446 5.208 -10.219 1.00 92.06 349 GLU A O 1
ATOM 2709 N N . ASP A 1 350 ? -11.488 6.973 -11.224 1.00 88.81 350 ASP A N 1
ATOM 2710 C CA . ASP A 1 350 ? -10.649 6.139 -12.079 1.00 88.81 350 ASP A CA 1
ATOM 2711 C C . ASP A 1 350 ? -9.604 5.359 -11.279 1.00 88.81 350 ASP A C 1
ATOM 2713 O O . ASP A 1 350 ? -9.450 4.159 -11.504 1.00 88.81 350 ASP A O 1
ATOM 2717 N N . TYR A 1 351 ? -8.969 5.992 -10.287 1.00 90.31 351 TYR A N 1
ATOM 2718 C CA . TYR A 1 351 ? -8.084 5.313 -9.340 1.00 90.31 351 TYR A CA 1
ATOM 2719 C C . TYR A 1 351 ? -8.778 4.111 -8.685 1.00 90.31 351 TYR A C 1
ATOM 2721 O O . TYR A 1 351 ? -8.274 2.991 -8.756 1.00 90.31 351 TYR A O 1
ATOM 2729 N N . TYR A 1 352 ? -9.974 4.301 -8.117 1.00 90.75 352 TYR A N 1
ATOM 2730 C CA . TYR A 1 352 ? -10.702 3.204 -7.480 1.00 90.75 352 TYR A CA 1
ATOM 2731 C C . TYR A 1 352 ? -11.106 2.111 -8.467 1.00 90.75 352 TYR A C 1
ATOM 2733 O O . TYR A 1 352 ? -11.026 0.929 -8.127 1.00 90.75 352 TYR A O 1
ATOM 2741 N N . ARG A 1 353 ? -11.519 2.469 -9.689 1.00 89.69 353 ARG A N 1
ATOM 2742 C CA . ARG A 1 353 ? -11.819 1.480 -10.735 1.00 89.69 353 ARG A CA 1
ATOM 2743 C C . ARG A 1 353 ? -10.593 0.642 -11.086 1.00 89.69 353 ARG A C 1
ATOM 2745 O O . ARG A 1 353 ? -10.735 -0.562 -11.285 1.00 89.69 353 ARG A O 1
ATOM 2752 N N . GLN A 1 354 ? -9.412 1.252 -11.157 1.00 86.94 354 GLN A N 1
ATOM 2753 C CA . GLN A 1 354 ? -8.166 0.532 -11.412 1.00 86.94 354 GLN A CA 1
ATOM 2754 C C . GLN A 1 354 ? -7.812 -0.386 -10.237 1.00 86.94 354 GLN A C 1
ATOM 2756 O O . GLN A 1 354 ? -7.589 -1.577 -10.451 1.00 86.94 354 GLN A O 1
ATOM 2761 N N . GLU A 1 355 ? -7.846 0.123 -9.003 1.00 87.50 355 GLU A N 1
ATOM 2762 C CA . GLU A 1 355 ? -7.552 -0.651 -7.789 1.00 87.50 355 GLU A CA 1
ATOM 2763 C C . GLU A 1 355 ? -8.493 -1.854 -7.616 1.00 87.50 355 GLU A C 1
ATOM 2765 O O . GLU A 1 355 ? -8.045 -2.949 -7.273 1.00 87.50 355 GLU A O 1
ATOM 2770 N N . GLN A 1 356 ? -9.777 -1.707 -7.957 1.00 89.69 356 GLN A N 1
ATOM 2771 C CA . GLN A 1 356 ? -10.762 -2.798 -7.961 1.00 89.69 356 GLN A CA 1
ATOM 2772 C C . GLN A 1 356 ? -10.385 -3.971 -8.878 1.00 89.69 356 GLN A C 1
ATOM 2774 O O . GLN A 1 356 ? -10.817 -5.093 -8.625 1.00 89.69 356 GLN A O 1
ATOM 2779 N N . LEU A 1 357 ? -9.590 -3.743 -9.928 1.00 85.06 357 LEU A N 1
ATOM 2780 C CA . LEU A 1 357 ? -9.150 -4.798 -10.848 1.00 85.06 357 LEU A CA 1
ATOM 2781 C C . LEU A 1 357 ? -7.894 -5.530 -10.367 1.00 85.06 357 LEU A C 1
ATOM 2783 O O . LEU A 1 357 ? -7.633 -6.648 -10.807 1.00 85.06 357 LEU A O 1
ATOM 2787 N N . ILE A 1 358 ? -7.095 -4.903 -9.503 1.00 78.75 358 ILE A N 1
ATOM 2788 C CA . ILE A 1 358 ? -5.781 -5.428 -9.100 1.00 78.75 358 ILE A CA 1
ATOM 2789 C C . ILE A 1 358 ? -5.720 -5.843 -7.628 1.00 78.75 358 ILE A C 1
ATOM 2791 O O . ILE A 1 358 ? -4.835 -6.616 -7.253 1.00 78.75 358 ILE A O 1
ATOM 2795 N N . ARG A 1 359 ? -6.658 -5.384 -6.789 1.00 81.81 359 ARG A N 1
ATOM 2796 C CA . ARG A 1 359 ? -6.687 -5.675 -5.351 1.00 81.81 359 ARG A CA 1
ATOM 2797 C C . ARG A 1 359 ? -8.038 -6.242 -4.903 1.00 81.81 359 ARG A C 1
ATOM 2799 O O . ARG A 1 359 ? -9.041 -5.527 -4.933 1.00 81.81 359 ARG A O 1
ATOM 2806 N N . PRO A 1 360 ? -8.063 -7.484 -4.376 1.00 81.81 360 PRO A N 1
ATOM 2807 C CA . PRO A 1 360 ? -9.280 -8.106 -3.851 1.00 81.81 360 PRO A CA 1
ATOM 2808 C C . PRO A 1 360 ? -10.002 -7.295 -2.774 1.00 81.81 360 PRO A C 1
ATOM 2810 O O . PRO A 1 360 ? -11.227 -7.289 -2.763 1.00 81.81 360 PRO A O 1
ATOM 2813 N N . TYR A 1 361 ? -9.268 -6.580 -1.913 1.00 83.44 361 TYR A N 1
ATOM 2814 C CA . TYR A 1 361 ? -9.869 -5.689 -0.917 1.00 83.44 361 TYR A CA 1
ATOM 2815 C C . TYR A 1 361 ? -10.746 -4.617 -1.585 1.00 83.44 361 TYR A C 1
ATOM 2817 O O . TYR A 1 361 ? -11.952 -4.570 -1.358 1.00 83.44 361 TYR A O 1
ATOM 2825 N N . TYR A 1 362 ? -10.177 -3.825 -2.500 1.00 86.56 362 TYR A N 1
ATOM 2826 C CA . TYR A 1 362 ? -10.900 -2.753 -3.191 1.00 86.56 362 TYR A CA 1
ATOM 2827 C C . TYR A 1 362 ? -12.054 -3.262 -4.052 1.00 86.56 362 TYR A C 1
ATOM 2829 O O . TYR A 1 362 ? -13.077 -2.590 -4.165 1.00 86.56 362 TYR A O 1
ATOM 2837 N N . ALA A 1 363 ? -11.927 -4.458 -4.632 1.00 89.81 363 ALA A N 1
ATOM 2838 C CA . ALA A 1 363 ? -13.005 -5.074 -5.398 1.00 89.81 363 ALA A CA 1
ATOM 2839 C C . ALA A 1 363 ? -14.297 -5.231 -4.575 1.00 89.81 363 ALA A C 1
ATOM 2841 O O . ALA A 1 363 ? -15.392 -5.173 -5.136 1.00 89.81 363 ALA A O 1
ATOM 2842 N N . GLN A 1 364 ? -14.178 -5.376 -3.254 1.00 89.50 364 GLN A N 1
ATOM 2843 C CA . GLN A 1 364 ? -15.286 -5.653 -2.341 1.00 89.50 364 GLN A CA 1
ATOM 2844 C C . GLN A 1 364 ? -15.793 -4.405 -1.601 1.00 89.50 364 GLN A C 1
ATOM 2846 O O . GLN A 1 364 ? -16.883 -4.445 -1.035 1.00 89.50 364 GLN A O 1
ATOM 2851 N N . THR A 1 365 ? -15.057 -3.288 -1.629 1.00 90.94 365 THR A N 1
ATOM 2852 C CA . THR A 1 365 ? -15.438 -2.069 -0.901 1.00 90.94 365 THR A CA 1
ATOM 2853 C C . THR A 1 365 ? -16.541 -1.274 -1.599 1.00 90.94 365 THR A C 1
ATOM 2855 O O . THR A 1 365 ? -16.645 -1.193 -2.820 1.00 90.94 365 THR A O 1
ATOM 2858 N N . LEU A 1 366 ? -17.387 -0.639 -0.814 1.00 90.75 366 LEU A N 1
ATOM 2859 C CA . LEU A 1 366 ? -18.548 0.136 -1.195 1.00 90.75 366 LEU A CA 1
ATOM 2860 C C . LEU A 1 366 ? -18.392 1.586 -0.705 1.00 90.75 366 LEU A C 1
ATOM 2862 O O . LEU A 1 366 ? -17.512 1.947 0.081 1.00 90.75 366 LEU A O 1
ATOM 2866 N N . SER A 1 367 ? -19.261 2.436 -1.223 1.00 90.50 367 SER A N 1
ATOM 2867 C CA . SER A 1 367 ? -19.521 3.799 -0.766 1.00 90.50 367 SER A CA 1
ATOM 2868 C C . SER A 1 367 ? -20.938 3.909 -0.176 1.00 90.50 367 SER A C 1
ATOM 2870 O O . SER A 1 367 ? -21.771 3.033 -0.449 1.00 90.50 367 SER A O 1
ATOM 2872 N N . PRO A 1 368 ? -21.249 4.991 0.566 1.00 90.56 368 PRO A N 1
ATOM 2873 C CA . PRO A 1 368 ? -22.603 5.263 1.056 1.00 90.56 368 PRO A CA 1
ATOM 2874 C C . PRO A 1 368 ? -23.678 5.261 -0.043 1.00 90.56 368 PRO A C 1
ATOM 2876 O O . PRO A 1 368 ? -24.833 4.929 0.215 1.00 90.56 368 PRO A O 1
ATOM 2879 N N . GLU A 1 369 ? -23.312 5.610 -1.276 1.00 90.56 369 GLU A N 1
ATOM 2880 C CA . GLU A 1 369 ? -24.210 5.627 -2.432 1.00 90.56 369 GLU A CA 1
ATOM 2881 C C . GLU A 1 369 ? -24.439 4.212 -2.976 1.00 90.56 369 GLU A C 1
ATOM 2883 O O . GLU A 1 369 ? -25.567 3.839 -3.281 1.00 90.56 369 GLU A O 1
ATOM 2888 N N . THR A 1 370 ? -23.376 3.407 -3.057 1.00 92.12 370 THR A N 1
ATOM 2889 C CA . THR A 1 370 ? -23.417 2.066 -3.675 1.00 92.12 370 THR A CA 1
ATOM 2890 C C . THR A 1 370 ? -23.901 0.949 -2.748 1.00 92.12 370 THR A C 1
ATOM 2892 O O . THR A 1 370 ? -24.278 -0.111 -3.237 1.00 92.12 370 THR A O 1
ATOM 2895 N N . ILE A 1 371 ? -23.907 1.149 -1.423 1.00 92.31 371 ILE A N 1
ATOM 2896 C CA . ILE A 1 371 ? -24.274 0.095 -0.457 1.00 92.31 371 ILE A CA 1
ATOM 2897 C C . ILE A 1 371 ? -25.718 -0.400 -0.626 1.00 92.31 371 ILE A C 1
ATOM 2899 O O . ILE A 1 371 ? -25.991 -1.573 -0.387 1.00 92.31 371 ILE A O 1
ATOM 2903 N N . LYS A 1 372 ? -26.635 0.466 -1.080 1.00 89.88 372 LYS A N 1
ATOM 2904 C CA . LYS A 1 372 ? -28.048 0.111 -1.304 1.00 89.88 372 LYS A CA 1
ATOM 2905 C C . LYS A 1 372 ? -28.213 -0.956 -2.385 1.00 89.88 372 LYS A C 1
ATOM 2907 O O . LYS A 1 372 ? -29.050 -1.840 -2.249 1.00 89.88 372 LYS A O 1
ATOM 2912 N N . ASP A 1 373 ? -27.352 -0.901 -3.397 1.00 91.69 373 ASP A N 1
ATOM 2913 C CA . ASP A 1 373 ? -27.352 -1.795 -4.554 1.00 91.69 373 ASP A CA 1
ATOM 2914 C C . ASP A 1 373 ? -26.093 -2.676 -4.575 1.00 91.69 373 ASP A C 1
ATOM 2916 O O . ASP A 1 373 ? -25.607 -3.067 -5.638 1.00 91.69 373 ASP A O 1
ATOM 2920 N N . ALA A 1 374 ? -25.547 -3.002 -3.394 1.00 91.81 374 ALA A N 1
ATOM 2921 C CA . ALA A 1 374 ? -24.250 -3.664 -3.246 1.00 91.81 374 ALA A CA 1
ATOM 2922 C C . ALA A 1 374 ? -24.099 -4.911 -4.128 1.00 91.81 374 ALA A C 1
ATOM 2924 O O . ALA A 1 374 ? -23.076 -5.070 -4.784 1.00 91.81 374 ALA A O 1
ATOM 2925 N N . SER A 1 375 ? -25.125 -5.770 -4.193 1.00 89.88 375 SER A N 1
ATOM 2926 C CA . SER A 1 375 ? -25.078 -6.980 -5.029 1.00 89.88 375 SER A CA 1
ATOM 2927 C C . SER A 1 375 ? -24.905 -6.640 -6.512 1.00 89.88 375 SER A C 1
ATOM 2929 O O . SER A 1 375 ? -24.006 -7.177 -7.151 1.00 89.88 375 SER A O 1
ATOM 2931 N N . SER A 1 376 ? -25.684 -5.686 -7.031 1.00 93.94 376 SER A N 1
ATOM 2932 C CA . SER A 1 376 ? -25.583 -5.244 -8.428 1.00 93.94 376 SER A CA 1
ATOM 2933 C C . SER A 1 376 ? -24.225 -4.603 -8.724 1.00 93.94 376 SER A C 1
ATOM 2935 O O . SER A 1 376 ? -23.650 -4.831 -9.784 1.00 93.94 376 SER A O 1
ATOM 2937 N N . ILE A 1 377 ? -23.686 -3.821 -7.786 1.00 94.69 377 ILE A N 1
ATOM 2938 C CA . ILE A 1 377 ? -22.380 -3.166 -7.936 1.00 94.69 377 ILE A CA 1
ATOM 2939 C C . ILE A 1 377 ? -21.241 -4.192 -7.951 1.00 94.69 377 ILE A C 1
ATOM 2941 O O . ILE A 1 377 ? -20.293 -4.061 -8.728 1.00 94.69 377 ILE A O 1
ATOM 2945 N N . LEU A 1 378 ? -21.314 -5.222 -7.105 1.00 94.56 378 LEU A N 1
ATOM 2946 C CA . LEU A 1 378 ? -20.327 -6.302 -7.100 1.00 94.56 378 LEU A CA 1
ATOM 2947 C C . LEU A 1 378 ? -20.436 -7.178 -8.356 1.00 94.56 378 LEU A C 1
ATOM 2949 O O . LEU A 1 378 ? -19.406 -7.605 -8.873 1.00 94.56 378 LEU A O 1
ATOM 2953 N N . GLU A 1 379 ? -21.643 -7.401 -8.879 1.00 95.94 379 GLU A N 1
ATOM 2954 C CA . GLU A 1 379 ? -21.869 -8.098 -10.153 1.00 95.94 379 GLU A CA 1
ATOM 2955 C C . GLU A 1 379 ? -21.272 -7.333 -11.342 1.00 95.94 379 GLU A C 1
ATOM 2957 O O . GLU A 1 379 ? -20.550 -7.925 -12.142 1.00 95.94 379 GLU A O 1
ATOM 2962 N N . GLU A 1 380 ? -21.462 -6.011 -11.414 1.00 95.75 380 GLU A N 1
ATOM 2963 C CA . GLU A 1 380 ? -20.826 -5.183 -12.448 1.00 95.75 380 GLU A CA 1
ATOM 2964 C C . GLU A 1 380 ? -19.292 -5.294 -12.371 1.00 95.75 380 GLU A C 1
ATOM 2966 O O . GLU A 1 380 ? -18.595 -5.447 -13.376 1.00 95.75 380 GLU A O 1
ATOM 2971 N N . ARG A 1 381 ? -18.727 -5.266 -11.158 1.00 95.19 381 ARG A N 1
ATOM 2972 C CA . ARG A 1 381 ? -17.279 -5.436 -10.955 1.00 95.19 381 ARG A CA 1
ATOM 2973 C C . ARG A 1 381 ? -16.793 -6.822 -11.350 1.00 95.19 381 ARG A C 1
ATOM 2975 O O . ARG A 1 381 ? -15.686 -6.929 -11.885 1.00 95.19 381 ARG A O 1
ATOM 2982 N N . LEU A 1 382 ? -17.587 -7.860 -11.095 1.00 96.31 382 LEU A N 1
ATOM 2983 C CA . LEU A 1 382 ? -17.290 -9.222 -11.519 1.00 96.31 382 LEU A CA 1
ATOM 2984 C C . LEU A 1 382 ? -17.215 -9.290 -13.047 1.00 96.31 382 LEU A C 1
ATOM 2986 O O . LEU A 1 382 ? -16.199 -9.742 -13.573 1.00 96.31 382 LEU A O 1
ATOM 2990 N N . GLU A 1 383 ? -18.209 -8.746 -13.751 1.00 97.12 383 GLU A N 1
ATOM 2991 C CA . GLU A 1 383 ? -18.233 -8.696 -15.218 1.00 97.12 383 GLU A CA 1
ATOM 2992 C C . GLU A 1 383 ? -17.033 -7.919 -15.784 1.00 97.12 383 GLU A C 1
ATOM 2994 O O . GLU A 1 383 ? -16.348 -8.388 -16.701 1.00 97.12 383 GLU A O 1
ATOM 2999 N N . ARG A 1 384 ? -16.707 -6.755 -15.203 1.00 95.31 384 ARG A N 1
ATOM 3000 C CA . ARG A 1 384 ? -15.521 -5.974 -15.598 1.00 95.31 384 ARG A CA 1
ATOM 3001 C C . ARG A 1 384 ? -14.223 -6.745 -15.369 1.00 95.31 384 ARG A C 1
ATOM 3003 O O . ARG A 1 384 ? -13.334 -6.693 -16.216 1.00 95.31 384 ARG A O 1
ATOM 3010 N N . SER A 1 385 ? -14.109 -7.471 -14.257 1.00 95.00 385 SER A N 1
ATOM 3011 C CA . SER A 1 385 ? -12.911 -8.255 -13.929 1.00 95.00 385 SER A CA 1
ATOM 3012 C C . SER A 1 385 ? -12.756 -9.462 -14.855 1.00 95.00 385 SER A C 1
ATOM 3014 O O . SER A 1 385 ? -11.658 -9.727 -15.343 1.00 95.00 385 SER A O 1
ATOM 3016 N N . GLN A 1 386 ? -13.856 -10.156 -15.160 1.00 96.81 386 GLN A N 1
ATOM 3017 C CA . GLN A 1 386 ? -13.892 -11.242 -16.142 1.00 96.81 386 GLN A CA 1
ATOM 3018 C C . GLN A 1 386 ? -13.519 -10.734 -17.538 1.00 96.81 386 GLN A C 1
ATOM 3020 O O . GLN A 1 386 ? -12.666 -11.324 -18.200 1.00 96.81 386 GLN A O 1
ATOM 3025 N N . SER A 1 387 ? -14.075 -9.594 -17.953 1.00 94.62 387 SER A N 1
ATOM 3026 C CA . SER A 1 387 ? -13.720 -8.938 -19.215 1.00 94.62 387 SER A CA 1
ATOM 3027 C C . SER A 1 387 ? -12.234 -8.579 -19.258 1.00 94.62 387 SER A C 1
ATOM 3029 O O . SER A 1 387 ? -11.537 -8.945 -20.200 1.00 94.62 387 SER A O 1
ATOM 3031 N N . ALA A 1 388 ? -11.703 -7.944 -18.209 1.00 91.56 388 ALA A N 1
ATOM 3032 C CA . ALA A 1 388 ? -10.282 -7.613 -18.117 1.00 91.56 388 ALA A CA 1
ATOM 3033 C C . ALA A 1 388 ? -9.383 -8.859 -18.194 1.00 91.56 388 ALA A C 1
ATOM 3035 O O . ALA A 1 388 ? -8.338 -8.811 -18.844 1.00 91.56 388 ALA A O 1
ATOM 3036 N N . LEU A 1 389 ? -9.794 -9.974 -17.576 1.00 94.81 389 LEU A N 1
ATOM 3037 C CA . LEU A 1 389 ? -9.077 -11.249 -17.631 1.00 94.81 389 LEU A CA 1
ATOM 3038 C C . LEU A 1 389 ? -9.072 -11.837 -19.048 1.00 94.81 389 LEU A C 1
ATOM 3040 O O . LEU A 1 389 ? -8.015 -12.262 -19.520 1.00 94.81 389 LEU A O 1
ATOM 3044 N N . MET A 1 390 ? -10.217 -11.819 -19.738 1.00 95.06 390 MET A N 1
ATOM 3045 C CA . MET A 1 390 ? -10.335 -12.275 -21.130 1.00 95.06 390 MET A CA 1
ATOM 3046 C C . MET A 1 390 ? -9.489 -11.440 -22.098 1.00 95.06 390 MET A C 1
ATOM 3048 O O . MET A 1 390 ? -9.040 -11.953 -23.120 1.00 95.06 390 MET A O 1
ATOM 3052 N N . GLU A 1 391 ? -9.211 -10.178 -21.765 1.00 92.75 391 GLU A N 1
ATOM 3053 C CA . GLU A 1 391 ? -8.366 -9.305 -22.579 1.00 92.75 391 GLU A CA 1
ATOM 3054 C C . GLU A 1 391 ? -6.860 -9.511 -22.376 1.00 92.75 391 GLU A C 1
ATOM 3056 O O . GLU A 1 391 ? -6.065 -9.046 -23.200 1.00 92.75 391 GLU A O 1
ATOM 3061 N N . ILE A 1 392 ? -6.427 -10.211 -21.318 1.00 89.06 392 ILE A N 1
ATOM 3062 C CA . ILE A 1 392 ? -4.996 -10.429 -21.051 1.00 89.06 392 ILE A CA 1
ATOM 3063 C C . ILE A 1 392 ? -4.286 -11.143 -22.216 1.00 89.06 392 ILE A C 1
ATOM 3065 O O . ILE A 1 392 ? -3.260 -10.619 -22.654 1.00 89.06 392 ILE A O 1
ATOM 3069 N N . PRO A 1 393 ? -4.791 -12.260 -22.782 1.00 92.88 393 PRO A N 1
ATOM 3070 C CA . PRO A 1 393 ? -4.147 -12.910 -23.926 1.00 92.88 393 PRO A CA 1
ATOM 3071 C C . PRO A 1 393 ? -4.000 -11.984 -25.137 1.00 92.88 393 PRO A C 1
ATOM 3073 O O . PRO A 1 393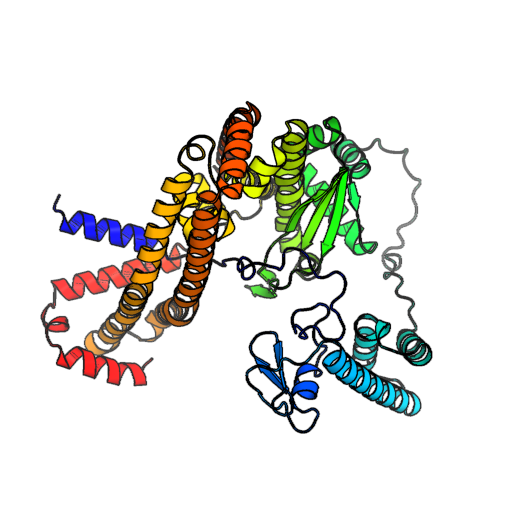 ? -2.935 -11.933 -25.749 1.00 92.88 393 PRO A O 1
ATOM 3076 N N . ARG A 1 394 ? -5.027 -11.179 -25.447 1.00 90.88 394 ARG A N 1
ATOM 3077 C CA . ARG A 1 394 ? -4.951 -10.201 -26.543 1.00 90.88 394 ARG A CA 1
ATOM 3078 C C . ARG A 1 394 ? -3.919 -9.111 -26.254 1.00 90.88 394 ARG A C 1
ATOM 3080 O O . ARG A 1 394 ? -3.215 -8.685 -27.166 1.00 90.88 394 ARG A O 1
ATOM 3087 N N . ARG A 1 395 ? -3.805 -8.657 -25.001 1.00 88.94 395 ARG A N 1
ATOM 3088 C CA . ARG A 1 395 ? -2.772 -7.694 -24.585 1.00 88.94 395 ARG A CA 1
ATOM 3089 C C . ARG A 1 395 ? -1.373 -8.292 -24.698 1.00 88.94 395 ARG A C 1
ATOM 3091 O O . ARG A 1 395 ? -0.499 -7.602 -25.204 1.00 88.94 395 ARG A O 1
ATOM 3098 N N . ILE A 1 396 ? -1.170 -9.547 -24.290 1.00 88.00 396 ILE A N 1
ATOM 3099 C CA . ILE A 1 396 ? 0.105 -10.260 -24.471 1.00 88.00 396 ILE A CA 1
ATOM 3100 C C . ILE A 1 396 ? 0.469 -10.295 -25.957 1.00 88.00 396 ILE A C 1
ATOM 3102 O O . ILE A 1 396 ? 1.528 -9.793 -26.319 1.00 88.00 396 ILE A O 1
ATOM 3106 N N . ALA A 1 397 ? -0.444 -10.748 -26.818 1.00 85.94 397 ALA A N 1
ATOM 3107 C CA . ALA A 1 397 ? -0.214 -10.788 -28.261 1.00 85.94 397 ALA A CA 1
ATOM 3108 C C . ALA A 1 397 ? 0.088 -9.396 -28.853 1.00 85.94 397 ALA A C 1
ATOM 3110 O O . ALA A 1 397 ? 0.934 -9.259 -29.732 1.00 85.94 397 ALA A O 1
ATOM 3111 N N . ALA A 1 398 ? -0.567 -8.339 -28.359 1.00 82.50 398 ALA A N 1
ATOM 3112 C CA . ALA A 1 398 ? -0.283 -6.967 -28.779 1.00 82.50 398 ALA A CA 1
ATOM 3113 C C . ALA A 1 398 ? 1.120 -6.493 -28.357 1.00 82.50 398 ALA A C 1
ATOM 3115 O O . ALA A 1 398 ? 1.777 -5.792 -29.124 1.00 82.50 398 ALA A O 1
ATOM 3116 N N . TRP A 1 399 ? 1.588 -6.877 -27.165 1.00 87.06 399 TRP A N 1
ATOM 3117 C CA . TRP A 1 399 ? 2.959 -6.617 -26.714 1.00 87.06 399 TRP A CA 1
ATOM 3118 C C . TRP A 1 399 ? 3.987 -7.431 -27.505 1.00 87.06 399 TRP A C 1
ATOM 3120 O O . TRP A 1 399 ? 5.020 -6.896 -27.894 1.00 87.06 399 TRP A O 1
ATOM 3130 N N . GLU A 1 400 ? 3.693 -8.692 -27.814 1.00 88.56 400 GLU A N 1
ATOM 3131 C CA . GLU A 1 400 ? 4.546 -9.528 -28.664 1.00 88.56 400 GLU A CA 1
ATOM 3132 C C . GLU A 1 400 ? 4.642 -8.981 -30.093 1.00 88.56 400 GLU A C 1
ATOM 3134 O O . GLU A 1 400 ? 5.729 -8.959 -30.662 1.00 88.56 400 GLU A O 1
ATOM 3139 N N . ASN A 1 401 ? 3.555 -8.432 -30.642 1.00 86.38 401 ASN A N 1
ATOM 3140 C CA . ASN A 1 401 ? 3.561 -7.788 -31.957 1.00 86.38 401 ASN A CA 1
ATOM 3141 C C . ASN A 1 401 ? 4.523 -6.585 -32.028 1.00 86.38 401 ASN A C 1
ATOM 3143 O O . ASN A 1 401 ? 5.049 -6.282 -33.097 1.00 86.38 401 ASN A O 1
ATOM 3147 N N . TRP A 1 402 ? 4.814 -5.910 -30.908 1.00 88.75 402 TRP A N 1
ATOM 3148 C CA . TRP A 1 402 ? 5.853 -4.873 -30.891 1.00 88.75 402 TRP A CA 1
ATOM 3149 C C . TRP A 1 402 ? 7.257 -5.432 -31.133 1.00 88.75 402 TRP A C 1
ATOM 3151 O O . TRP A 1 402 ? 8.087 -4.717 -31.689 1.00 88.75 402 TRP A O 1
ATOM 3161 N N . ARG A 1 403 ? 7.523 -6.706 -30.809 1.00 90.12 403 ARG A N 1
ATOM 3162 C CA . ARG A 1 403 ? 8.788 -7.361 -31.189 1.00 90.12 403 ARG A CA 1
ATOM 3163 C C . ARG A 1 403 ? 8.900 -7.504 -32.695 1.00 90.12 403 ARG A C 1
ATOM 3165 O O . ARG A 1 403 ? 9.953 -7.213 -33.245 1.00 90.12 403 ARG A O 1
ATOM 3172 N N . ASP A 1 404 ? 7.813 -7.897 -33.353 1.00 87.56 404 ASP A N 1
ATOM 3173 C CA . ASP A 1 404 ? 7.783 -8.030 -34.811 1.00 87.56 404 ASP A CA 1
ATOM 3174 C C . ASP A 1 404 ? 7.999 -6.675 -35.498 1.00 87.56 404 ASP A C 1
ATOM 3176 O O . ASP A 1 404 ? 8.710 -6.584 -36.498 1.00 87.56 404 ASP A O 1
ATOM 3180 N N . ILE A 1 405 ? 7.429 -5.607 -34.929 1.00 87.81 405 ILE A N 1
ATOM 3181 C CA . ILE A 1 405 ? 7.631 -4.236 -35.412 1.00 87.81 405 ILE A CA 1
ATOM 3182 C C . ILE A 1 405 ? 9.094 -3.806 -35.242 1.00 87.81 405 ILE A C 1
ATOM 3184 O O . ILE A 1 405 ? 9.692 -3.292 -36.183 1.00 87.81 405 ILE A O 1
ATOM 3188 N N . ILE A 1 406 ? 9.700 -4.040 -34.076 1.00 90.31 406 ILE A N 1
ATOM 3189 C CA . ILE A 1 406 ? 11.117 -3.723 -33.832 1.00 90.31 406 ILE A CA 1
ATOM 3190 C C . ILE A 1 406 ? 12.024 -4.516 -34.784 1.00 90.31 406 ILE A C 1
ATOM 3192 O O . ILE A 1 406 ? 12.902 -3.943 -35.427 1.00 90.31 406 ILE A O 1
ATOM 3196 N N . ALA A 1 407 ? 11.771 -5.817 -34.938 1.00 90.62 407 ALA A N 1
ATOM 3197 C CA . ALA A 1 407 ? 12.492 -6.675 -35.872 1.00 90.62 407 ALA A CA 1
ATOM 3198 C C . ALA A 1 407 ? 12.411 -6.157 -37.316 1.00 90.62 407 ALA A C 1
ATOM 3200 O O . ALA A 1 407 ? 13.408 -6.182 -38.037 1.00 90.62 407 ALA A O 1
ATOM 3201 N N . HIS A 1 408 ? 11.249 -5.648 -37.737 1.00 90.19 408 HIS A N 1
ATOM 3202 C CA . HIS A 1 408 ? 11.097 -5.011 -39.041 1.00 90.19 408 HIS A CA 1
ATOM 3203 C C . HIS A 1 408 ? 12.039 -3.806 -39.201 1.00 90.19 408 HIS A C 1
ATOM 3205 O O . HIS A 1 408 ? 12.768 -3.744 -40.190 1.00 90.19 408 HIS A O 1
ATOM 3211 N N . PHE A 1 409 ? 12.087 -2.895 -38.225 1.00 92.75 409 PHE A N 1
ATOM 3212 C CA . PHE A 1 409 ? 12.984 -1.734 -38.279 1.00 92.75 409 PHE A CA 1
ATOM 3213 C C . PHE A 1 409 ? 14.468 -2.119 -38.318 1.00 92.75 409 PHE A C 1
ATOM 3215 O O . PHE A 1 409 ? 15.253 -1.500 -39.037 1.00 92.75 409 PHE A O 1
ATOM 3222 N N . ILE A 1 410 ? 14.859 -3.182 -37.621 1.00 91.56 410 ILE A N 1
ATOM 3223 C CA . ILE A 1 410 ? 16.236 -3.687 -37.665 1.00 91.56 410 ILE A CA 1
ATOM 3224 C C . ILE A 1 410 ? 16.550 -4.291 -39.042 1.00 91.56 410 ILE A C 1
ATOM 3226 O O . ILE A 1 410 ? 17.561 -3.966 -39.660 1.00 91.56 410 ILE A O 1
ATOM 3230 N N . VAL A 1 411 ? 15.682 -5.164 -39.559 1.00 90.31 411 VAL A N 1
ATOM 3231 C CA . VAL A 1 411 ? 15.975 -5.949 -40.768 1.00 90.31 411 VAL A CA 1
ATOM 3232 C C . VAL A 1 411 ? 15.786 -5.142 -42.052 1.00 90.31 411 VAL A C 1
ATOM 3234 O O . VAL A 1 411 ? 16.624 -5.236 -42.953 1.00 90.31 411 VAL A O 1
ATOM 3237 N N . VAL A 1 412 ? 14.697 -4.379 -42.157 1.00 91.00 412 VAL A N 1
ATOM 3238 C CA . VAL A 1 412 ? 14.319 -3.645 -43.376 1.00 91.00 412 VAL A CA 1
ATOM 3239 C C . VAL A 1 412 ? 14.983 -2.276 -43.403 1.00 91.00 412 VAL A C 1
ATOM 3241 O O . VAL A 1 412 ? 15.683 -1.963 -44.361 1.00 91.00 412 VAL A O 1
ATOM 3244 N N . HIS A 1 413 ? 14.855 -1.515 -42.315 1.00 90.50 413 HIS A N 1
ATOM 3245 C CA . HIS A 1 413 ? 15.405 -0.157 -42.211 1.00 90.50 413 HIS A CA 1
ATOM 3246 C C . HIS A 1 413 ? 16.853 -0.110 -41.715 1.00 90.50 413 HIS A C 1
ATOM 3248 O O . HIS A 1 413 ? 17.413 0.972 -41.559 1.00 90.50 413 HIS A O 1
ATOM 3254 N N . LYS A 1 414 ? 17.476 -1.274 -41.476 1.00 93.75 414 LYS A N 1
ATOM 3255 C CA . LYS A 1 414 ? 18.881 -1.411 -41.045 1.00 93.75 414 LYS A CA 1
ATOM 3256 C C . LYS A 1 414 ? 19.209 -0.612 -39.781 1.00 93.75 414 LYS A C 1
ATOM 3258 O O . LYS A 1 414 ? 20.342 -0.171 -39.596 1.00 93.75 414 LYS A O 1
ATOM 3263 N N . MET A 1 415 ? 18.222 -0.420 -38.906 1.00 92.69 415 MET A N 1
ATOM 3264 C CA . MET A 1 415 ? 18.429 0.282 -37.644 1.00 92.69 415 MET A CA 1
ATOM 3265 C C . MET A 1 415 ? 19.275 -0.561 -36.688 1.00 92.69 415 MET A C 1
ATOM 3267 O O . MET A 1 415 ? 19.175 -1.788 -36.669 1.00 92.69 415 MET A O 1
ATOM 3271 N N . ASN A 1 416 ? 20.094 0.104 -35.870 1.00 91.81 416 ASN A N 1
ATOM 3272 C CA . ASN A 1 416 ? 20.899 -0.569 -34.854 1.00 91.81 416 ASN A CA 1
ATOM 3273 C C . ASN A 1 416 ? 19.982 -1.272 -33.836 1.00 91.81 416 ASN A C 1
ATOM 3275 O O . ASN A 1 416 ? 19.148 -0.620 -33.204 1.00 91.81 416 ASN A O 1
ATOM 3279 N N . SER A 1 417 ? 20.151 -2.585 -33.655 1.00 88.44 417 SER A N 1
ATOM 3280 C CA . SER A 1 417 ? 19.365 -3.382 -32.705 1.00 88.44 417 SER A CA 1
ATOM 3281 C C . SER A 1 417 ? 19.474 -2.861 -31.272 1.00 88.44 417 SER A C 1
ATOM 3283 O O . SER A 1 417 ? 18.453 -2.769 -30.591 1.00 88.44 417 SER A O 1
ATOM 3285 N N . GLN A 1 418 ? 20.659 -2.389 -30.866 1.00 89.94 418 GLN A N 1
ATOM 3286 C CA . GLN A 1 418 ? 20.912 -1.848 -29.523 1.00 89.94 418 GLN A CA 1
ATOM 3287 C C . GLN A 1 418 ? 20.036 -0.632 -29.188 1.00 89.94 418 GLN A C 1
ATOM 3289 O O . GLN A 1 418 ? 19.743 -0.361 -28.024 1.00 89.94 418 GLN A O 1
ATOM 3294 N N . SER A 1 419 ? 19.558 0.106 -30.196 1.00 87.38 419 SER A N 1
ATOM 3295 C CA . SER A 1 419 ? 18.638 1.232 -29.987 1.00 87.38 419 SER A CA 1
ATOM 3296 C C . SER A 1 419 ? 17.266 0.794 -29.447 1.00 87.38 419 SER A C 1
ATOM 3298 O O . SER A 1 419 ? 16.511 1.631 -28.942 1.00 87.38 419 SER A O 1
ATOM 3300 N N . PHE A 1 420 ? 16.948 -0.505 -29.514 1.00 87.81 420 PHE A N 1
ATOM 3301 C CA . PHE A 1 420 ? 15.682 -1.082 -29.066 1.00 87.81 420 PHE A CA 1
ATOM 3302 C C . PHE A 1 420 ? 15.783 -1.937 -27.795 1.00 87.81 420 PHE A C 1
ATOM 3304 O O . PHE A 1 420 ? 14.732 -2.315 -27.276 1.00 87.81 420 PHE A O 1
ATOM 3311 N N . ASP A 1 421 ? 16.976 -2.186 -27.243 1.00 85.62 421 ASP A N 1
ATOM 3312 C CA . ASP A 1 421 ? 17.190 -3.092 -26.097 1.00 85.62 421 ASP A CA 1
ATOM 3313 C C . ASP A 1 421 ? 16.256 -2.792 -24.916 1.00 85.62 421 ASP A C 1
ATOM 3315 O O . ASP A 1 421 ? 15.589 -3.684 -24.390 1.00 85.62 421 ASP A O 1
ATOM 3319 N N . THR A 1 422 ? 16.114 -1.515 -24.541 1.00 77.94 422 THR A N 1
ATOM 3320 C CA . THR A 1 422 ? 15.193 -1.099 -23.469 1.00 77.94 422 THR A CA 1
ATOM 3321 C C . THR A 1 422 ? 13.734 -1.445 -23.783 1.00 77.94 422 THR A C 1
ATOM 3323 O O . THR A 1 422 ? 13.010 -1.894 -22.902 1.00 77.94 422 THR A O 1
ATOM 3326 N N . ARG A 1 423 ? 13.288 -1.291 -25.039 1.00 85.81 423 ARG A N 1
ATOM 3327 C CA . ARG A 1 423 ? 11.900 -1.603 -25.438 1.00 85.81 423 ARG A CA 1
ATOM 3328 C C . ARG A 1 423 ? 11.667 -3.110 -25.452 1.00 85.81 423 ARG A C 1
ATOM 3330 O O . ARG A 1 423 ? 10.594 -3.567 -25.077 1.00 85.81 423 ARG A O 1
ATOM 3337 N N . ILE A 1 424 ? 12.667 -3.886 -25.857 1.00 86.94 424 ILE A N 1
ATOM 3338 C CA . ILE A 1 424 ? 12.612 -5.350 -25.810 1.00 86.94 424 ILE A CA 1
ATOM 3339 C C . ILE A 1 424 ? 12.513 -5.823 -24.359 1.00 86.94 424 ILE A C 1
ATOM 3341 O O . ILE A 1 424 ? 11.642 -6.640 -24.048 1.00 86.94 424 ILE A O 1
ATOM 3345 N N . ALA A 1 425 ? 13.327 -5.256 -23.466 1.00 80.38 425 ALA A N 1
ATOM 3346 C CA . ALA A 1 425 ? 13.254 -5.526 -22.035 1.00 80.38 425 ALA A CA 1
ATOM 3347 C C . ALA A 1 425 ? 11.876 -5.163 -21.452 1.00 80.38 425 ALA A C 1
ATOM 3349 O O . ALA A 1 425 ? 11.292 -5.967 -20.726 1.00 80.38 425 ALA A O 1
ATOM 3350 N N . ASP A 1 426 ? 11.304 -4.012 -21.823 1.00 79.25 426 ASP A N 1
ATOM 3351 C CA . ASP A 1 426 ? 9.945 -3.617 -21.429 1.00 79.25 426 ASP A CA 1
ATOM 3352 C C . ASP A 1 426 ? 8.893 -4.632 -21.910 1.00 79.25 426 ASP A C 1
ATOM 3354 O O . ASP A 1 426 ? 8.030 -5.049 -21.131 1.00 79.25 426 ASP A O 1
ATOM 3358 N N . ILE A 1 427 ? 8.975 -5.081 -23.172 1.00 84.25 427 ILE A N 1
ATOM 3359 C CA . ILE A 1 427 ? 8.081 -6.118 -23.708 1.00 84.25 427 ILE A CA 1
ATOM 3360 C C . ILE A 1 427 ? 8.226 -7.412 -22.901 1.00 84.25 427 ILE A C 1
ATOM 3362 O O . ILE A 1 427 ? 7.218 -8.016 -22.541 1.00 84.25 427 ILE A O 1
ATOM 3366 N N . ASP A 1 428 ? 9.455 -7.848 -22.603 1.00 85.19 428 ASP A N 1
ATOM 3367 C CA . ASP A 1 428 ? 9.701 -9.043 -21.788 1.00 85.19 428 ASP A CA 1
ATOM 3368 C C . ASP A 1 428 ? 9.091 -8.920 -20.396 1.00 85.19 428 ASP A C 1
ATOM 3370 O O . ASP A 1 428 ? 8.399 -9.833 -19.944 1.00 85.19 428 ASP A O 1
ATOM 3374 N N . VAL A 1 429 ? 9.298 -7.785 -19.728 1.00 77.81 429 VAL A N 1
ATOM 3375 C CA . VAL A 1 429 ? 8.698 -7.511 -18.420 1.00 77.81 429 VAL A CA 1
ATOM 3376 C C . VAL A 1 429 ? 7.176 -7.585 -18.516 1.00 77.81 429 VAL A C 1
ATOM 3378 O O . VAL A 1 429 ? 6.543 -8.248 -17.691 1.00 77.81 429 VAL A O 1
ATOM 3381 N N . MET A 1 430 ? 6.571 -6.977 -19.535 1.00 82.00 430 MET A N 1
ATOM 3382 C CA . MET A 1 430 ? 5.119 -6.988 -19.704 1.00 82.00 430 MET A CA 1
ATOM 3383 C C . MET A 1 430 ? 4.560 -8.385 -19.984 1.00 82.00 430 MET A C 1
ATOM 3385 O O . MET A 1 430 ? 3.615 -8.804 -19.312 1.00 82.00 430 MET A O 1
ATOM 3389 N N . VAL A 1 431 ? 5.149 -9.115 -20.932 1.00 85.56 431 VAL A N 1
ATOM 3390 C CA . VAL A 1 431 ? 4.678 -10.430 -21.393 1.00 85.56 431 VAL A CA 1
ATOM 3391 C C . VAL A 1 431 ? 4.959 -11.529 -20.372 1.00 85.56 431 VAL A C 1
ATOM 3393 O O . VAL A 1 431 ? 4.072 -12.325 -20.072 1.00 85.56 431 VAL A O 1
ATOM 3396 N N . LYS A 1 432 ? 6.174 -11.582 -19.818 1.00 86.00 432 LYS A N 1
ATOM 3397 C CA . LYS A 1 432 ? 6.614 -12.692 -18.957 1.00 86.00 432 LYS A CA 1
ATOM 3398 C C . LYS A 1 432 ? 6.275 -12.478 -17.486 1.00 86.00 432 LYS A C 1
ATOM 3400 O O . LYS A 1 432 ? 6.204 -13.453 -16.742 1.00 86.00 432 LYS A O 1
ATOM 3405 N N . ARG A 1 433 ? 6.071 -11.231 -17.045 1.00 78.94 433 ARG A N 1
ATOM 3406 C CA . ARG A 1 433 ? 5.882 -10.912 -15.622 1.00 78.94 433 ARG A CA 1
ATOM 3407 C C . ARG A 1 433 ? 4.593 -10.146 -15.338 1.00 78.94 433 ARG A C 1
ATOM 3409 O O . ARG A 1 433 ? 3.762 -10.652 -14.589 1.00 78.94 433 ARG A O 1
ATOM 3416 N N . SER A 1 434 ? 4.407 -8.957 -15.908 1.00 77.94 434 SER A N 1
ATOM 3417 C CA . SER A 1 434 ? 3.325 -8.049 -15.496 1.00 77.94 434 SER A CA 1
ATOM 3418 C C . SER A 1 434 ? 1.933 -8.575 -15.854 1.00 77.94 434 SER A C 1
ATOM 3420 O O . SER A 1 434 ? 1.072 -8.665 -14.982 1.00 77.94 434 SER A O 1
ATOM 3422 N N . LEU A 1 435 ? 1.698 -8.961 -17.113 1.00 82.88 435 LEU A N 1
ATOM 3423 C CA . LEU A 1 435 ? 0.390 -9.452 -17.564 1.00 82.88 435 LEU A CA 1
ATOM 3424 C C . LEU A 1 435 ? 0.024 -10.825 -16.967 1.00 82.88 435 LEU A C 1
ATOM 3426 O O . LEU A 1 435 ? -1.125 -10.986 -16.549 1.00 82.88 435 LEU A O 1
ATOM 3430 N N . PRO A 1 436 ? 0.955 -11.793 -16.829 1.00 87.38 436 PRO A N 1
ATOM 3431 C CA . PRO A 1 436 ? 0.691 -13.020 -16.079 1.00 87.38 436 PRO A CA 1
ATOM 3432 C C . PRO A 1 436 ? 0.354 -12.773 -14.604 1.00 87.38 436 PRO A C 1
ATOM 3434 O O . PRO A 1 436 ? -0.602 -13.357 -14.092 1.00 87.38 436 PRO A O 1
ATOM 3437 N N . ALA A 1 437 ? 1.081 -11.879 -13.924 1.00 82.31 437 ALA A N 1
ATOM 3438 C CA . ALA A 1 437 ? 0.773 -11.512 -12.541 1.00 82.31 437 ALA A CA 1
ATOM 3439 C C . ALA A 1 437 ? -0.611 -10.853 -12.428 1.00 82.31 437 ALA A C 1
ATOM 3441 O O . ALA A 1 437 ? -1.393 -11.216 -11.550 1.00 82.31 437 ALA A O 1
ATOM 3442 N N . GLN A 1 438 ? -0.951 -9.956 -13.358 1.00 83.75 438 GLN A N 1
ATOM 3443 C CA . GLN A 1 438 ? -2.274 -9.338 -13.425 1.00 83.75 438 GLN A CA 1
ATOM 3444 C C . GLN A 1 438 ? -3.380 -10.377 -13.672 1.00 83.75 438 GLN A C 1
ATOM 3446 O O . GLN A 1 438 ? -4.431 -10.312 -13.043 1.00 83.75 438 GLN A O 1
ATOM 3451 N N . SER A 1 439 ? -3.146 -11.371 -14.537 1.00 90.31 439 SER A N 1
ATOM 3452 C CA . SER A 1 439 ? -4.075 -12.493 -14.751 1.00 90.31 439 SER A CA 1
ATOM 3453 C C . SER A 1 439 ? -4.325 -13.276 -13.460 1.00 90.31 439 SER A C 1
ATOM 3455 O O . SER A 1 439 ? -5.473 -13.560 -13.119 1.00 90.31 439 SER A O 1
ATOM 3457 N N . ALA A 1 440 ? -3.268 -13.586 -12.702 1.00 88.62 440 ALA A N 1
ATOM 3458 C CA . ALA A 1 440 ? -3.396 -14.262 -11.414 1.00 88.62 440 ALA A CA 1
ATOM 3459 C C . ALA A 1 440 ? -4.181 -13.420 -10.391 1.00 88.62 440 ALA A C 1
ATOM 3461 O O . ALA A 1 440 ? -5.056 -13.952 -9.713 1.00 88.62 440 ALA A O 1
ATOM 3462 N N . GLN A 1 441 ? -3.921 -12.110 -10.317 1.00 84.50 441 GLN A N 1
ATOM 3463 C CA . GLN A 1 441 ? -4.659 -11.187 -9.446 1.00 84.50 441 GLN A CA 1
ATOM 3464 C C . GLN A 1 441 ? -6.143 -11.108 -9.815 1.00 84.50 441 GLN A C 1
ATOM 3466 O O . GLN A 1 441 ? -6.992 -11.245 -8.937 1.00 84.50 441 GLN A O 1
ATOM 3471 N N . LEU A 1 442 ? -6.465 -10.966 -11.104 1.00 89.56 442 LEU A N 1
ATOM 3472 C CA . LEU A 1 442 ? -7.846 -10.931 -11.589 1.00 89.56 442 LEU A CA 1
ATOM 3473 C C . LEU A 1 442 ? -8.602 -12.216 -11.239 1.00 89.56 442 LEU A C 1
ATOM 3475 O O . LEU A 1 442 ? -9.751 -12.143 -10.820 1.00 89.56 442 LEU A O 1
ATOM 3479 N N . LYS A 1 443 ? -7.959 -13.387 -11.326 1.00 92.56 443 LYS A N 1
ATOM 3480 C CA . LYS A 1 443 ? -8.565 -14.655 -10.882 1.00 92.56 443 LYS A CA 1
ATOM 3481 C C . LYS A 1 443 ? -8.896 -14.644 -9.387 1.00 92.56 443 LYS A C 1
ATOM 3483 O O . LYS A 1 443 ? -9.976 -15.084 -9.007 1.00 92.56 443 LYS A O 1
ATOM 3488 N N . THR A 1 444 ? -8.007 -14.116 -8.541 1.00 90.94 444 THR A N 1
ATOM 3489 C CA . THR A 1 444 ? -8.283 -13.952 -7.103 1.00 90.94 444 THR A CA 1
ATOM 3490 C C . THR A 1 444 ? -9.434 -12.975 -6.854 1.00 90.94 444 THR A C 1
ATOM 3492 O O . THR A 1 444 ? -10.303 -13.259 -6.032 1.00 90.94 444 THR A O 1
ATOM 3495 N N . VAL A 1 445 ? -9.463 -11.845 -7.568 1.00 91.12 445 VAL A N 1
ATOM 3496 C CA . VAL A 1 445 ? -10.542 -10.849 -7.482 1.00 91.12 445 VAL A CA 1
ATOM 3497 C C . VAL A 1 445 ? -11.885 -11.471 -7.868 1.00 91.12 445 VAL A C 1
ATOM 3499 O O . VAL A 1 445 ? -12.834 -11.368 -7.097 1.00 91.12 445 VAL A O 1
ATOM 3502 N N . ILE A 1 446 ? -11.948 -12.167 -9.006 1.00 95.56 446 ILE A N 1
ATOM 3503 C CA . ILE A 1 446 ? -13.146 -12.860 -9.502 1.00 95.56 446 ILE A CA 1
ATOM 3504 C C . ILE A 1 446 ? -13.661 -13.855 -8.460 1.00 95.56 446 ILE A C 1
ATOM 3506 O O . ILE A 1 446 ? -14.811 -13.748 -8.046 1.00 95.56 446 ILE A O 1
ATOM 3510 N N . ALA A 1 447 ? -12.802 -14.746 -7.954 1.00 94.00 447 ALA A N 1
ATOM 3511 C CA . ALA A 1 447 ? -13.201 -15.729 -6.947 1.00 94.00 447 ALA A CA 1
ATOM 3512 C C . ALA A 1 447 ? -13.704 -15.072 -5.645 1.00 94.00 447 ALA A C 1
ATOM 3514 O O . ALA A 1 447 ? -14.660 -15.541 -5.024 1.00 94.00 447 ALA A O 1
ATOM 3515 N N . GLY A 1 448 ? -13.077 -13.966 -5.224 1.00 92.31 448 GLY A N 1
ATOM 3516 C CA . GLY A 1 448 ? -13.514 -13.188 -4.064 1.00 92.31 448 GLY A CA 1
ATOM 3517 C C . GLY A 1 448 ? -14.876 -12.520 -4.275 1.00 92.31 448 GLY A C 1
ATOM 3518 O O . GLY A 1 448 ? -15.723 -12.565 -3.384 1.00 92.31 448 GLY A O 1
ATOM 3519 N N . LEU A 1 449 ? -15.102 -11.938 -5.455 1.00 94.19 449 LEU A N 1
ATOM 3520 C CA . LEU A 1 449 ? -16.378 -11.332 -5.838 1.00 94.19 449 LEU A CA 1
ATOM 3521 C C . LEU A 1 449 ? -17.492 -12.379 -5.909 1.00 94.19 449 LEU A C 1
ATOM 3523 O O . LEU A 1 449 ? -18.531 -12.182 -5.290 1.00 94.19 449 LEU A O 1
ATOM 3527 N N . GLU A 1 450 ? -17.266 -13.512 -6.578 1.00 95.50 450 GLU A N 1
ATOM 3528 C CA . GLU A 1 450 ? -18.230 -14.618 -6.671 1.00 95.50 450 GLU A CA 1
ATOM 3529 C C . GLU A 1 450 ? -18.645 -15.121 -5.284 1.00 95.50 450 GLU A C 1
ATOM 3531 O O . GLU A 1 450 ? -19.837 -15.238 -4.988 1.00 95.50 450 GLU A O 1
ATOM 3536 N N . LYS A 1 451 ? -17.666 -15.350 -4.398 1.00 94.12 451 LYS A N 1
ATOM 3537 C CA . LYS A 1 451 ? -17.916 -15.773 -3.016 1.00 94.12 451 LYS A CA 1
ATOM 3538 C C . LYS A 1 451 ? -18.737 -14.744 -2.241 1.00 94.12 451 LYS A C 1
ATOM 3540 O O . LYS A 1 451 ? -19.681 -15.122 -1.547 1.00 94.12 451 LYS A O 1
ATOM 3545 N N . ASN A 1 452 ? -18.393 -13.462 -2.344 1.00 91.44 452 ASN A N 1
ATOM 3546 C CA . ASN A 1 452 ? -19.104 -12.408 -1.626 1.00 91.44 452 ASN A CA 1
ATOM 3547 C C . ASN A 1 452 ? -20.519 -12.195 -2.165 1.00 91.44 452 ASN A C 1
ATOM 3549 O O . ASN A 1 452 ? -21.446 -12.072 -1.372 1.00 91.44 452 ASN A O 1
ATOM 3553 N N . ILE A 1 453 ? -20.712 -12.210 -3.486 1.00 94.19 453 ILE A N 1
ATOM 3554 C CA . ILE A 1 453 ? -22.040 -12.122 -4.108 1.00 94.19 453 ILE A CA 1
ATOM 3555 C C . ILE A 1 453 ? -22.914 -13.290 -3.637 1.00 94.19 453 ILE A C 1
ATOM 3557 O O . ILE A 1 453 ? -24.050 -13.080 -3.211 1.00 94.19 453 ILE A O 1
ATOM 3561 N N . ALA A 1 454 ? -22.384 -14.518 -3.647 1.00 93.88 454 ALA A N 1
ATOM 3562 C CA . ALA A 1 454 ? -23.103 -15.689 -3.148 1.00 93.88 454 ALA A CA 1
ATOM 3563 C C . ALA A 1 454 ? -23.465 -15.554 -1.659 1.00 93.88 454 ALA A C 1
ATOM 3565 O O . ALA A 1 454 ? -24.598 -15.843 -1.276 1.00 93.88 454 ALA A O 1
ATOM 3566 N N . TYR A 1 455 ? -22.534 -15.067 -0.832 1.00 93.38 455 TYR A N 1
ATOM 3567 C CA . TYR A 1 455 ? -22.781 -14.811 0.585 1.00 93.38 455 TYR A CA 1
ATOM 3568 C C . TYR A 1 455 ? -23.895 -13.777 0.797 1.00 93.38 455 TYR A C 1
ATOM 3570 O O . TYR A 1 455 ? -24.849 -14.067 1.516 1.00 93.38 455 TYR A O 1
ATOM 3578 N N . LEU A 1 456 ? -23.822 -12.615 0.135 1.00 90.88 456 LEU A N 1
ATOM 3579 C CA . LEU A 1 456 ? -24.797 -11.522 0.264 1.00 90.88 456 LEU A CA 1
ATOM 3580 C C . LEU A 1 456 ? -26.208 -11.904 -0.205 1.00 90.88 456 LEU A C 1
ATOM 3582 O O . LEU A 1 456 ? -27.186 -11.366 0.310 1.00 90.88 456 LEU A O 1
ATOM 3586 N N . ARG A 1 457 ? -26.325 -12.855 -1.139 1.00 92.00 457 ARG A N 1
ATOM 3587 C CA . ARG A 1 457 ? -27.610 -13.436 -1.565 1.00 92.00 457 ARG A CA 1
ATOM 3588 C C . ARG A 1 457 ? -28.190 -14.430 -0.550 1.00 92.00 457 ARG A C 1
ATOM 3590 O O . ARG A 1 457 ? -29.388 -14.706 -0.583 1.00 92.00 457 ARG A O 1
ATOM 3597 N N . GLY A 1 458 ? -27.362 -14.985 0.334 1.00 93.56 458 GLY A N 1
ATOM 3598 C CA . GLY A 1 458 ? -27.793 -15.859 1.420 1.00 93.56 458 GLY A CA 1
ATOM 3599 C C . GLY A 1 458 ? -28.490 -15.098 2.552 1.00 93.56 458 GLY A C 1
ATOM 3600 O O . GLY A 1 458 ? -28.389 -13.879 2.671 1.00 93.56 458 GLY A O 1
ATOM 3601 N N . LYS A 1 459 ? -29.181 -15.830 3.436 1.00 95.19 459 LYS A N 1
ATOM 3602 C CA . LYS A 1 459 ? -29.900 -15.245 4.582 1.00 95.19 459 LYS A CA 1
ATOM 3603 C C . LYS A 1 459 ? -28.977 -14.425 5.494 1.00 95.19 459 LYS A C 1
ATOM 3605 O O . LYS A 1 459 ? -29.337 -13.313 5.880 1.00 95.19 459 LYS A O 1
ATOM 3610 N N . ASP A 1 460 ? -27.799 -14.963 5.799 1.00 94.06 460 ASP A N 1
ATOM 3611 C CA . ASP A 1 460 ? -26.834 -14.323 6.697 1.00 94.06 460 ASP A CA 1
ATOM 3612 C C . ASP A 1 460 ? -26.208 -13.084 6.050 1.00 94.06 460 ASP A C 1
ATOM 3614 O O . ASP A 1 460 ? -26.149 -12.026 6.672 1.00 94.06 460 ASP A O 1
ATOM 3618 N N . GLY A 1 461 ? -25.834 -13.165 4.770 1.00 92.81 461 GLY A N 1
ATOM 3619 C CA . GLY A 1 461 ? -25.298 -12.019 4.041 1.00 92.81 461 GLY A CA 1
ATOM 3620 C C . GLY A 1 461 ? -26.329 -10.919 3.784 1.00 92.81 461 GLY A C 1
ATOM 3621 O O . GLY A 1 461 ? -25.980 -9.745 3.829 1.00 92.81 461 GLY A O 1
ATOM 3622 N N . ALA A 1 462 ? -27.611 -11.252 3.615 1.00 92.75 462 ALA A N 1
ATOM 3623 C CA . ALA A 1 462 ? -28.676 -10.253 3.539 1.00 92.75 462 ALA A CA 1
ATOM 3624 C C . ALA A 1 462 ? -28.886 -9.531 4.883 1.00 92.75 462 ALA A C 1
ATOM 3626 O O . ALA A 1 462 ? -29.151 -8.326 4.910 1.00 92.75 462 ALA A O 1
ATOM 3627 N N . ALA A 1 463 ? -28.773 -10.248 6.007 1.00 94.19 463 ALA A N 1
ATOM 3628 C CA . ALA A 1 463 ? -28.820 -9.643 7.338 1.00 94.19 463 ALA A CA 1
ATOM 3629 C C . ALA A 1 463 ? -27.603 -8.737 7.585 1.00 94.19 463 ALA A C 1
ATOM 3631 O O . ALA A 1 463 ? -27.758 -7.614 8.071 1.00 94.19 463 ALA A O 1
ATOM 3632 N N . GLU A 1 464 ? -26.418 -9.198 7.186 1.00 92.62 464 GLU A N 1
ATOM 3633 C CA . GLU A 1 464 ? -25.178 -8.427 7.209 1.00 92.62 464 GLU A CA 1
ATOM 3634 C C . GLU A 1 464 ? -25.297 -7.153 6.365 1.00 92.62 464 GLU A C 1
ATOM 3636 O O . GLU A 1 464 ? -25.045 -6.061 6.866 1.00 92.62 464 GLU A O 1
ATOM 3641 N N . LEU A 1 465 ? -25.781 -7.253 5.123 1.00 91.94 465 LEU A N 1
ATOM 3642 C CA . LEU A 1 465 ? -25.957 -6.101 4.240 1.00 91.94 465 LEU A CA 1
ATOM 3643 C C . LEU A 1 465 ? -26.885 -5.052 4.855 1.00 91.94 465 LEU A C 1
ATOM 3645 O O . LEU A 1 465 ? -26.542 -3.875 4.867 1.00 91.94 465 LEU A O 1
ATOM 3649 N N . LYS A 1 466 ? -28.016 -5.463 5.444 1.00 94.06 466 LYS A N 1
ATOM 3650 C CA . LYS A 1 466 ? -28.921 -4.539 6.153 1.00 94.06 466 LYS A CA 1
ATOM 3651 C C . LYS A 1 466 ? -28.238 -3.858 7.340 1.00 94.06 466 LYS A C 1
ATOM 3653 O O . LYS A 1 466 ? -28.476 -2.676 7.598 1.00 94.06 466 LYS A O 1
ATOM 3658 N N . ARG A 1 467 ? -27.401 -4.592 8.082 1.00 95.25 467 ARG A N 1
ATOM 3659 C CA . ARG A 1 467 ? -26.631 -4.045 9.206 1.00 95.25 467 ARG A CA 1
ATOM 3660 C C . ARG A 1 467 ? -25.622 -3.004 8.723 1.00 95.25 467 ARG A C 1
ATOM 3662 O O . ARG A 1 467 ? -25.568 -1.916 9.294 1.00 95.25 467 ARG A O 1
ATOM 3669 N N . ILE A 1 468 ? -24.864 -3.316 7.676 1.00 94.06 468 ILE A N 1
ATOM 3670 C CA . ILE A 1 468 ? -23.871 -2.414 7.085 1.00 94.06 468 ILE A CA 1
ATOM 3671 C C . ILE A 1 468 ? -24.548 -1.192 6.460 1.00 94.06 468 ILE A C 1
ATOM 3673 O O . ILE A 1 468 ? -24.135 -0.068 6.727 1.00 94.06 468 ILE A O 1
ATOM 3677 N N . GLU A 1 469 ? -25.648 -1.369 5.726 1.00 94.81 469 GLU A N 1
ATOM 3678 C CA . GLU A 1 469 ? -26.437 -0.268 5.165 1.00 94.81 469 GLU A CA 1
ATOM 3679 C C . GLU A 1 469 ? -26.921 0.692 6.261 1.00 94.81 469 GLU A C 1
ATOM 3681 O O . GLU A 1 469 ? -26.844 1.910 6.103 1.00 94.81 469 GLU A O 1
ATOM 3686 N N . LYS A 1 470 ? -27.369 0.163 7.408 1.00 96.00 470 LYS A N 1
ATOM 3687 C CA . LYS A 1 470 ? -27.734 0.991 8.563 1.00 96.00 470 LYS A CA 1
ATOM 3688 C C . LYS A 1 470 ? -26.542 1.802 9.080 1.00 96.00 470 LYS A C 1
ATOM 3690 O O . LYS A 1 470 ? -26.727 2.976 9.386 1.00 96.00 470 LYS A O 1
ATOM 3695 N N . GLN A 1 471 ? -25.350 1.210 9.165 1.00 96.75 471 GLN A N 1
ATOM 3696 C CA . GLN A 1 471 ? -24.137 1.920 9.588 1.00 96.75 471 GLN A CA 1
ATOM 3697 C C . GLN A 1 471 ? -23.738 3.015 8.586 1.00 96.75 471 GLN A C 1
ATOM 3699 O O . GLN A 1 471 ? -23.436 4.129 8.999 1.00 96.75 471 GLN A O 1
ATOM 3704 N N . PHE A 1 472 ? -23.827 2.757 7.277 1.00 95.69 472 PHE A N 1
ATOM 3705 C CA . PHE A 1 472 ? -23.526 3.744 6.228 1.00 95.69 472 PHE A CA 1
ATOM 3706 C C . PHE A 1 472 ? -24.426 4.988 6.242 1.00 95.69 472 PHE A C 1
ATOM 3708 O O . PHE A 1 472 ? -24.071 6.009 5.653 1.00 95.69 472 PHE A O 1
ATOM 3715 N N . ARG A 1 473 ? -25.584 4.926 6.910 1.00 95.31 473 ARG A N 1
ATOM 3716 C CA . ARG A 1 473 ? -26.480 6.078 7.094 1.00 95.31 473 ARG A CA 1
ATOM 3717 C C . ARG A 1 473 ? -26.033 7.021 8.214 1.00 95.31 473 ARG A C 1
ATOM 3719 O O . ARG A 1 473 ? -26.606 8.103 8.321 1.00 95.31 473 ARG A O 1
ATOM 3726 N N . ASP A 1 474 ? -25.054 6.633 9.033 1.00 97.56 474 ASP A N 1
ATOM 3727 C CA . ASP A 1 474 ? -24.500 7.506 10.066 1.00 97.56 474 ASP A CA 1
ATOM 3728 C C . ASP A 1 474 ? -23.791 8.721 9.444 1.00 97.56 474 ASP A C 1
ATOM 3730 O O . ASP A 1 474 ? -23.098 8.620 8.425 1.00 97.56 474 ASP A O 1
ATOM 3734 N N . ASP A 1 475 ? -23.922 9.886 10.081 1.00 97.06 475 ASP A N 1
ATOM 3735 C CA . ASP A 1 475 ? -23.297 11.125 9.609 1.00 97.06 475 ASP A CA 1
ATOM 3736 C C . ASP A 1 475 ? -21.761 11.069 9.618 1.00 97.06 475 ASP A C 1
ATOM 3738 O O . ASP A 1 475 ? -21.111 11.905 8.984 1.00 97.06 475 ASP A O 1
ATOM 3742 N N . PHE A 1 476 ? -21.163 10.082 10.291 1.00 97.31 476 PHE A N 1
ATOM 3743 C CA . PHE A 1 476 ? -19.740 9.777 10.214 1.00 97.31 476 PHE A CA 1
ATOM 3744 C C . PHE A 1 476 ? -19.245 9.694 8.766 1.00 97.31 476 PHE A C 1
ATOM 3746 O O . PHE A 1 476 ? -18.266 10.362 8.438 1.00 97.31 476 PHE A O 1
ATOM 3753 N N . PHE A 1 477 ? -19.935 8.973 7.876 1.00 96.75 477 PHE A N 1
ATOM 3754 C CA . PHE A 1 477 ? -19.472 8.805 6.493 1.00 96.75 477 PHE A CA 1
ATOM 3755 C C . PHE A 1 477 ? -19.544 10.100 5.679 1.00 96.75 477 PHE A C 1
ATOM 3757 O O . PHE A 1 477 ? -18.645 10.376 4.886 1.00 96.75 477 PHE A O 1
ATOM 3764 N N . LYS A 1 478 ? -20.546 10.953 5.931 1.00 95.56 478 LYS A N 1
ATOM 3765 C CA . LYS A 1 478 ? -20.618 12.292 5.319 1.00 95.56 478 LYS A CA 1
ATOM 3766 C C . LYS A 1 478 ? -19.456 13.170 5.781 1.00 95.56 478 LYS A C 1
ATOM 3768 O O . LYS A 1 478 ? -18.811 13.819 4.961 1.00 95.56 478 LYS A O 1
ATOM 3773 N N . ARG A 1 479 ? -19.151 13.163 7.087 1.00 96.38 479 ARG A N 1
ATOM 3774 C CA . ARG A 1 479 ? -17.997 13.894 7.641 1.00 96.38 479 ARG A CA 1
ATOM 3775 C C . ARG A 1 479 ? -16.676 13.371 7.076 1.00 96.38 479 ARG A C 1
ATOM 3777 O O . ARG A 1 479 ? -15.810 14.176 6.752 1.00 96.38 479 ARG A O 1
ATOM 3784 N N . GLN A 1 480 ? -16.540 12.054 6.915 1.00 96.38 480 GLN A N 1
ATOM 3785 C CA . GLN A 1 480 ? -15.360 11.440 6.305 1.00 96.38 480 GLN A CA 1
ATOM 3786 C C . GLN A 1 480 ? -15.188 11.852 4.839 1.00 96.38 480 GLN A C 1
ATOM 3788 O O . GLN A 1 480 ? -14.084 12.214 4.452 1.00 96.38 480 GLN A O 1
ATOM 3793 N N . ALA A 1 481 ? -16.255 11.872 4.036 1.00 95.19 481 ALA A N 1
ATOM 3794 C CA . ALA A 1 481 ? -16.181 12.339 2.650 1.00 95.19 481 ALA A CA 1
ATOM 3795 C C . ALA A 1 481 ? -15.687 13.797 2.560 1.00 95.19 481 ALA A C 1
ATOM 3797 O O . ALA A 1 481 ? -14.760 14.092 1.811 1.00 95.19 481 ALA A O 1
ATOM 3798 N N . VAL A 1 482 ? -16.228 14.692 3.397 1.00 96.62 482 VAL A N 1
ATOM 3799 C CA . VAL A 1 482 ? -15.763 16.091 3.485 1.00 96.62 482 VAL A CA 1
ATOM 3800 C C . VAL A 1 482 ? -14.295 16.170 3.920 1.00 96.62 482 VAL A C 1
ATOM 3802 O O . VAL A 1 482 ? -13.528 16.967 3.382 1.00 96.62 482 VAL A O 1
ATOM 3805 N N . GLN A 1 483 ? -13.882 15.340 4.881 1.00 96.56 483 GLN A N 1
ATOM 3806 C CA . GLN A 1 483 ? -12.503 15.308 5.365 1.00 96.56 483 GLN A CA 1
ATOM 3807 C C . GLN A 1 483 ? -11.521 14.822 4.290 1.00 96.56 483 GLN A C 1
ATOM 3809 O O . GLN A 1 483 ? -10.437 15.390 4.170 1.00 96.56 483 GLN A O 1
ATOM 3814 N N . ILE A 1 484 ? -11.894 13.813 3.500 1.00 97.12 484 ILE A N 1
ATOM 3815 C CA . ILE A 1 484 ? -11.092 13.297 2.384 1.00 97.12 484 ILE A CA 1
ATOM 3816 C C . ILE A 1 484 ? -10.890 14.384 1.325 1.00 97.12 484 ILE A C 1
ATOM 3818 O O . ILE A 1 484 ? -9.751 14.637 0.938 1.00 97.12 484 ILE A O 1
ATOM 3822 N N . GLU A 1 485 ? -11.948 15.092 0.922 1.00 97.25 485 GLU A N 1
ATOM 3823 C CA . GLU A 1 485 ? -11.826 16.199 -0.039 1.00 97.25 485 GLU A CA 1
ATOM 3824 C C . GLU A 1 485 ? -10.951 17.339 0.502 1.00 97.25 485 GLU A C 1
ATOM 3826 O O . GLU A 1 485 ? -10.082 17.851 -0.203 1.00 97.25 485 GLU A O 1
ATOM 3831 N N . ALA A 1 486 ? -11.096 17.692 1.783 1.00 97.44 486 ALA A N 1
ATOM 3832 C CA . ALA A 1 486 ? -10.246 18.703 2.408 1.00 97.44 486 ALA A CA 1
ATOM 3833 C C . ALA A 1 486 ? -8.765 18.281 2.451 1.00 97.44 486 ALA A C 1
ATOM 3835 O O . ALA A 1 486 ? -7.880 19.099 2.200 1.00 97.44 486 ALA A O 1
ATOM 3836 N N . ARG A 1 487 ? -8.477 17.005 2.749 1.00 97.94 487 ARG A N 1
ATOM 3837 C CA . ARG A 1 487 ? -7.108 16.459 2.746 1.00 97.94 487 ARG A CA 1
ATOM 3838 C C . ARG A 1 487 ? -6.525 16.403 1.336 1.00 97.94 487 ARG A C 1
ATOM 3840 O O . ARG A 1 487 ? -5.352 16.711 1.160 1.00 97.94 487 ARG A O 1
ATOM 3847 N N . ARG A 1 488 ? -7.340 16.069 0.334 1.00 97.31 488 ARG A N 1
ATOM 3848 C CA . ARG A 1 488 ? -6.945 16.112 -1.076 1.00 97.31 488 ARG A CA 1
ATOM 3849 C C . ARG A 1 488 ? -6.561 17.526 -1.500 1.00 97.31 488 ARG A C 1
ATOM 3851 O O . ARG A 1 488 ? -5.459 17.714 -2.000 1.00 97.31 488 ARG A O 1
ATOM 3858 N N . ALA A 1 489 ? -7.422 18.510 -1.242 1.00 96.56 489 ALA A N 1
ATOM 3859 C CA . ALA A 1 489 ? -7.147 19.909 -1.563 1.00 96.56 489 ALA A CA 1
ATOM 3860 C C . ALA A 1 489 ? -5.878 20.424 -0.859 1.00 96.56 489 ALA A C 1
ATOM 3862 O O . ALA A 1 489 ? -5.088 21.161 -1.449 1.00 96.56 489 ALA A O 1
ATOM 3863 N N . HIS A 1 490 ? -5.653 19.999 0.389 1.00 95.94 490 HIS A N 1
ATOM 3864 C CA . HIS A 1 490 ? -4.418 20.292 1.115 1.00 95.94 490 HIS A CA 1
ATOM 3865 C C . HIS A 1 490 ? -3.191 19.684 0.426 1.00 95.94 490 HIS A C 1
ATOM 3867 O O . HIS A 1 490 ? -2.249 20.413 0.124 1.00 95.94 490 HIS A O 1
ATOM 3873 N N . LEU A 1 491 ? -3.215 18.388 0.102 1.00 95.25 491 LEU A N 1
ATOM 3874 C CA . LEU A 1 491 ? -2.119 17.727 -0.611 1.00 95.25 491 LEU A CA 1
ATOM 3875 C C . LEU A 1 491 ? -1.823 18.405 -1.958 1.00 95.25 491 LEU A C 1
ATOM 3877 O O . LEU A 1 491 ? -0.667 18.697 -2.246 1.00 95.25 491 LEU A O 1
ATOM 3881 N N . GLU A 1 492 ? -2.855 18.724 -2.744 1.00 94.06 492 GLU A N 1
ATOM 3882 C CA . GLU A 1 492 ? -2.722 19.466 -4.006 1.00 94.06 492 GLU A CA 1
ATOM 3883 C C . GLU A 1 492 ? -2.078 20.847 -3.808 1.00 94.06 492 GLU A C 1
ATOM 3885 O O . GLU A 1 492 ? -1.338 21.312 -4.674 1.00 94.06 492 GLU A O 1
ATOM 3890 N N . SER A 1 493 ? -2.335 21.508 -2.674 1.00 93.25 493 SER A N 1
ATOM 3891 C CA . SER A 1 493 ? -1.700 22.786 -2.340 1.00 93.25 493 SER A CA 1
ATOM 3892 C C . SER A 1 493 ? -0.219 22.631 -1.990 1.00 93.25 493 SER A C 1
ATOM 3894 O O . SER A 1 493 ? 0.591 23.416 -2.476 1.00 93.25 493 SER A O 1
ATOM 3896 N N . VAL A 1 494 ? 0.146 21.593 -1.229 1.00 89.94 494 VAL A N 1
ATOM 3897 C CA . VAL A 1 494 ? 1.532 21.332 -0.804 1.00 89.94 494 VAL A CA 1
ATOM 3898 C C . VAL A 1 494 ? 2.415 20.966 -1.997 1.00 89.94 494 VAL A C 1
ATOM 3900 O O . VAL A 1 494 ? 3.555 21.413 -2.083 1.00 89.94 494 VAL A O 1
ATOM 3903 N N . ILE A 1 495 ? 1.895 20.179 -2.942 1.00 88.94 495 ILE A N 1
ATOM 3904 C CA . ILE A 1 495 ? 2.682 19.686 -4.083 1.00 88.94 495 ILE A CA 1
ATOM 3905 C C . ILE A 1 495 ? 2.671 20.621 -5.298 1.00 88.94 495 ILE A C 1
ATOM 3907 O O . ILE A 1 495 ? 3.345 20.327 -6.282 1.00 88.94 495 ILE A O 1
ATOM 3911 N N . ARG A 1 496 ? 1.902 21.720 -5.269 1.00 84.81 496 ARG A N 1
ATOM 3912 C CA . ARG A 1 496 ? 1.694 22.612 -6.426 1.00 84.81 496 ARG A CA 1
ATOM 3913 C C . ARG A 1 496 ? 2.999 23.132 -7.026 1.00 84.81 496 ARG A C 1
ATOM 3915 O O . ARG A 1 496 ? 3.118 23.198 -8.246 1.00 84.81 496 ARG A O 1
ATOM 3922 N N . ASP A 1 497 ? 3.950 23.465 -6.161 1.00 73.56 497 ASP A N 1
ATOM 3923 C CA . ASP A 1 497 ? 5.232 24.061 -6.541 1.00 73.56 497 ASP A CA 1
ATOM 3924 C C . ASP A 1 497 ? 6.370 23.027 -6.586 1.00 73.56 497 ASP A C 1
ATOM 3926 O O . ASP A 1 497 ? 7.523 23.366 -6.858 1.00 73.56 497 ASP A O 1
ATOM 3930 N N . MET A 1 498 ? 6.068 21.749 -6.335 1.00 73.06 498 MET A N 1
ATOM 3931 C CA . MET A 1 498 ? 7.051 20.678 -6.456 1.0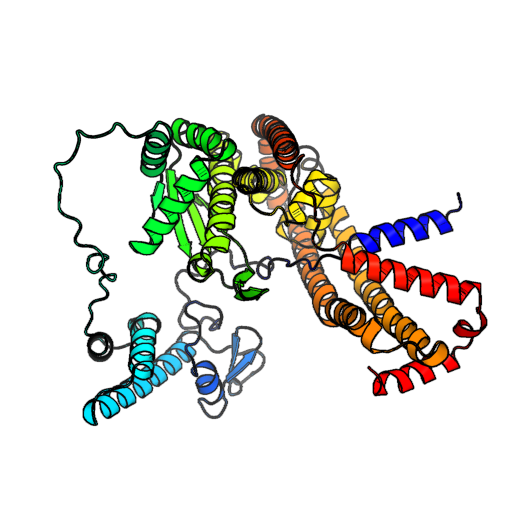0 73.06 498 MET A CA 1
ATOM 3932 C C . MET A 1 498 ? 7.266 20.355 -7.937 1.00 73.06 498 MET A C 1
ATOM 3934 O O . MET A 1 498 ? 6.312 20.119 -8.679 1.00 73.06 498 MET A O 1
ATOM 3938 N N . SER A 1 499 ? 8.530 20.329 -8.376 1.00 55.72 499 SER A N 1
ATOM 3939 C CA . SER A 1 499 ? 8.876 19.930 -9.745 1.00 55.72 499 SER A CA 1
ATOM 3940 C C . SER A 1 499 ? 8.329 18.530 -10.029 1.00 55.72 499 SER A C 1
ATOM 3942 O O . SER A 1 499 ? 8.749 17.545 -9.420 1.00 55.72 499 SER A O 1
ATOM 3944 N N . LEU A 1 500 ? 7.370 18.450 -10.953 1.00 54.91 500 LEU A N 1
ATOM 3945 C CA . LEU A 1 500 ? 6.721 17.214 -11.384 1.00 54.91 500 LEU A CA 1
ATOM 3946 C C . LEU A 1 500 ? 7.599 16.469 -12.390 1.00 54.91 500 LEU A C 1
ATOM 3948 O O . LEU A 1 500 ? 7.184 16.229 -13.532 1.00 54.91 500 LEU A O 1
ATOM 3952 N N . ASP A 1 501 ? 8.797 16.070 -11.979 1.00 50.47 501 ASP A N 1
ATOM 3953 C CA . ASP A 1 501 ? 9.524 15.035 -12.704 1.00 50.47 501 ASP A CA 1
ATOM 3954 C C . ASP A 1 501 ? 8.849 13.694 -12.420 1.00 50.47 501 ASP A C 1
ATOM 3956 O O . ASP A 1 501 ? 9.273 12.887 -11.602 1.00 50.47 501 ASP A O 1
ATOM 3960 N N . ILE A 1 502 ? 7.723 13.468 -13.105 1.00 50.88 502 ILE A N 1
ATOM 3961 C CA . ILE A 1 502 ? 7.072 12.161 -13.162 1.00 50.88 502 ILE A CA 1
ATOM 3962 C C . ILE A 1 502 ? 8.140 11.190 -13.699 1.00 50.88 502 ILE A C 1
ATOM 3964 O O . ILE A 1 502 ? 8.532 11.371 -14.860 1.00 50.88 502 ILE A O 1
ATOM 3968 N N . PRO A 1 503 ? 8.591 10.172 -12.933 1.00 44.78 503 PRO A N 1
ATOM 3969 C CA . PRO A 1 503 ? 9.808 9.387 -13.214 1.00 44.78 503 PRO A CA 1
ATOM 3970 C C . PRO A 1 503 ? 9.814 8.513 -14.484 1.00 44.78 503 PRO A C 1
ATOM 3972 O O . PRO A 1 503 ? 10.520 7.513 -14.547 1.00 44.78 503 PRO A O 1
ATOM 3975 N N . ASN A 1 504 ? 9.008 8.820 -15.499 1.00 49.38 504 ASN A N 1
ATOM 3976 C CA . ASN A 1 504 ? 8.764 7.932 -16.631 1.00 49.38 504 ASN A CA 1
ATOM 3977 C C . ASN A 1 504 ? 8.574 8.647 -17.980 1.00 49.38 504 ASN A C 1
ATOM 3979 O O . ASN A 1 504 ? 8.126 8.044 -18.956 1.00 49.38 504 ASN A O 1
ATOM 3983 N N . ARG A 1 505 ? 8.878 9.951 -18.067 1.00 47.09 505 ARG A N 1
ATOM 3984 C CA . ARG A 1 505 ? 8.705 10.698 -19.326 1.00 47.09 505 ARG A CA 1
ATOM 3985 C C . ARG A 1 505 ? 9.660 10.237 -20.430 1.00 47.09 505 ARG A C 1
ATOM 3987 O O . ARG A 1 505 ? 9.250 10.236 -21.588 1.00 47.09 505 ARG A O 1
ATOM 3994 N N . SER A 1 506 ? 10.877 9.808 -20.091 1.00 53.62 506 SER A N 1
ATOM 3995 C CA . SER A 1 506 ? 11.871 9.337 -21.067 1.00 53.62 506 SER A CA 1
ATOM 3996 C C . SER A 1 506 ? 11.421 8.057 -21.777 1.00 53.62 506 SER A C 1
ATOM 3998 O O . SER A 1 506 ? 11.376 8.034 -23.004 1.00 53.62 506 SER A O 1
ATOM 4000 N N . ASN A 1 507 ? 10.981 7.033 -21.039 1.00 59.31 507 ASN A N 1
ATOM 4001 C CA . ASN A 1 507 ? 10.484 5.789 -21.637 1.00 59.31 507 ASN A CA 1
ATOM 4002 C C . ASN A 1 507 ? 9.192 6.011 -22.434 1.00 59.31 507 ASN A C 1
ATOM 4004 O O . ASN A 1 507 ? 9.036 5.465 -23.524 1.00 59.31 507 ASN A O 1
ATOM 4008 N N . LEU A 1 508 ? 8.281 6.864 -21.953 1.00 60.50 508 LEU A N 1
ATOM 4009 C CA . LEU A 1 508 ? 7.069 7.213 -22.702 1.00 60.50 508 LEU A CA 1
ATOM 4010 C C . LEU A 1 508 ? 7.376 7.958 -24.009 1.00 60.50 508 LEU A C 1
ATOM 4012 O O . LEU A 1 508 ? 6.718 7.698 -25.016 1.00 60.50 508 LEU A O 1
ATOM 4016 N N . ALA A 1 509 ? 8.356 8.866 -24.019 1.00 65.94 509 ALA A N 1
ATOM 4017 C CA . ALA A 1 509 ? 8.803 9.531 -25.242 1.00 65.94 509 ALA A CA 1
ATOM 4018 C C . ALA A 1 509 ? 9.392 8.518 -26.236 1.00 65.94 509 ALA A C 1
ATOM 4020 O O . ALA A 1 509 ? 9.024 8.522 -27.408 1.00 65.94 509 ALA A O 1
ATOM 4021 N N . ALA A 1 510 ? 10.204 7.588 -25.736 1.00 75.44 510 ALA A N 1
ATOM 4022 C CA . ALA A 1 510 ? 10.838 6.533 -26.517 1.00 75.44 510 ALA A CA 1
ATOM 4023 C C . ALA A 1 510 ? 9.822 5.555 -27.150 1.00 75.44 510 ALA A C 1
ATOM 4025 O O . ALA A 1 510 ? 10.000 5.103 -28.283 1.00 75.44 510 ALA A O 1
ATOM 4026 N N . TRP A 1 511 ? 8.735 5.240 -26.436 1.00 82.56 511 TRP A N 1
ATOM 4027 C CA . TRP A 1 511 ? 7.617 4.444 -26.954 1.00 82.56 511 TRP A CA 1
ATOM 4028 C C . TRP A 1 511 ? 6.765 5.211 -27.972 1.00 82.56 511 TRP A C 1
ATOM 4030 O O . TRP A 1 511 ? 6.331 4.627 -28.964 1.00 82.56 511 TRP A O 1
ATOM 4040 N N . ARG A 1 512 ? 6.540 6.516 -27.763 1.00 83.56 512 ARG A N 1
ATOM 4041 C CA . ARG A 1 512 ? 5.829 7.374 -28.731 1.00 83.56 512 ARG A CA 1
ATOM 4042 C C . ARG A 1 512 ? 6.595 7.513 -30.039 1.00 83.56 512 ARG A C 1
ATOM 4044 O O . ARG A 1 512 ? 5.979 7.476 -31.097 1.00 83.56 512 ARG A O 1
ATOM 4051 N N . GLU A 1 513 ? 7.914 7.642 -29.967 1.00 87.50 513 GLU A N 1
ATOM 4052 C CA . GLU A 1 513 ? 8.776 7.685 -31.146 1.00 87.50 513 GLU A CA 1
ATOM 4053 C C . GLU A 1 513 ? 8.658 6.394 -31.965 1.00 87.50 513 GLU A C 1
ATOM 4055 O O . GLU A 1 513 ? 8.354 6.457 -33.152 1.00 87.50 513 GLU A O 1
ATOM 4060 N N . LEU A 1 514 ? 8.770 5.223 -31.325 1.00 87.56 514 LEU A N 1
ATOM 4061 C CA . LEU A 1 514 ? 8.590 3.932 -32.000 1.00 87.56 514 LEU A CA 1
ATOM 4062 C C . LEU A 1 514 ? 7.187 3.785 -32.622 1.00 87.56 514 LEU A C 1
ATOM 4064 O O . LEU A 1 514 ? 7.045 3.280 -33.735 1.00 87.56 514 LEU A O 1
ATOM 4068 N N . GLN A 1 515 ? 6.142 4.238 -31.923 1.00 88.44 515 GLN A N 1
ATOM 4069 C CA . GLN A 1 515 ? 4.774 4.244 -32.453 1.00 88.44 515 GLN A CA 1
ATOM 4070 C C . GLN A 1 515 ? 4.639 5.128 -33.691 1.00 88.44 515 GLN A C 1
ATOM 4072 O O . GLN A 1 515 ? 3.980 4.738 -34.654 1.00 88.44 515 GLN A O 1
ATOM 4077 N N . GLU A 1 516 ? 5.259 6.302 -33.665 1.00 92.38 516 GLU A N 1
ATOM 4078 C CA . GLU A 1 516 ? 5.232 7.245 -34.773 1.00 92.38 516 GLU A CA 1
ATOM 4079 C C . GLU A 1 516 ? 6.034 6.732 -35.971 1.00 92.38 516 GLU A C 1
ATOM 4081 O O . GLU A 1 516 ? 5.551 6.814 -37.098 1.00 92.38 516 GLU A O 1
ATOM 4086 N N . MET A 1 517 ? 7.205 6.130 -35.736 1.00 92.44 517 MET A N 1
ATOM 4087 C CA . MET A 1 517 ? 7.977 5.444 -36.774 1.00 92.44 517 MET A CA 1
ATOM 4088 C C . MET A 1 517 ? 7.143 4.351 -37.442 1.00 92.44 517 MET A C 1
ATOM 4090 O O . MET A 1 517 ? 7.035 4.319 -38.664 1.00 92.44 517 MET A O 1
ATOM 4094 N N . TYR A 1 518 ? 6.503 3.487 -36.648 1.00 92.94 518 TYR A N 1
ATOM 4095 C CA . TYR A 1 518 ? 5.640 2.422 -37.162 1.00 92.94 518 TYR A CA 1
ATOM 4096 C C . TYR A 1 518 ? 4.455 2.965 -37.967 1.00 92.94 518 TYR A C 1
ATOM 4098 O O . TYR A 1 518 ? 4.124 2.433 -39.025 1.00 92.94 518 TYR A O 1
ATOM 4106 N N . ARG A 1 519 ? 3.813 4.033 -37.483 1.00 93.88 519 ARG A N 1
ATOM 4107 C CA . ARG A 1 519 ? 2.697 4.675 -38.182 1.00 93.88 519 ARG A CA 1
ATOM 4108 C C . ARG A 1 519 ? 3.137 5.226 -39.539 1.00 93.88 519 ARG A C 1
ATOM 4110 O O . ARG A 1 519 ? 2.474 4.934 -40.529 1.00 93.88 519 ARG A O 1
ATOM 4117 N N . LYS A 1 520 ? 4.239 5.981 -39.579 1.00 95.31 520 LYS A N 1
ATOM 4118 C CA . LYS A 1 520 ? 4.787 6.560 -40.814 1.00 95.31 520 LYS A CA 1
ATOM 4119 C C . LYS A 1 520 ? 5.187 5.484 -41.811 1.00 95.31 520 LYS A C 1
ATOM 4121 O O . LYS A 1 520 ? 4.748 5.534 -42.950 1.00 95.31 520 LYS A O 1
ATOM 4126 N N . ASP A 1 521 ? 5.920 4.468 -41.366 1.00 94.12 521 ASP A N 1
ATOM 4127 C CA . ASP A 1 521 ? 6.358 3.387 -42.250 1.00 94.12 521 ASP A CA 1
ATOM 4128 C C . ASP A 1 521 ? 5.173 2.616 -42.857 1.00 94.12 521 ASP A C 1
ATOM 4130 O O . ASP A 1 521 ? 5.183 2.271 -44.032 1.00 94.12 521 ASP A O 1
ATOM 4134 N N . ARG A 1 522 ? 4.085 2.422 -42.102 1.00 91.88 522 ARG A N 1
ATOM 4135 C CA . ARG A 1 522 ? 2.855 1.824 -42.643 1.00 91.88 522 ARG A CA 1
ATOM 4136 C C . ARG A 1 522 ? 2.119 2.686 -43.663 1.00 91.88 522 ARG A C 1
ATOM 4138 O O . ARG A 1 522 ? 1.371 2.132 -44.468 1.00 91.88 522 ARG A O 1
ATOM 4145 N N . GLU A 1 523 ? 2.233 4.004 -43.554 1.00 92.88 523 GLU A N 1
ATOM 4146 C CA . GLU A 1 523 ? 1.602 4.959 -44.468 1.00 92.88 523 GLU A CA 1
ATOM 4147 C C . GLU A 1 523 ? 2.430 5.129 -45.744 1.00 92.88 523 GLU A C 1
ATOM 4149 O O . GLU A 1 523 ? 1.861 5.152 -46.833 1.00 92.88 523 GLU A O 1
ATOM 4154 N N . GLU A 1 524 ? 3.752 5.214 -45.607 1.00 94.75 524 GLU A N 1
ATOM 4155 C CA . GLU A 1 524 ? 4.692 5.450 -46.706 1.00 94.75 524 GLU A CA 1
ATOM 4156 C C . GLU A 1 524 ? 5.035 4.164 -47.475 1.00 94.75 524 GLU A C 1
ATOM 4158 O O . GLU A 1 524 ? 5.172 4.215 -48.696 1.00 94.75 524 GLU A O 1
ATOM 4163 N N . PHE A 1 525 ? 5.098 3.015 -46.789 1.00 93.12 525 PHE A N 1
ATOM 4164 C CA . PHE A 1 525 ? 5.526 1.723 -47.346 1.00 93.12 525 PHE A CA 1
ATOM 4165 C C . PHE A 1 525 ? 4.562 0.572 -46.969 1.00 93.12 525 PHE A C 1
ATOM 4167 O O . PHE A 1 525 ? 4.932 -0.385 -46.276 1.00 93.12 525 PHE A O 1
ATOM 4174 N N . PRO A 1 526 ? 3.278 0.613 -47.376 1.00 89.56 526 PRO A N 1
ATOM 4175 C CA . PRO A 1 526 ? 2.282 -0.401 -47.000 1.00 89.56 526 PRO A CA 1
ATOM 4176 C C . PRO A 1 526 ? 2.631 -1.836 -47.457 1.00 89.56 526 PRO A C 1
ATOM 4178 O O . PRO A 1 526 ? 2.190 -2.819 -46.848 1.00 89.56 526 PRO A O 1
ATOM 4181 N N . GLU A 1 527 ? 3.441 -1.991 -48.503 1.00 88.62 527 GLU A N 1
ATOM 4182 C CA . GLU A 1 527 ? 3.977 -3.263 -48.995 1.00 88.62 527 GLU A CA 1
ATOM 4183 C C . GLU A 1 527 ? 4.871 -3.975 -47.970 1.00 88.62 527 GLU A C 1
ATOM 4185 O O . GLU A 1 527 ? 4.888 -5.206 -47.924 1.00 88.62 527 GLU A O 1
ATOM 4190 N N . HIS A 1 528 ? 5.523 -3.232 -47.066 1.00 86.00 528 HIS A N 1
ATOM 4191 C CA . HIS A 1 528 ? 6.332 -3.800 -45.985 1.00 86.00 528 HIS A CA 1
ATOM 4192 C C . HIS A 1 528 ? 5.525 -4.690 -45.024 1.00 86.00 528 HIS A C 1
ATOM 4194 O O . HIS A 1 528 ? 6.115 -5.539 -44.340 1.00 86.00 528 HIS A O 1
ATOM 4200 N N . TRP A 1 529 ? 4.199 -4.507 -44.979 1.00 82.12 529 TRP A N 1
ATOM 4201 C CA . TRP A 1 529 ? 3.298 -5.059 -43.962 1.00 82.12 529 TRP A CA 1
ATOM 4202 C C . TRP A 1 529 ? 2.177 -5.950 -44.520 1.00 82.12 529 TRP A C 1
ATOM 4204 O O . TRP A 1 529 ? 1.435 -6.543 -43.739 1.00 82.12 529 TRP A O 1
ATOM 4214 N N . SER A 1 530 ? 2.026 -6.049 -45.844 1.00 74.12 530 SER A N 1
ATOM 4215 C CA . SER A 1 530 ? 0.910 -6.762 -46.494 1.00 74.12 530 SER A CA 1
ATOM 4216 C C . SER A 1 530 ? 1.212 -8.216 -46.887 1.00 74.12 530 SER A C 1
ATOM 4218 O O . SER A 1 530 ? 0.286 -8.956 -47.215 1.00 74.12 530 SER A O 1
ATOM 4220 N N . GLN A 1 531 ? 2.467 -8.669 -46.797 1.00 65.69 531 GLN A N 1
ATOM 4221 C CA . GLN A 1 531 ? 2.861 -10.046 -47.121 1.00 65.69 531 GLN A CA 1
ATOM 4222 C C . GLN A 1 531 ? 3.050 -10.899 -45.858 1.00 65.69 531 GLN A C 1
ATOM 4224 O O . GLN A 1 531 ? 3.956 -10.667 -45.058 1.00 65.69 531 GLN A O 1
ATOM 4229 N N . THR A 1 532 ? 2.213 -11.924 -45.690 1.00 55.47 532 THR A N 1
ATOM 4230 C CA . THR A 1 532 ? 2.216 -12.819 -44.519 1.00 55.47 532 THR A CA 1
ATOM 4231 C C . THR A 1 532 ? 3.513 -13.638 -44.404 1.00 55.47 532 THR A C 1
ATOM 4233 O O . THR A 1 532 ? 4.002 -13.839 -43.294 1.00 55.47 532 THR A O 1
ATOM 4236 N N . GLU A 1 533 ? 4.127 -14.025 -45.532 1.00 52.53 533 GLU A N 1
ATOM 4237 C CA . GLU A 1 533 ? 5.421 -14.739 -45.584 1.00 52.53 533 GLU A CA 1
ATOM 4238 C C . GLU A 1 533 ? 6.595 -13.913 -45.033 1.00 52.53 533 GLU A C 1
ATOM 4240 O O . GLU A 1 533 ? 7.521 -14.456 -44.421 1.00 52.53 533 GLU A O 1
ATOM 4245 N N . ASN A 1 534 ? 6.534 -12.586 -45.173 1.00 57.34 534 ASN A N 1
ATOM 4246 C CA . ASN A 1 534 ? 7.582 -11.681 -44.706 1.00 57.34 534 ASN A CA 1
ATOM 4247 C C . ASN A 1 534 ? 7.639 -11.600 -43.169 1.00 57.34 534 ASN A C 1
ATOM 4249 O O . ASN A 1 534 ? 8.707 -11.387 -42.601 1.00 57.34 534 ASN A O 1
ATOM 4253 N N . ILE A 1 535 ? 6.520 -11.817 -42.468 1.00 58.41 535 ILE A N 1
ATOM 4254 C CA . ILE A 1 535 ? 6.465 -11.747 -40.997 1.00 58.41 535 ILE A CA 1
ATOM 4255 C C . ILE A 1 535 ? 7.110 -12.991 -40.365 1.00 58.41 535 ILE A C 1
ATOM 4257 O O . ILE A 1 535 ? 7.883 -12.871 -39.416 1.00 58.41 535 ILE A O 1
ATOM 4261 N N . SER A 1 536 ? 6.858 -14.185 -40.910 1.00 56.69 536 SER A N 1
ATOM 4262 C CA . SER A 1 536 ? 7.461 -15.440 -40.433 1.00 56.69 536 SER A CA 1
ATOM 4263 C C . SER A 1 536 ? 8.978 -15.489 -40.631 1.00 56.69 536 SER A C 1
ATOM 4265 O O . SER A 1 536 ? 9.696 -15.898 -39.718 1.00 56.69 536 SER A O 1
ATOM 4267 N N . LEU A 1 537 ? 9.477 -15.025 -41.781 1.00 59.56 537 LEU A N 1
ATOM 4268 C CA . LEU A 1 537 ? 10.916 -14.974 -42.066 1.00 59.56 537 LEU A CA 1
ATOM 4269 C C . LEU A 1 537 ? 11.634 -13.938 -41.190 1.00 59.56 537 LEU A C 1
ATOM 4271 O O . LEU A 1 537 ? 12.714 -14.214 -40.671 1.00 59.56 537 LEU A O 1
ATOM 4275 N N . ARG A 1 538 ? 11.007 -12.780 -40.939 1.00 64.88 538 ARG A N 1
ATOM 4276 C CA . ARG A 1 538 ? 11.535 -11.768 -40.009 1.00 64.88 538 ARG A CA 1
ATOM 4277 C C . ARG A 1 538 ? 11.577 -12.273 -38.569 1.00 64.88 538 ARG A C 1
ATOM 4279 O O . ARG A 1 538 ? 12.557 -12.012 -37.885 1.00 64.88 538 ARG A O 1
ATOM 4286 N N . ARG A 1 539 ? 10.574 -13.037 -38.119 1.00 61.22 539 ARG A N 1
ATOM 4287 C CA . ARG A 1 539 ? 10.584 -13.673 -36.788 1.00 61.22 539 ARG A CA 1
ATOM 4288 C C . ARG A 1 539 ? 11.726 -14.673 -36.618 1.00 61.22 539 ARG A C 1
ATOM 4290 O O . ARG A 1 539 ? 12.303 -14.738 -35.538 1.00 61.22 539 ARG A O 1
ATOM 4297 N N . ALA A 1 540 ? 12.041 -15.442 -37.661 1.00 61.81 540 ALA A N 1
ATOM 4298 C CA . ALA A 1 540 ? 13.172 -16.365 -37.643 1.00 61.81 540 ALA A CA 1
ATOM 4299 C C . ALA A 1 540 ? 14.508 -15.604 -37.598 1.00 61.81 540 ALA A C 1
ATOM 4301 O O . ALA A 1 540 ? 15.296 -15.837 -36.693 1.00 61.81 540 ALA A O 1
ATOM 4302 N N . ALA A 1 541 ? 14.709 -14.625 -38.487 1.00 59.78 541 ALA A N 1
ATOM 4303 C CA . ALA A 1 541 ? 15.934 -13.823 -38.523 1.00 59.78 541 ALA A CA 1
ATOM 4304 C C . ALA A 1 541 ? 16.143 -12.975 -37.254 1.00 59.78 541 ALA A C 1
ATOM 4306 O O . ALA A 1 541 ? 17.271 -12.764 -36.824 1.00 59.78 541 ALA A O 1
ATOM 4307 N N . ALA A 1 542 ? 15.062 -12.495 -36.634 1.00 58.62 542 ALA A N 1
ATOM 4308 C CA . ALA A 1 542 ? 15.136 -11.719 -35.402 1.00 58.62 542 ALA A CA 1
ATOM 4309 C C . ALA A 1 542 ? 15.454 -12.570 -34.170 1.00 58.62 542 ALA A C 1
ATOM 4311 O O . ALA A 1 542 ? 16.058 -12.043 -33.250 1.00 58.62 542 ALA A O 1
ATOM 4312 N N . ARG A 1 543 ? 15.098 -13.864 -34.139 1.00 63.56 543 ARG A N 1
ATOM 4313 C CA . ARG A 1 543 ? 15.510 -14.768 -33.044 1.00 63.56 543 ARG A CA 1
ATOM 4314 C C . ARG A 1 543 ? 17.021 -14.952 -32.955 1.00 63.56 543 ARG A C 1
ATOM 4316 O O . ARG A 1 543 ? 17.511 -15.273 -31.882 1.00 63.56 543 ARG A O 1
ATOM 4323 N N . ASP A 1 544 ? 17.726 -14.769 -34.065 1.00 61.09 544 ASP A N 1
ATOM 4324 C CA . ASP A 1 544 ? 19.183 -14.877 -34.106 1.00 61.09 544 ASP A CA 1
ATOM 4325 C C . ASP A 1 544 ? 19.873 -13.524 -33.830 1.00 61.09 544 ASP A C 1
ATOM 4327 O O . ASP A 1 544 ? 21.086 -13.477 -33.638 1.00 61.09 544 ASP A O 1
ATOM 4331 N N . LEU A 1 545 ? 19.110 -12.420 -33.809 1.00 54.00 545 LEU A N 1
ATOM 4332 C CA . LEU A 1 545 ? 19.604 -11.046 -33.625 1.00 54.00 545 LEU A CA 1
ATOM 4333 C C . LEU A 1 545 ? 19.173 -10.396 -32.295 1.00 54.00 545 LEU A C 1
ATOM 4335 O O . LEU A 1 545 ? 19.780 -9.396 -31.907 1.00 54.00 545 LEU A O 1
ATOM 4339 N N . LEU A 1 546 ? 18.128 -10.918 -31.643 1.00 56.50 546 LEU A N 1
ATOM 4340 C CA . LEU A 1 546 ? 17.549 -10.474 -30.366 1.00 56.50 546 LEU A CA 1
ATOM 4341 C C . LEU A 1 546 ? 17.638 -11.599 -29.336 1.00 56.50 546 LEU A C 1
ATOM 4343 O O . LEU A 1 546 ? 17.955 -11.290 -28.166 1.00 56.50 546 LEU A O 1
#